Protein AF-0000000068150850 (afdb_homodimer)

Sequence (494 aa):
MKTTGNTILITGGGSGIGRKLAQRFNALGNTVIVAGRRMETLEETIAGRQDMYAVAVDVDDRDHIREFAGRVLTEHPALNVLVNNAGIMRREDLSGKRDLRDAEQTITTNLLAPIRLTNELIDHLIRQSEATIVNVSSGLAFVPMSSTPTYNATKAAIHSYTVSLREQLKGKVEVIELAPPAVQTELTPGQSTREGYMPLAAFIDETMTLFLQQPTPREILVERVGFLRWAERNGNFDKAVEMLGSSMKTTGNTILITGGGSGIGRKLAQRFNALGNTVIVAGRRMETLEETIAGRQDMYAVAVDVDDRDHIREFAGRVLTEHPALNVLVNNAGIMRREDLSGKRDLRDAEQTITTNLLAPIRLTNELIDHLIRQSEATIVNVSSGLAFVPMSSTPTYNATKAAIHSYTVSLREQLKGKVEVIELAPPAVQTELTPGQSTREGYMPLAAFIDETMTLFLQQPTPREILVERVGFLRWAERNGNFDKAVEMLGSS

Structure (mmCIF, N/CA/C/O backbone):
data_AF-0000000068150850-model_v1
#
loop_
_entity.id
_entity.type
_entity.pdbx_description
1 polymer 3-oxoacyl-
#
loop_
_atom_site.group_PDB
_atom_site.id
_atom_site.type_symbol
_atom_site.label_atom_id
_atom_site.label_alt_id
_atom_site.label_comp_id
_atom_site.label_asym_id
_atom_site.label_entity_id
_atom_site.label_seq_id
_atom_site.pdbx_PDB_ins_code
_atom_site.Cartn_x
_atom_site.Cartn_y
_atom_site.Cartn_z
_atom_site.occupancy
_atom_site.B_iso_or_equiv
_atom_site.auth_seq_id
_atom_site.auth_comp_id
_atom_site.auth_asym_id
_atom_site.auth_atom_id
_atom_site.pdbx_PDB_model_num
ATOM 1 N N . MET A 1 1 ? 4.715 -17.031 -18.922 1 91.62 1 MET A N 1
ATOM 2 C CA . MET A 1 1 ? 4.871 -18.156 -18.016 1 91.62 1 MET A CA 1
ATOM 3 C C . MET A 1 1 ? 4.605 -19.484 -18.734 1 91.62 1 MET A C 1
ATOM 5 O O . MET A 1 1 ? 3.752 -19.547 -19.625 1 91.62 1 MET A O 1
ATOM 9 N N . LYS A 1 2 ? 5.395 -20.422 -18.469 1 90.69 2 LYS A N 1
ATOM 10 C CA . LYS A 1 2 ? 5.074 -21.781 -18.906 1 90.69 2 LYS A CA 1
ATOM 11 C C . LYS A 1 2 ? 3.779 -22.266 -18.266 1 90.69 2 LYS A C 1
ATOM 13 O O . LYS A 1 2 ? 3.518 -22 -17.094 1 90.69 2 LYS A O 1
ATOM 18 N N . THR A 1 3 ? 2.982 -23 -19.047 1 89.31 3 THR A N 1
ATOM 19 C CA . THR A 1 3 ? 1.661 -23.312 -18.516 1 89.31 3 THR A CA 1
ATOM 20 C C . THR A 1 3 ? 1.569 -24.781 -18.109 1 89.31 3 THR A C 1
ATOM 22 O O . THR A 1 3 ? 0.616 -25.172 -17.438 1 89.31 3 THR A O 1
ATOM 25 N N . THR A 1 4 ? 2.484 -25.578 -18.438 1 94.75 4 THR A N 1
ATOM 26 C CA . THR A 1 4 ? 2.477 -26.984 -18.047 1 94.75 4 THR A CA 1
ATOM 27 C C . THR A 1 4 ? 3.838 -27.406 -17.5 1 94.75 4 THR A C 1
ATOM 29 O O . THR A 1 4 ? 4.84 -26.719 -17.734 1 94.75 4 THR A O 1
ATOM 32 N N . GLY A 1 5 ? 3.814 -28.453 -16.75 1 96.12 5 GLY A N 1
ATOM 33 C CA . GLY A 1 5 ? 5.062 -29.031 -16.281 1 96.12 5 GLY A CA 1
ATOM 34 C C . GLY A 1 5 ? 5.711 -28.25 -15.164 1 96.12 5 GLY A C 1
ATOM 35 O O . GLY A 1 5 ? 6.902 -28.406 -14.891 1 96.12 5 GLY A O 1
ATOM 36 N N . ASN A 1 6 ? 5 -27.344 -14.562 1 98.19 6 ASN A N 1
ATOM 37 C CA . ASN A 1 6 ? 5.508 -26.562 -13.445 1 98.19 6 ASN A CA 1
ATOM 38 C C . ASN A 1 6 ? 5.23 -27.25 -12.109 1 98.19 6 ASN A C 1
ATOM 40 O O . ASN A 1 6 ? 4.398 -28.156 -12.031 1 98.19 6 ASN A O 1
ATOM 44 N N . THR A 1 7 ? 5.977 -26.875 -11.148 1 98.69 7 THR A N 1
ATOM 45 C CA . THR A 1 7 ? 5.613 -27.047 -9.742 1 98.69 7 THR A CA 1
ATOM 46 C C . THR A 1 7 ? 5.215 -25.703 -9.133 1 98.69 7 THR A C 1
ATOM 48 O O . THR A 1 7 ? 6.043 -24.797 -9.008 1 98.69 7 THR A O 1
ATOM 51 N N . ILE A 1 8 ? 3.904 -25.578 -8.75 1 98.88 8 ILE A N 1
ATOM 52 C CA . ILE A 1 8 ? 3.289 -24.297 -8.406 1 98.88 8 ILE A CA 1
ATOM 53 C C . ILE A 1 8 ? 2.873 -24.297 -6.938 1 98.88 8 ILE A C 1
ATOM 55 O O . ILE A 1 8 ? 2.195 -25.234 -6.48 1 98.88 8 ILE A O 1
ATOM 59 N N . LEU A 1 9 ? 3.352 -23.359 -6.191 1 98.94 9 LEU A N 1
ATOM 60 C CA . LEU A 1 9 ? 2.855 -23.109 -4.844 1 98.94 9 LEU A CA 1
ATOM 61 C C . LEU A 1 9 ? 1.827 -21.984 -4.848 1 98.94 9 LEU A C 1
ATOM 63 O O . LEU A 1 9 ? 2.104 -20.891 -5.34 1 98.94 9 LEU A O 1
ATOM 67 N N . ILE A 1 10 ? 0.63 -22.234 -4.344 1 98.94 10 ILE A N 1
ATOM 68 C CA . ILE A 1 10 ? -0.438 -21.25 -4.277 1 98.94 10 ILE A CA 1
ATOM 69 C C . ILE A 1 10 ? -0.897 -21.078 -2.832 1 98.94 10 ILE A C 1
ATOM 71 O O . ILE A 1 10 ? -1.42 -22.016 -2.227 1 98.94 10 ILE A O 1
ATOM 75 N N . THR A 1 11 ? -0.701 -19.906 -2.242 1 98.88 11 THR A N 1
ATOM 76 C CA . THR A 1 11 ? -1.254 -19.625 -0.923 1 98.88 11 THR A CA 1
ATOM 77 C C . THR A 1 11 ? -2.727 -19.234 -1.028 1 98.88 11 THR A C 1
ATOM 79 O O . THR A 1 11 ? -3.17 -18.734 -2.064 1 98.88 11 THR A O 1
ATOM 82 N N . GLY A 1 12 ? -3.457 -19.453 0.053 1 98.31 12 GLY A N 1
ATOM 83 C CA . GLY A 1 12 ? -4.895 -19.25 -0.032 1 98.31 12 GLY A CA 1
ATOM 84 C C . GLY A 1 12 ? -5.578 -20.25 -0.953 1 98.31 12 GLY A C 1
ATOM 85 O O . GLY A 1 12 ? -6.559 -19.906 -1.62 1 98.31 12 GLY A O 1
ATOM 86 N N . GLY A 1 13 ? -5.031 -21.406 -1.073 1 98.5 13 GLY A N 1
ATOM 87 C CA . GLY A 1 13 ? -5.5 -22.391 -2.039 1 98.5 13 GLY A CA 1
ATOM 88 C C . GLY A 1 13 ? -6.684 -23.188 -1.548 1 98.5 13 GLY A C 1
ATOM 89 O O . GLY A 1 13 ? -7.156 -24.094 -2.24 1 98.5 13 GLY A O 1
ATOM 90 N N . GLY A 1 14 ? -7.223 -22.875 -0.354 1 97.94 14 GLY A N 1
ATOM 91 C CA . GLY A 1 14 ? -8.297 -23.656 0.241 1 97.94 14 GLY A CA 1
ATOM 92 C C . GLY A 1 14 ? -9.672 -23.141 -0.114 1 97.94 14 GLY A C 1
ATOM 93 O O . GLY A 1 14 ? -10.68 -23.766 0.216 1 97.94 14 GLY A O 1
ATOM 94 N N . SER A 1 15 ? -9.773 -22 -0.835 1 97.06 15 SER A N 1
ATOM 95 C CA . SER A 1 15 ? -11.078 -21.438 -1.156 1 97.06 15 SER A CA 1
ATOM 96 C C . SER A 1 15 ? -10.992 -20.469 -2.334 1 97.06 15 SER A C 1
ATOM 98 O O . SER A 1 15 ? -9.891 -20.125 -2.781 1 97.06 15 SER A O 1
ATOM 100 N N . GLY A 1 16 ? -12.086 -20.219 -2.934 1 97.94 16 GLY A N 1
ATOM 101 C CA . GLY A 1 16 ? -12.25 -19.109 -3.869 1 97.94 16 GLY A CA 1
ATOM 102 C C . GLY A 1 16 ? -11.312 -19.203 -5.059 1 97.94 16 GLY A C 1
ATOM 103 O O . GLY A 1 16 ? -11.227 -20.234 -5.715 1 97.94 16 GLY A O 1
ATOM 104 N N . ILE A 1 17 ? -10.719 -18.109 -5.336 1 98.75 17 ILE A N 1
ATOM 105 C CA . ILE A 1 17 ? -9.867 -17.938 -6.504 1 98.75 17 ILE A CA 1
ATOM 106 C C . ILE A 1 17 ? -8.664 -18.891 -6.406 1 98.75 17 ILE A C 1
ATOM 108 O O . ILE A 1 17 ? -8.336 -19.578 -7.371 1 98.75 17 ILE A O 1
ATOM 112 N N . GLY A 1 18 ? -8.047 -18.969 -5.195 1 98.81 18 GLY A N 1
ATOM 113 C CA . GLY A 1 18 ? -6.895 -19.844 -5.004 1 98.81 18 GLY A CA 1
ATOM 114 C C . GLY A 1 18 ? -7.195 -21.297 -5.285 1 98.81 18 GLY A C 1
ATOM 115 O O . GLY A 1 18 ? -6.414 -21.984 -5.949 1 98.81 18 GLY A O 1
ATOM 116 N N . ARG A 1 19 ? -8.344 -21.75 -4.82 1 98.75 19 ARG A N 1
ATOM 117 C CA . ARG A 1 19 ? -8.758 -23.125 -5.043 1 98.75 19 ARG A CA 1
ATOM 118 C C . ARG A 1 19 ? -8.961 -23.406 -6.527 1 98.75 19 ARG A C 1
ATOM 120 O O . ARG A 1 19 ? -8.438 -24.391 -7.055 1 98.75 19 ARG A O 1
ATOM 127 N N . LYS A 1 20 ? -9.68 -22.531 -7.211 1 98.81 20 LYS A N 1
ATOM 128 C CA . LYS A 1 20 ? -10.023 -22.766 -8.609 1 98.81 20 LYS A CA 1
ATOM 129 C C . LYS A 1 20 ? -8.805 -22.656 -9.508 1 98.81 20 LYS A C 1
ATOM 131 O O . LYS A 1 20 ? -8.641 -23.438 -10.453 1 98.81 20 LYS A O 1
ATOM 136 N N . LEU A 1 21 ? -7.898 -21.688 -9.203 1 98.75 21 LEU A N 1
ATOM 137 C CA . LEU A 1 21 ? -6.652 -21.594 -9.953 1 98.75 21 LEU A CA 1
ATOM 138 C C . LEU A 1 21 ? -5.82 -22.859 -9.789 1 98.75 21 LEU A C 1
ATOM 140 O O . LEU A 1 21 ? -5.297 -23.391 -10.773 1 98.75 21 LEU A O 1
ATOM 144 N N . ALA A 1 22 ? -5.711 -23.297 -8.555 1 98.88 22 ALA A N 1
ATOM 145 C CA . ALA A 1 22 ? -4.941 -24.5 -8.266 1 98.88 22 ALA A CA 1
ATOM 146 C C . ALA A 1 22 ? -5.461 -25.688 -9.078 1 98.88 22 ALA A C 1
ATOM 148 O O . ALA A 1 22 ? -4.68 -26.406 -9.711 1 98.88 22 ALA A O 1
ATOM 149 N N . GLN A 1 23 ? -6.742 -25.875 -9.086 1 98.81 23 GLN A N 1
ATOM 150 C CA . GLN A 1 23 ? -7.363 -27 -9.773 1 98.81 23 GLN A CA 1
ATOM 151 C C . GLN A 1 23 ? -7.188 -26.891 -11.281 1 98.81 23 GLN A C 1
ATOM 153 O O . GLN A 1 23 ? -6.918 -27.891 -11.953 1 98.81 23 GLN A O 1
ATOM 158 N N . ARG A 1 24 ? -7.324 -25.688 -11.836 1 98.69 24 ARG A N 1
ATOM 159 C CA . ARG A 1 24 ? -7.18 -25.484 -13.281 1 98.69 24 ARG A CA 1
ATOM 160 C C . ARG A 1 24 ? -5.738 -25.719 -13.719 1 98.69 24 ARG A C 1
ATOM 162 O O . ARG A 1 24 ? -5.496 -26.359 -14.75 1 98.69 24 ARG A O 1
ATOM 169 N N . PHE A 1 25 ? -4.723 -25.25 -12.969 1 98.62 25 PHE A N 1
ATOM 170 C CA . PHE A 1 25 ? -3.322 -25.469 -13.312 1 98.62 25 PHE A CA 1
ATOM 171 C C . PHE A 1 25 ? -2.947 -26.938 -13.172 1 98.62 25 PHE A C 1
ATOM 173 O O . PHE A 1 25 ? -2.135 -27.453 -13.938 1 98.62 25 PHE A O 1
ATOM 180 N N . ASN A 1 26 ? -3.523 -27.594 -12.172 1 98.81 26 ASN A N 1
ATOM 181 C CA . ASN A 1 26 ? -3.301 -29.016 -12.023 1 98.81 26 ASN A CA 1
ATOM 182 C C . ASN A 1 26 ? -3.846 -29.797 -13.227 1 98.81 26 ASN A C 1
ATOM 184 O O . ASN A 1 26 ? -3.188 -30.703 -13.734 1 98.81 26 ASN A O 1
ATOM 188 N N . ALA A 1 27 ? -5.023 -29.391 -13.688 1 98.25 27 ALA A N 1
ATOM 189 C CA . ALA A 1 27 ? -5.672 -30.047 -14.82 1 98.25 27 ALA A CA 1
ATOM 190 C C . ALA A 1 27 ? -4.832 -29.906 -16.094 1 98.25 27 ALA A C 1
ATOM 192 O O . ALA A 1 27 ? -4.949 -30.719 -17.016 1 98.25 27 ALA A O 1
ATOM 193 N N . LEU A 1 28 ? -3.951 -28.938 -16.156 1 97.62 28 LEU A N 1
ATOM 194 C CA . LEU A 1 28 ? -3.086 -28.703 -17.297 1 97.62 28 LEU A CA 1
ATOM 195 C C . LEU A 1 28 ? -1.828 -29.562 -17.219 1 97.62 28 LEU A C 1
ATOM 197 O O . LEU A 1 28 ? -0.984 -29.531 -18.109 1 97.62 28 LEU A O 1
ATOM 201 N N . GLY A 1 29 ? -1.65 -30.281 -16.109 1 97.69 29 GLY A N 1
ATOM 202 C CA . GLY A 1 29 ? -0.522 -31.188 -15.992 1 97.69 29 GLY A CA 1
ATOM 203 C C . GLY A 1 29 ? 0.562 -30.672 -15.07 1 97.69 29 GLY A C 1
ATOM 204 O O . GLY A 1 29 ? 1.69 -31.172 -15.086 1 97.69 29 GLY A O 1
ATOM 205 N N . ASN A 1 30 ? 0.265 -29.656 -14.234 1 98.62 30 ASN A N 1
ATOM 206 C CA . ASN A 1 30 ? 1.228 -29.109 -13.289 1 98.62 30 ASN A CA 1
ATOM 207 C C . ASN A 1 30 ? 1.133 -29.797 -11.93 1 98.62 30 ASN A C 1
ATOM 209 O O . ASN A 1 30 ? 0.065 -30.281 -11.547 1 98.62 30 ASN A O 1
ATOM 213 N N . THR A 1 31 ? 2.232 -29.922 -11.242 1 98.81 31 THR A N 1
ATOM 214 C CA . THR A 1 31 ? 2.223 -30.203 -9.812 1 98.81 31 THR A CA 1
ATOM 215 C C . THR A 1 31 ? 1.859 -28.969 -9.016 1 98.81 31 THR A C 1
ATOM 217 O O . THR A 1 31 ? 2.451 -27.891 -9.211 1 98.81 31 THR A O 1
ATOM 220 N N . VAL A 1 32 ? 0.825 -29.062 -8.148 1 98.94 32 VAL A N 1
ATOM 221 C CA . VAL A 1 32 ? 0.35 -27.859 -7.457 1 98.94 32 VAL A CA 1
ATOM 222 C C . VAL A 1 32 ? 0.32 -28.109 -5.949 1 98.94 32 VAL A C 1
ATOM 224 O O . VAL A 1 32 ? -0.213 -29.125 -5.492 1 98.94 32 VAL A O 1
ATOM 227 N N . ILE A 1 33 ? 0.967 -27.25 -5.184 1 98.94 33 ILE A N 1
ATOM 228 C CA . ILE A 1 33 ? 0.92 -27.234 -3.727 1 98.94 33 ILE A CA 1
ATOM 229 C C . ILE A 1 33 ? -0.011 -26.125 -3.254 1 98.94 33 ILE A C 1
ATOM 231 O O . ILE A 1 33 ? 0.224 -24.938 -3.539 1 98.94 33 ILE A O 1
ATOM 235 N N . VAL A 1 34 ? -1.084 -26.5 -2.553 1 98.94 34 VAL A N 1
ATOM 236 C CA . VAL A 1 34 ? -1.977 -25.5 -1.979 1 98.94 34 VAL A CA 1
ATOM 237 C C . VAL A 1 34 ? -1.658 -25.312 -0.498 1 98.94 34 VAL A C 1
ATOM 239 O O . VAL A 1 34 ? -1.435 -26.281 0.225 1 98.94 34 VAL A O 1
ATOM 242 N N . ALA A 1 35 ? -1.582 -24.062 -0.093 1 98.81 35 ALA A N 1
ATOM 243 C CA . ALA A 1 35 ? -1.247 -23.734 1.288 1 98.81 35 ALA A CA 1
ATOM 244 C C . ALA A 1 35 ? -2.293 -22.797 1.896 1 98.81 35 ALA A C 1
ATOM 246 O O . ALA A 1 35 ? -2.895 -21.984 1.188 1 98.81 35 ALA A O 1
ATOM 247 N N . GLY A 1 36 ? -2.559 -22.859 3.125 1 98 36 GLY A N 1
ATOM 248 C CA . GLY A 1 36 ? -3.498 -22.062 3.891 1 98 36 GLY A CA 1
ATOM 249 C C . GLY A 1 36 ? -3.6 -22.484 5.344 1 98 36 GLY A C 1
ATOM 250 O O . GLY A 1 36 ? -2.867 -23.375 5.789 1 98 36 GLY A O 1
ATOM 251 N N . ARG A 1 37 ? -4.461 -21.938 6.094 1 95.06 37 ARG A N 1
ATOM 252 C CA . ARG A 1 37 ? -4.527 -22.125 7.539 1 95.06 37 ARG A CA 1
ATOM 253 C C . ARG A 1 37 ? -5.297 -23.391 7.891 1 95.06 37 ARG A C 1
ATOM 255 O O . ARG A 1 37 ? -4.953 -24.094 8.852 1 95.06 37 ARG A O 1
ATOM 262 N N . ARG A 1 38 ? -6.297 -23.703 7.074 1 95.81 38 ARG A N 1
ATOM 263 C CA . ARG A 1 38 ? -7.203 -24.797 7.418 1 95.81 38 ARG A CA 1
ATOM 264 C C . ARG A 1 38 ? -6.945 -26.016 6.539 1 95.81 38 ARG A C 1
ATOM 266 O O . ARG A 1 38 ? -7.312 -26.016 5.363 1 95.81 38 ARG A O 1
ATOM 273 N N . MET A 1 39 ? -6.434 -27.031 7.195 1 98.06 39 MET A N 1
ATOM 274 C CA . MET A 1 39 ? -6.094 -28.234 6.457 1 98.06 39 MET A CA 1
ATOM 275 C C . MET A 1 39 ? -7.336 -28.844 5.809 1 98.06 39 MET A C 1
ATOM 277 O O . MET A 1 39 ? -7.266 -29.375 4.699 1 98.06 39 MET A O 1
ATOM 281 N N . GLU A 1 40 ? -8.438 -28.734 6.441 1 98.44 40 GLU A N 1
ATOM 282 C CA . GLU A 1 40 ? -9.672 -29.328 5.941 1 98.44 40 GLU A CA 1
ATOM 283 C C . GLU A 1 40 ? -10.047 -28.766 4.574 1 98.44 40 GLU A C 1
ATOM 285 O O . GLU A 1 40 ? -10.344 -29.516 3.645 1 98.44 40 GLU A O 1
ATOM 290 N N . THR A 1 41 ? -10.016 -27.453 4.418 1 98.38 41 THR A N 1
ATOM 291 C CA . THR A 1 41 ? -10.367 -26.828 3.148 1 98.38 41 THR A CA 1
ATOM 292 C C . THR A 1 41 ? -9.32 -27.125 2.082 1 98.38 41 THR A C 1
ATOM 294 O O . THR A 1 41 ? -9.648 -27.266 0.901 1 98.38 41 THR A O 1
ATOM 297 N N . LEU A 1 42 ? -8.055 -27.297 2.484 1 98.81 42 LEU A N 1
ATOM 298 C CA . LEU A 1 42 ? -6.988 -27.656 1.551 1 98.81 42 LEU A CA 1
ATOM 299 C C . LEU A 1 42 ? -7.18 -29.062 1.02 1 98.81 42 LEU A C 1
ATOM 301 O O . LEU A 1 42 ? -7.016 -29.312 -0.177 1 98.81 42 LEU A O 1
ATOM 305 N N . GLU A 1 43 ? -7.535 -29.906 1.931 1 98.75 43 GLU A N 1
ATOM 306 C CA . GLU A 1 43 ? -7.789 -31.297 1.542 1 98.75 43 GLU A CA 1
ATOM 307 C C . GLU A 1 43 ? -8.961 -31.391 0.574 1 98.75 43 GLU A C 1
ATOM 309 O O . GLU A 1 43 ? -8.945 -32.219 -0.349 1 98.75 43 GLU A O 1
ATOM 314 N N . GLU A 1 44 ? -9.945 -30.562 0.799 1 98.69 44 GLU A N 1
ATOM 315 C CA . GLU A 1 44 ? -11.062 -30.5 -0.139 1 98.69 44 GLU A CA 1
ATOM 316 C C . GLU A 1 44 ? -10.602 -30.062 -1.526 1 98.69 44 GLU A C 1
ATOM 318 O O . GLU A 1 44 ? -11.07 -30.594 -2.537 1 98.69 44 GLU A O 1
ATOM 323 N N . THR A 1 45 ? -9.68 -29.141 -1.603 1 98.75 45 THR A N 1
ATOM 324 C CA . THR A 1 45 ? -9.164 -28.609 -2.861 1 98.75 45 THR A CA 1
ATOM 325 C C . THR A 1 45 ? -8.453 -29.703 -3.654 1 98.75 45 THR A C 1
ATOM 327 O O . THR A 1 45 ? -8.586 -29.781 -4.879 1 98.75 45 THR A O 1
ATOM 330 N N . ILE A 1 46 ? -7.754 -30.641 -3.008 1 98.81 46 ILE A N 1
ATOM 331 C CA . ILE A 1 46 ? -6.895 -31.578 -3.723 1 98.81 46 ILE A CA 1
ATOM 332 C C . ILE A 1 46 ? -7.594 -32.938 -3.855 1 98.81 46 ILE A C 1
ATOM 334 O O . ILE A 1 46 ? -7.062 -33.844 -4.477 1 98.81 46 ILE A O 1
ATOM 338 N N . ALA A 1 47 ? -8.75 -33.062 -3.25 1 98.62 47 ALA A N 1
ATOM 339 C CA . ALA A 1 47 ? -9.438 -34.344 -3.191 1 98.62 47 ALA A CA 1
ATOM 340 C C . ALA A 1 47 ? -9.625 -34.938 -4.59 1 98.62 47 ALA A C 1
ATOM 342 O O . ALA A 1 47 ? -10.117 -34.25 -5.492 1 98.62 47 ALA A O 1
ATOM 343 N N . GLY A 1 48 ? -9.164 -36.188 -4.762 1 98 48 GLY A N 1
ATOM 344 C CA . GLY A 1 48 ? -9.383 -36.906 -5.996 1 98 48 GLY A CA 1
ATOM 345 C C . GLY A 1 48 ? -8.43 -36.5 -7.105 1 98 48 GLY A C 1
ATOM 346 O O . GLY A 1 48 ? -8.586 -36.938 -8.25 1 98 48 GLY A O 1
ATOM 347 N N . ARG A 1 49 ? -7.426 -35.719 -6.809 1 98.25 49 ARG A N 1
ATOM 348 C CA . ARG A 1 49 ? -6.52 -35.219 -7.836 1 98.25 49 ARG A CA 1
ATOM 349 C C . ARG A 1 49 ? -5.102 -35.75 -7.613 1 98.25 49 ARG A C 1
ATOM 351 O O . ARG A 1 49 ? -4.66 -35.906 -6.469 1 98.25 49 ARG A O 1
ATOM 358 N N . GLN A 1 50 ? -4.484 -36.031 -8.672 1 98.06 50 GLN A N 1
ATOM 359 C CA . GLN A 1 50 ? -3.086 -36.469 -8.625 1 98.06 50 GLN A CA 1
ATOM 360 C C . GLN A 1 50 ? -2.146 -35.25 -8.719 1 98.06 50 GLN A C 1
ATOM 362 O O . GLN A 1 50 ? -2.5 -34.219 -9.305 1 98.06 50 GLN A O 1
ATOM 367 N N . ASP A 1 51 ? -0.995 -35.375 -8.141 1 98.38 51 ASP A N 1
ATOM 368 C CA . ASP A 1 51 ? 0.071 -34.375 -8.188 1 98.38 51 ASP A CA 1
ATOM 369 C C . ASP A 1 51 ? -0.385 -33.062 -7.578 1 98.38 51 ASP A C 1
ATOM 371 O O . ASP A 1 51 ? -0.024 -31.969 -8.062 1 98.38 51 ASP A O 1
ATOM 375 N N . MET A 1 52 ? -1.234 -33.062 -6.637 1 98.81 52 MET A N 1
ATOM 376 C CA . MET A 1 52 ? -1.614 -31.938 -5.801 1 98.81 52 MET A CA 1
ATOM 377 C C . MET A 1 52 ? -1.336 -32.219 -4.328 1 98.81 52 MET A C 1
ATOM 379 O O . MET A 1 52 ? -1.571 -33.344 -3.855 1 98.81 52 MET A O 1
ATOM 383 N N . TYR A 1 53 ? -0.866 -31.25 -3.607 1 98.88 53 TYR A N 1
ATOM 384 C CA . TYR A 1 53 ? -0.456 -31.406 -2.217 1 98.88 53 TYR A CA 1
ATOM 385 C C . TYR A 1 53 ? -0.993 -30.281 -1.354 1 98.88 53 TYR A C 1
ATOM 387 O O . TYR A 1 53 ? -1.171 -29.156 -1.834 1 98.88 53 TYR A O 1
ATOM 395 N N . ALA A 1 54 ? -1.302 -30.625 -0.144 1 98.75 54 ALA A N 1
ATOM 396 C CA . ALA A 1 54 ? -1.805 -29.656 0.829 1 98.75 54 ALA A CA 1
ATOM 397 C C . ALA A 1 54 ? -0.809 -29.469 1.968 1 98.75 54 ALA A C 1
ATOM 399 O O . ALA A 1 54 ? -0.305 -30.438 2.539 1 98.75 54 ALA A O 1
ATOM 400 N N . VAL A 1 55 ? -0.467 -28.188 2.227 1 98.44 55 VAL A N 1
ATOM 401 C CA . VAL A 1 55 ? 0.427 -27.875 3.336 1 98.44 55 VAL A CA 1
ATOM 402 C C . VAL A 1 55 ? -0.162 -26.75 4.168 1 98.44 55 VAL A C 1
ATOM 404 O O . VAL A 1 55 ? -0.47 -25.672 3.637 1 98.44 55 VAL A O 1
ATOM 407 N N . ALA A 1 56 ? -0.302 -26.938 5.457 1 97.69 56 ALA A N 1
ATOM 408 C CA . ALA A 1 56 ? -0.833 -25.906 6.34 1 97.69 56 ALA A CA 1
ATOM 409 C C . ALA A 1 56 ? 0.237 -24.875 6.684 1 97.69 56 ALA A C 1
ATOM 411 O O . ALA A 1 56 ? 1.397 -25.219 6.91 1 97.69 56 ALA A O 1
ATOM 412 N N . VAL A 1 57 ? -0.155 -23.609 6.668 1 97.69 57 VAL A N 1
ATOM 413 C CA . VAL A 1 57 ? 0.744 -22.547 7.074 1 97.69 57 VAL A CA 1
ATOM 414 C C . VAL A 1 57 ? -0.069 -21.328 7.539 1 97.69 57 VAL A C 1
ATOM 416 O O . VAL A 1 57 ? -1.112 -21.016 6.961 1 97.69 57 VAL A O 1
ATOM 419 N N . ASP A 1 58 ? 0.333 -20.766 8.602 1 96.38 58 ASP A N 1
ATOM 420 C CA . ASP A 1 58 ? -0.129 -19.422 8.961 1 96.38 58 ASP A CA 1
ATOM 421 C C . ASP A 1 58 ? 0.801 -18.344 8.398 1 96.38 58 ASP A C 1
ATOM 423 O O . ASP A 1 58 ? 1.868 -18.094 8.953 1 96.38 58 ASP A O 1
ATOM 427 N N . VAL A 1 59 ? 0.339 -17.672 7.391 1 95.69 59 VAL A N 1
ATOM 428 C CA . VAL A 1 59 ? 1.215 -16.75 6.672 1 95.69 59 VAL A CA 1
ATOM 429 C C . VAL A 1 59 ? 1.416 -15.477 7.496 1 95.69 59 VAL A C 1
ATOM 431 O O . VAL A 1 59 ? 2.279 -14.656 7.176 1 95.69 59 VAL A O 1
ATOM 434 N N . ASP A 1 60 ? 0.721 -15.32 8.578 1 94.19 60 ASP A N 1
ATOM 435 C CA . ASP A 1 60 ? 0.854 -14.141 9.43 1 94.19 60 ASP A CA 1
ATOM 436 C C . ASP A 1 60 ? 2.02 -14.289 10.406 1 94.19 60 ASP A C 1
ATOM 438 O O . ASP A 1 60 ? 2.432 -13.32 11.039 1 94.19 60 ASP A O 1
ATOM 442 N N . ASP A 1 61 ? 2.555 -15.469 10.492 1 93.69 61 ASP A N 1
ATOM 443 C CA . ASP A 1 61 ? 3.646 -15.75 11.414 1 93.69 61 ASP A CA 1
ATOM 444 C C . ASP A 1 61 ? 4.973 -15.898 10.672 1 93.69 61 ASP A C 1
ATOM 446 O O . ASP A 1 61 ? 5.172 -16.859 9.922 1 93.69 61 ASP A O 1
ATOM 450 N N . ARG A 1 62 ? 5.848 -15.031 10.969 1 92.56 62 ARG A N 1
ATOM 451 C CA . ARG A 1 62 ? 7.133 -14.977 10.273 1 92.56 62 ARG A CA 1
ATOM 452 C C . ARG A 1 62 ? 7.879 -16.297 10.406 1 92.56 62 ARG A C 1
ATOM 454 O O . ARG A 1 62 ? 8.438 -16.812 9.43 1 92.56 62 ARG A O 1
ATOM 461 N N . ASP A 1 63 ? 7.941 -16.859 11.57 1 94 63 ASP A N 1
ATOM 462 C CA . ASP A 1 63 ? 8.648 -18.109 11.797 1 94 63 ASP A CA 1
ATOM 463 C C . ASP A 1 63 ? 7.977 -19.266 11.062 1 94 63 ASP A C 1
ATOM 465 O O . ASP A 1 63 ? 8.656 -20.156 10.547 1 94 63 ASP A O 1
ATOM 469 N N . HIS A 1 64 ? 6.676 -19.219 10.992 1 94.69 64 HIS A N 1
ATOM 470 C CA . HIS A 1 64 ? 5.957 -20.25 10.258 1 94.69 64 HIS A CA 1
ATOM 471 C C . HIS A 1 64 ? 6.266 -20.172 8.766 1 94.69 64 HIS A C 1
ATOM 473 O O . HIS A 1 64 ? 6.41 -21.203 8.109 1 94.69 64 HIS A O 1
ATOM 479 N N . ILE A 1 65 ? 6.453 -18.969 8.258 1 97.81 65 ILE A N 1
ATOM 480 C CA . ILE A 1 65 ? 6.754 -18.797 6.84 1 97.81 65 ILE A CA 1
ATOM 481 C C . ILE A 1 65 ? 8.125 -19.406 6.523 1 97.81 65 ILE A C 1
ATOM 483 O O . ILE A 1 65 ? 8.289 -20.078 5.512 1 97.81 65 ILE A O 1
ATOM 487 N N . ARG A 1 66 ? 9.07 -19.141 7.363 1 96.88 66 ARG A N 1
ATOM 488 C CA . ARG A 1 66 ? 10.422 -19.656 7.16 1 96.88 66 ARG A CA 1
ATOM 489 C C . ARG A 1 66 ? 10.43 -21.188 7.156 1 96.88 66 ARG A C 1
ATOM 491 O O . ARG A 1 66 ? 11 -21.797 6.258 1 96.88 66 ARG A O 1
ATOM 498 N N . GLU A 1 67 ? 9.812 -21.766 8.109 1 97.62 67 GLU A N 1
ATOM 499 C CA . GLU A 1 67 ? 9.734 -23.219 8.211 1 97.62 67 GLU A CA 1
ATOM 500 C C . GLU A 1 67 ? 8.953 -23.812 7.035 1 97.62 67 GLU A C 1
ATOM 502 O O . GLU A 1 67 ? 9.359 -24.828 6.473 1 97.62 67 GLU A O 1
ATOM 507 N N . PHE A 1 68 ? 7.863 -23.188 6.758 1 98.56 68 PHE A N 1
ATOM 508 C CA . PHE A 1 68 ? 7.004 -23.609 5.652 1 98.56 68 PHE A CA 1
ATOM 509 C C . PHE A 1 68 ? 7.781 -23.609 4.34 1 98.56 68 PHE A C 1
ATOM 511 O O . PHE A 1 68 ? 7.746 -24.594 3.596 1 98.56 68 PHE A O 1
ATOM 518 N N . ALA A 1 69 ? 8.523 -22.531 4.016 1 98.62 69 ALA A N 1
ATOM 519 C CA . ALA A 1 69 ? 9.312 -22.422 2.791 1 98.62 69 ALA A CA 1
ATOM 520 C C . ALA A 1 69 ? 10.367 -23.531 2.717 1 98.62 69 ALA A C 1
ATOM 522 O O . ALA A 1 69 ? 10.531 -24.172 1.675 1 98.62 69 ALA A O 1
ATOM 523 N N . GLY A 1 70 ? 11.047 -23.703 3.865 1 98.19 70 GLY A N 1
ATOM 524 C CA . GLY A 1 70 ? 12.031 -24.766 3.916 1 98.19 70 GLY A CA 1
ATOM 525 C C . GLY A 1 70 ? 11.438 -26.141 3.617 1 98.19 70 GLY A C 1
ATOM 526 O O . GLY A 1 70 ? 12.016 -26.906 2.846 1 98.19 70 GLY A O 1
ATOM 527 N N . ARG A 1 71 ? 10.312 -26.422 4.18 1 98.38 71 ARG A N 1
ATOM 528 C CA . ARG A 1 71 ? 9.633 -27.703 3.969 1 98.38 71 ARG A CA 1
ATOM 529 C C . ARG A 1 71 ? 9.227 -27.859 2.508 1 98.38 71 ARG A C 1
ATOM 531 O O . ARG A 1 71 ? 9.453 -28.922 1.911 1 98.38 71 ARG A O 1
ATOM 538 N N . VAL A 1 72 ? 8.625 -26.844 1.936 1 98.69 72 VAL A N 1
ATOM 539 C CA . VAL A 1 72 ? 8.172 -26.875 0.549 1 98.69 72 VAL A CA 1
ATOM 540 C C . VAL A 1 72 ? 9.359 -27.156 -0.374 1 98.69 72 VAL A C 1
ATOM 542 O O . VAL A 1 72 ? 9.273 -27.984 -1.279 1 98.69 72 VAL A O 1
ATOM 545 N N . LEU A 1 73 ? 10.508 -26.516 -0.142 1 98.5 73 LEU A N 1
ATOM 546 C CA . LEU A 1 73 ? 11.672 -26.656 -1.011 1 98.5 73 LEU A CA 1
ATOM 547 C C . LEU A 1 73 ? 12.281 -28.047 -0.872 1 98.5 73 LEU A C 1
ATOM 549 O O . LEU A 1 73 ? 12.797 -28.609 -1.844 1 98.5 73 LEU A O 1
ATOM 553 N N . THR A 1 74 ? 12.219 -28.562 0.323 1 98.56 74 THR A N 1
ATOM 554 C CA . THR A 1 74 ? 12.727 -29.906 0.555 1 98.56 74 THR A CA 1
ATOM 555 C C . THR A 1 74 ? 11.852 -30.938 -0.144 1 98.56 74 THR A C 1
ATOM 557 O O . THR A 1 74 ? 12.359 -31.844 -0.821 1 98.56 74 THR A O 1
ATOM 560 N N . GLU A 1 75 ? 10.578 -30.797 -0.036 1 98.5 75 GLU A N 1
ATOM 561 C CA . GLU A 1 75 ? 9.625 -31.766 -0.561 1 98.5 75 GLU A CA 1
ATOM 562 C C . GLU A 1 75 ? 9.406 -31.578 -2.059 1 98.5 75 GLU A C 1
ATOM 564 O O . GLU A 1 75 ? 9.07 -32.531 -2.77 1 98.5 75 GLU A O 1
ATOM 569 N N . HIS A 1 76 ? 9.57 -30.422 -2.518 1 98.56 76 HIS A N 1
ATOM 570 C CA . HIS A 1 76 ? 9.328 -30.078 -3.912 1 98.56 76 HIS A CA 1
ATOM 571 C C . HIS A 1 76 ? 10.469 -29.234 -4.48 1 98.56 76 HIS A C 1
ATOM 573 O O . HIS A 1 76 ? 10.273 -28.062 -4.816 1 98.56 76 HIS A O 1
ATOM 579 N N . PRO A 1 77 ? 11.609 -29.812 -4.723 1 98.25 77 PRO A N 1
ATOM 580 C CA . PRO A 1 77 ? 12.797 -29.078 -5.164 1 98.25 77 PRO A CA 1
ATOM 581 C C . PRO A 1 77 ? 12.633 -28.484 -6.562 1 98.25 77 PRO A C 1
ATOM 583 O O . PRO A 1 77 ? 13.438 -27.641 -6.977 1 98.25 77 PRO A O 1
ATOM 586 N N . ALA A 1 78 ? 11.578 -28.922 -7.324 1 98.06 78 ALA A N 1
ATOM 587 C CA . ALA A 1 78 ? 11.359 -28.422 -8.68 1 98.06 78 ALA A CA 1
ATOM 588 C C . ALA A 1 78 ? 10.477 -27.172 -8.672 1 98.06 78 ALA A C 1
ATOM 590 O O . ALA A 1 78 ? 10.117 -26.656 -9.727 1 98.06 78 ALA A O 1
ATOM 591 N N . LEU A 1 79 ? 10.141 -26.672 -7.477 1 98.75 79 LEU A N 1
ATOM 592 C CA . LEU A 1 79 ? 9.297 -25.484 -7.387 1 98.75 79 LEU A CA 1
ATOM 593 C C . LEU A 1 79 ? 9.836 -24.359 -8.266 1 98.75 79 LEU A C 1
ATOM 595 O O . LEU A 1 79 ? 10.992 -23.969 -8.125 1 98.75 79 LEU A O 1
ATOM 599 N N . ASN A 1 80 ? 8.945 -23.891 -9.172 1 98.75 80 ASN A N 1
ATOM 600 C CA . ASN A 1 80 ? 9.406 -22.797 -10.023 1 98.75 80 ASN A CA 1
ATOM 601 C C . ASN A 1 80 ? 8.359 -21.703 -10.133 1 98.75 80 ASN A C 1
ATOM 603 O O . ASN A 1 80 ? 8.617 -20.656 -10.719 1 98.75 80 ASN A O 1
ATOM 607 N N . VAL A 1 81 ? 7.094 -21.844 -9.547 1 98.81 81 VAL A N 1
ATOM 608 C CA . VAL A 1 81 ? 6.059 -20.812 -9.602 1 98.81 81 VAL A CA 1
ATOM 609 C C . VAL A 1 81 ? 5.504 -20.562 -8.203 1 98.81 81 VAL A C 1
ATOM 611 O O . VAL A 1 81 ? 5.137 -21.516 -7.492 1 98.81 81 VAL A O 1
ATOM 614 N N . LEU A 1 82 ? 5.508 -19.375 -7.777 1 98.94 82 LEU A N 1
ATOM 615 C CA . LEU A 1 82 ? 4.859 -18.938 -6.551 1 98.94 82 LEU A CA 1
ATOM 616 C C . LEU A 1 82 ? 3.674 -18.031 -6.863 1 98.94 82 LEU A C 1
ATOM 618 O O . LEU A 1 82 ? 3.814 -17.031 -7.574 1 98.94 82 LEU A O 1
ATOM 622 N N . VAL A 1 83 ? 2.482 -18.375 -6.391 1 98.94 83 VAL A N 1
ATOM 623 C CA . VAL A 1 83 ? 1.294 -17.531 -6.484 1 98.94 83 VAL A CA 1
ATOM 624 C C . VAL A 1 83 ? 0.903 -17.031 -5.094 1 98.94 83 VAL A C 1
ATOM 626 O O . VAL A 1 83 ? 0.353 -17.797 -4.289 1 98.94 83 VAL A O 1
ATOM 629 N N . ASN A 1 84 ? 1.206 -15.812 -4.836 1 98.94 84 ASN A N 1
ATOM 630 C CA . ASN A 1 84 ? 0.746 -15.148 -3.617 1 98.94 84 ASN A CA 1
ATOM 631 C C . ASN A 1 84 ? -0.709 -14.703 -3.736 1 98.94 84 ASN A C 1
ATOM 633 O O . ASN A 1 84 ? -0.991 -13.609 -4.223 1 98.94 84 ASN A O 1
ATOM 637 N N . ASN A 1 85 ? -1.591 -15.523 -3.207 1 98.81 85 ASN A N 1
ATOM 638 C CA . ASN A 1 85 ? -3.023 -15.305 -3.385 1 98.81 85 ASN A CA 1
ATOM 639 C C . ASN A 1 85 ? -3.729 -15.102 -2.047 1 98.81 85 ASN A C 1
ATOM 641 O O . ASN A 1 85 ? -4.809 -14.516 -1.992 1 98.81 85 ASN A O 1
ATOM 645 N N . ALA A 1 86 ? -3.113 -15.625 -0.95 1 98.5 86 ALA A N 1
ATOM 646 C CA . ALA A 1 86 ? -3.742 -15.5 0.363 1 98.5 86 ALA A CA 1
ATOM 647 C C . ALA A 1 86 ? -4.035 -14.039 0.688 1 98.5 86 ALA A C 1
ATOM 649 O O . ALA A 1 86 ? -3.213 -13.156 0.419 1 98.5 86 ALA A O 1
ATOM 650 N N . GLY A 1 87 ? -5.176 -13.734 1.17 1 98 87 GLY A N 1
ATOM 651 C CA . GLY A 1 87 ? -5.566 -12.391 1.551 1 98 87 GLY A CA 1
ATOM 652 C C . GLY A 1 87 ? -6.871 -12.344 2.322 1 98 87 GLY A C 1
ATOM 653 O O . GLY A 1 87 ? -7.641 -13.305 2.312 1 98 87 GLY A O 1
ATOM 654 N N . ILE A 1 88 ? -7.074 -11.297 3.061 1 98.38 88 ILE A N 1
ATOM 655 C CA . ILE A 1 88 ? -8.32 -11.062 3.777 1 98.38 88 ILE A CA 1
ATOM 656 C C . ILE A 1 88 ? -8.836 -9.656 3.475 1 98.38 88 ILE A C 1
ATOM 658 O O . ILE A 1 88 ? -8.062 -8.789 3.059 1 98.38 88 ILE A O 1
ATOM 662 N N . MET A 1 89 ? -10.055 -9.469 3.584 1 98.44 89 MET A N 1
ATOM 663 C CA . MET A 1 89 ? -10.734 -8.195 3.414 1 98.44 89 MET A CA 1
ATOM 664 C C . MET A 1 89 ? -11.727 -7.953 4.547 1 98.44 89 MET A C 1
ATOM 666 O O . MET A 1 89 ? -12.617 -8.773 4.785 1 98.44 89 MET A O 1
ATOM 670 N N . ARG A 1 90 ? -11.516 -6.891 5.27 1 97.56 90 ARG A N 1
ATOM 671 C CA . ARG A 1 90 ? -12.375 -6.52 6.395 1 97.56 90 ARG A CA 1
ATOM 672 C C . ARG A 1 90 ? -12.93 -5.109 6.215 1 97.56 90 ARG A C 1
ATOM 674 O O . ARG A 1 90 ? -12.227 -4.219 5.734 1 97.56 90 ARG A O 1
ATOM 681 N N . ARG A 1 91 ? -14.172 -4.945 6.598 1 97 91 ARG A N 1
ATOM 682 C CA . ARG A 1 91 ? -14.75 -3.605 6.656 1 97 91 ARG A CA 1
ATOM 683 C C . ARG A 1 91 ? -14.234 -2.84 7.871 1 97 91 ARG A C 1
ATOM 685 O O . ARG A 1 91 ? -13.945 -3.436 8.914 1 97 91 ARG A O 1
ATOM 692 N N . GLU A 1 92 ? -14.094 -1.531 7.691 1 97.94 92 GLU A N 1
ATOM 693 C CA . GLU A 1 92 ? -13.633 -0.651 8.758 1 97.94 92 GLU A CA 1
ATOM 694 C C . GLU A 1 92 ? -14.398 0.669 8.758 1 97.94 92 GLU A C 1
ATOM 696 O O . GLU A 1 92 ? -14.625 1.256 7.699 1 97.94 92 GLU A O 1
ATOM 701 N N . ASP A 1 93 ? -14.805 1.122 9.906 1 98 93 ASP A N 1
ATOM 702 C CA . ASP A 1 93 ? -15.359 2.459 10.094 1 98 93 ASP A CA 1
ATOM 703 C C . ASP A 1 93 ? -14.289 3.436 10.57 1 98 93 ASP A C 1
ATOM 705 O O . ASP A 1 93 ? -13.836 3.352 11.711 1 98 93 ASP A O 1
ATOM 709 N N . LEU A 1 94 ? -13.859 4.391 9.734 1 98 94 LEU A N 1
ATOM 710 C CA . LEU A 1 94 ? -12.758 5.297 10.031 1 98 94 LEU A CA 1
ATOM 711 C C . LEU A 1 94 ? -13.258 6.559 10.734 1 98 94 LEU A C 1
ATOM 713 O O . LEU A 1 94 ? -12.461 7.422 11.102 1 98 94 LEU A O 1
ATOM 717 N N . SER A 1 95 ? -14.555 6.691 10.898 1 97.31 95 SER A N 1
ATOM 718 C CA . SER A 1 95 ? -15.133 7.922 11.438 1 97.31 95 SER A CA 1
ATOM 719 C C . SER A 1 95 ? -15.078 7.938 12.961 1 97.31 95 SER A C 1
ATOM 721 O O . SER A 1 95 ? -15.562 8.883 13.594 1 97.31 95 SER A O 1
ATOM 723 N N . GLY A 1 96 ? -14.555 6.914 13.562 1 98.19 96 GLY A N 1
ATOM 724 C CA . GLY A 1 96 ? -14.328 6.84 15 1 98.19 96 GLY A CA 1
ATOM 725 C C . GLY A 1 96 ? -13.195 5.906 15.383 1 98.19 96 GLY A C 1
ATOM 726 O O . GLY A 1 96 ? -12.758 5.094 14.562 1 98.19 96 GLY A O 1
ATOM 727 N N . LYS A 1 97 ? -12.719 6.145 16.578 1 98.06 97 LYS A N 1
ATOM 728 C CA . LYS A 1 97 ? -11.688 5.246 17.094 1 98.06 97 LYS A CA 1
ATOM 729 C C . LYS A 1 97 ? -12.18 3.801 17.109 1 98.06 97 LYS A C 1
ATOM 731 O O . LYS A 1 97 ? -13.312 3.529 17.5 1 98.06 97 LYS A O 1
ATOM 736 N N . ARG A 1 98 ? -11.305 2.906 16.734 1 97.62 98 ARG A N 1
ATOM 737 C CA . ARG A 1 98 ? -11.68 1.504 16.578 1 97.62 98 ARG A CA 1
ATOM 738 C C . ARG A 1 98 ? -10.523 0.586 16.984 1 97.62 98 ARG A C 1
ATOM 740 O O . ARG A 1 98 ? -9.406 1.048 17.203 1 97.62 98 ARG A O 1
ATOM 747 N N . ASP A 1 99 ? -10.891 -0.649 17.141 1 96.81 99 ASP A N 1
ATOM 748 C CA . ASP A 1 99 ? -9.859 -1.67 17.297 1 96.81 99 ASP A CA 1
ATOM 749 C C . ASP A 1 99 ? -9.094 -1.875 15.992 1 96.81 99 ASP A C 1
ATOM 751 O O . ASP A 1 99 ? -9.695 -2.102 14.938 1 96.81 99 ASP A O 1
ATOM 755 N N . LEU A 1 100 ? -7.797 -1.833 16.047 1 97.94 100 LEU A N 1
ATOM 756 C CA . LEU A 1 100 ? -6.992 -1.84 14.828 1 97.94 100 LEU A CA 1
ATOM 757 C C . LEU A 1 100 ? -6.547 -3.256 14.477 1 97.94 100 LEU A C 1
ATOM 759 O O . LEU A 1 100 ? -5.805 -3.457 13.516 1 97.94 100 LEU A O 1
ATOM 763 N N . ARG A 1 101 ? -6.992 -4.285 15.219 1 97.81 101 ARG A N 1
ATOM 764 C CA . ARG A 1 101 ? -6.578 -5.66 14.961 1 97.81 101 ARG A CA 1
ATOM 765 C C . ARG A 1 101 ? -6.883 -6.062 13.516 1 97.81 101 ARG A C 1
ATOM 767 O O . ARG A 1 101 ? -6.059 -6.703 12.859 1 97.81 101 ARG A O 1
ATOM 774 N N . ASP A 1 102 ? -8.031 -5.641 12.992 1 97.69 102 ASP A N 1
ATOM 775 C CA . ASP A 1 102 ? -8.406 -5.957 11.617 1 97.69 102 ASP A CA 1
ATOM 776 C C . ASP A 1 102 ? -7.449 -5.305 10.625 1 97.69 102 ASP A C 1
ATOM 778 O O . ASP A 1 102 ? -6.984 -5.953 9.688 1 97.69 102 ASP A O 1
ATOM 782 N N . ALA A 1 103 ? -7.176 -4.039 10.82 1 98.56 103 ALA A N 1
ATOM 783 C CA . ALA A 1 103 ? -6.254 -3.326 9.938 1 98.56 103 ALA A CA 1
ATOM 784 C C . ALA A 1 103 ? -4.863 -3.951 9.977 1 98.56 103 ALA A C 1
ATOM 786 O O . ALA A 1 103 ? -4.258 -4.199 8.938 1 98.56 103 ALA A O 1
ATOM 787 N N . GLU A 1 104 ? -4.367 -4.203 11.156 1 98.31 104 GLU A N 1
ATOM 788 C CA . GLU A 1 104 ? -3.029 -4.762 11.328 1 98.31 104 GLU A CA 1
ATOM 789 C C . GLU A 1 104 ? -2.928 -6.156 10.719 1 98.31 104 GLU A C 1
ATOM 791 O O . GLU A 1 104 ? -1.944 -6.477 10.055 1 98.31 104 GLU A O 1
ATOM 796 N N . GLN A 1 105 ? -3.918 -6.969 10.961 1 98.25 105 GLN A N 1
ATOM 797 C CA . GLN A 1 105 ? -3.928 -8.305 10.367 1 98.25 105 GLN A CA 1
ATOM 798 C C . GLN A 1 105 ? -4 -8.234 8.852 1 98.25 105 GLN A C 1
ATOM 800 O O . GLN A 1 105 ? -3.375 -9.039 8.156 1 98.25 105 GLN A O 1
ATOM 805 N N . THR A 1 106 ? -4.816 -7.324 8.312 1 98.81 106 THR A N 1
ATOM 806 C CA . THR A 1 106 ? -4.922 -7.145 6.871 1 98.81 106 THR A CA 1
ATOM 807 C C . THR A 1 106 ? -3.564 -6.785 6.27 1 98.81 106 THR A C 1
ATOM 809 O O . THR A 1 106 ? -3.162 -7.352 5.25 1 98.81 106 THR A O 1
ATOM 812 N N . ILE A 1 107 ? -2.822 -5.898 6.906 1 98.88 107 ILE A N 1
ATOM 813 C CA . ILE A 1 107 ? -1.505 -5.496 6.426 1 98.88 107 ILE A CA 1
ATOM 814 C C . ILE A 1 107 ? -0.545 -6.68 6.5 1 98.88 107 ILE A C 1
ATOM 816 O O . ILE A 1 107 ? 0.23 -6.918 5.57 1 98.88 107 ILE A O 1
ATOM 820 N N . THR A 1 108 ? -0.619 -7.434 7.551 1 98.62 108 THR A N 1
ATOM 821 C CA . THR A 1 108 ? 0.251 -8.586 7.73 1 98.62 108 THR A CA 1
ATOM 822 C C . THR A 1 108 ? -0.026 -9.641 6.664 1 98.62 108 THR A C 1
ATOM 824 O O . THR A 1 108 ? 0.893 -10.102 5.98 1 98.62 108 THR A O 1
ATOM 827 N N . THR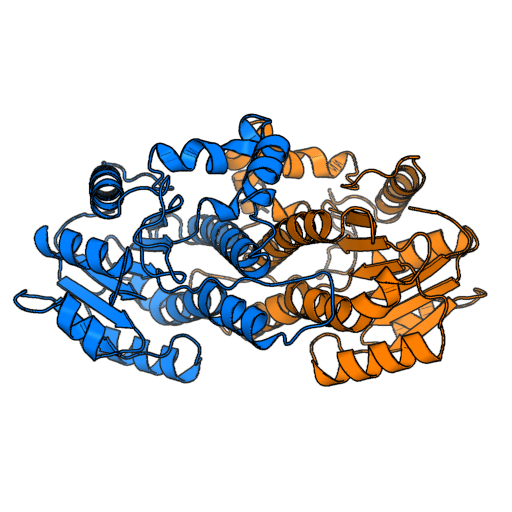 A 1 109 ? -1.255 -9.969 6.449 1 98.69 109 THR A N 1
ATOM 828 C CA . THR A 1 109 ? -1.646 -11.07 5.578 1 98.69 109 THR A CA 1
ATOM 829 C C . THR A 1 109 ? -1.508 -10.672 4.113 1 98.69 109 THR A C 1
ATOM 831 O O . THR A 1 109 ? -0.992 -11.445 3.303 1 98.69 109 THR A O 1
ATOM 834 N N . ASN A 1 110 ? -1.931 -9.469 3.756 1 98.88 110 ASN A N 1
ATOM 835 C CA . ASN A 1 110 ? -2.057 -9.094 2.352 1 98.88 110 ASN A CA 1
ATOM 836 C C . ASN A 1 110 ? -0.756 -8.5 1.811 1 98.88 110 ASN A C 1
ATOM 838 O O . ASN A 1 110 ? -0.563 -8.422 0.596 1 98.88 110 ASN A O 1
ATOM 842 N N . LEU A 1 111 ? 0.115 -8.016 2.717 1 98.88 111 LEU A N 1
ATOM 843 C CA . LEU A 1 111 ? 1.3 -7.309 2.238 1 98.88 111 LEU A CA 1
ATOM 844 C C . LEU A 1 111 ? 2.572 -7.953 2.783 1 98.88 111 LEU A C 1
ATOM 846 O O . LEU A 1 111 ? 3.402 -8.438 2.014 1 98.88 111 LEU A O 1
ATOM 850 N N . LEU A 1 112 ? 2.682 -8.094 4.074 1 98.75 112 LEU A N 1
ATOM 851 C CA . LEU A 1 112 ? 3.906 -8.617 4.672 1 98.75 112 LEU A CA 1
ATOM 852 C C . LEU A 1 112 ? 4.113 -10.078 4.309 1 98.75 112 LEU A C 1
ATOM 854 O O . LEU A 1 112 ? 5.238 -10.5 4.012 1 98.75 112 LEU A O 1
ATOM 858 N N . ALA A 1 113 ? 3.059 -10.828 4.336 1 98.75 113 ALA A N 1
ATOM 859 C CA . ALA A 1 113 ? 3.17 -12.266 4.105 1 98.75 113 ALA A CA 1
ATOM 860 C C . ALA A 1 113 ? 3.715 -12.547 2.707 1 98.75 113 ALA A C 1
ATOM 862 O O . ALA A 1 113 ? 4.672 -13.312 2.555 1 98.75 113 ALA A O 1
ATOM 863 N N . PRO A 1 114 ? 3.17 -11.938 1.645 1 98.81 114 PRO A N 1
ATOM 864 C CA . PRO A 1 114 ? 3.752 -12.195 0.325 1 98.81 114 PRO A CA 1
ATOM 865 C C . PRO A 1 114 ? 5.203 -11.727 0.22 1 98.81 114 PRO A C 1
ATOM 867 O O . PRO A 1 114 ? 6.008 -12.352 -0.468 1 98.81 114 PRO A O 1
ATOM 870 N N . ILE A 1 115 ? 5.574 -10.617 0.863 1 98.88 115 ILE A N 1
ATOM 871 C CA . ILE A 1 115 ? 6.953 -10.148 0.866 1 98.88 115 ILE A CA 1
ATOM 872 C C . ILE A 1 115 ? 7.848 -11.18 1.544 1 98.88 115 ILE A C 1
ATOM 874 O O . ILE A 1 115 ? 8.906 -11.539 1.014 1 98.88 115 ILE A O 1
ATOM 878 N N . ARG A 1 116 ? 7.434 -11.695 2.678 1 98.81 116 ARG A N 1
ATOM 879 C CA . ARG A 1 116 ? 8.211 -12.656 3.455 1 98.81 116 ARG A CA 1
ATOM 880 C C . ARG A 1 116 ? 8.383 -13.961 2.693 1 98.81 116 ARG A C 1
ATOM 882 O O . ARG A 1 116 ? 9.484 -14.5 2.609 1 98.81 116 ARG A O 1
ATOM 889 N N . LEU A 1 117 ? 7.273 -14.461 2.166 1 98.81 117 LEU A N 1
ATOM 890 C CA . LEU A 1 117 ? 7.336 -15.75 1.476 1 98.81 117 LEU A CA 1
ATOM 891 C C . LEU A 1 117 ? 8.188 -15.648 0.214 1 98.81 117 LEU A C 1
ATOM 893 O O . LEU A 1 117 ? 9 -16.531 -0.063 1 98.81 117 LEU A O 1
ATOM 897 N N . THR A 1 118 ? 8.008 -14.586 -0.577 1 98.94 118 THR A N 1
ATOM 898 C CA . THR A 1 118 ? 8.844 -14.352 -1.751 1 98.94 118 THR A CA 1
ATOM 899 C C . THR A 1 118 ? 10.32 -14.305 -1.363 1 98.94 118 THR A C 1
ATOM 901 O O . THR A 1 118 ? 11.164 -14.891 -2.045 1 98.94 118 THR A O 1
ATOM 904 N N . ASN A 1 119 ? 10.609 -13.578 -0.264 1 98.81 119 ASN A N 1
ATOM 905 C CA . ASN A 1 119 ? 11.984 -13.445 0.212 1 98.81 119 ASN A CA 1
ATOM 906 C C . ASN A 1 119 ? 12.586 -14.805 0.568 1 98.81 119 ASN A C 1
ATOM 908 O O . ASN A 1 119 ? 13.75 -15.07 0.271 1 98.81 119 ASN A O 1
ATOM 912 N N . GLU A 1 120 ? 11.852 -15.68 1.178 1 98.69 120 GLU A N 1
ATOM 913 C CA . GLU A 1 120 ? 12.336 -17 1.579 1 98.69 120 GLU A CA 1
ATOM 914 C C . GLU A 1 120 ? 12.609 -17.875 0.363 1 98.69 120 GLU A C 1
ATOM 916 O O . GLU A 1 120 ? 13.461 -18.766 0.412 1 98.69 120 GLU A O 1
ATOM 921 N N . LEU A 1 121 ? 11.93 -17.609 -0.753 1 98.88 121 LEU A N 1
ATOM 922 C CA . LEU A 1 121 ? 11.969 -18.531 -1.875 1 98.88 121 LEU A CA 1
ATOM 923 C C . LEU A 1 121 ? 12.805 -17.969 -3.021 1 98.88 121 LEU A C 1
ATOM 925 O O . LEU A 1 121 ? 13.125 -18.688 -3.969 1 98.88 121 LEU A O 1
ATOM 929 N N . ILE A 1 122 ? 13.203 -16.719 -2.984 1 98.88 122 ILE A N 1
ATOM 930 C CA . ILE A 1 122 ? 13.703 -15.992 -4.148 1 98.88 122 ILE A CA 1
ATOM 931 C C . ILE A 1 122 ? 15.023 -16.609 -4.605 1 98.88 122 ILE A C 1
ATOM 933 O O . ILE A 1 122 ? 15.266 -16.766 -5.809 1 98.88 122 ILE A O 1
ATOM 937 N N . ASP A 1 123 ? 15.906 -17.016 -3.68 1 98.81 123 ASP A N 1
ATOM 938 C CA . ASP A 1 123 ? 17.172 -17.625 -4.062 1 98.81 123 ASP A CA 1
ATOM 939 C C . ASP A 1 123 ? 16.953 -18.906 -4.855 1 98.81 123 ASP A C 1
ATOM 941 O O . ASP A 1 123 ? 17.703 -19.203 -5.801 1 98.81 123 ASP A O 1
ATOM 945 N N . HIS A 1 124 ? 16 -19.672 -4.5 1 98.88 124 HIS A N 1
ATOM 946 C CA . HIS A 1 124 ? 15.664 -20.906 -5.207 1 98.88 124 HIS A CA 1
ATOM 947 C C . HIS A 1 124 ? 15.062 -20.594 -6.578 1 98.88 124 HIS A C 1
ATOM 949 O O . HIS A 1 124 ? 15.461 -21.188 -7.582 1 98.88 124 HIS A O 1
ATOM 955 N N . LEU A 1 125 ? 14.109 -19.641 -6.598 1 98.81 125 LEU A N 1
ATOM 956 C CA . LEU A 1 125 ? 13.383 -19.328 -7.824 1 98.81 125 LEU A CA 1
ATOM 957 C C . LEU A 1 125 ? 14.32 -18.797 -8.898 1 98.81 125 LEU A C 1
ATOM 959 O O . LEU A 1 125 ? 14.203 -19.172 -10.07 1 98.81 125 LEU A O 1
ATOM 963 N N . ILE A 1 126 ? 15.266 -18.016 -8.516 1 98.31 126 ILE A N 1
ATOM 964 C CA . ILE A 1 126 ? 16.156 -17.391 -9.5 1 98.31 126 ILE A CA 1
ATOM 965 C C . ILE A 1 126 ? 17.031 -18.469 -10.148 1 98.31 126 ILE A C 1
ATOM 967 O O . ILE A 1 126 ? 17.531 -18.266 -11.258 1 98.31 126 ILE A O 1
ATOM 971 N N . ARG A 1 127 ? 17.156 -19.609 -9.516 1 97.69 127 ARG A N 1
ATOM 972 C CA . ARG A 1 127 ? 18 -20.688 -10.031 1 97.69 127 ARG A CA 1
ATOM 973 C C . ARG A 1 127 ? 17.203 -21.625 -10.93 1 97.69 127 ARG A C 1
ATOM 975 O O . ARG A 1 127 ? 17.766 -22.516 -11.578 1 97.69 127 ARG A O 1
ATOM 982 N N . GLN A 1 128 ? 15.922 -21.5 -10.898 1 97.12 128 GLN A N 1
ATOM 983 C CA . GLN A 1 128 ? 15.07 -22.359 -11.727 1 97.12 128 GLN A CA 1
ATOM 984 C C . GLN A 1 128 ? 14.961 -21.828 -13.148 1 97.12 128 GLN A C 1
ATOM 986 O O . GLN A 1 128 ? 15.023 -20.609 -13.359 1 97.12 128 GLN A O 1
ATOM 991 N N . SER A 1 129 ? 14.781 -22.844 -14.047 1 90.62 129 SER A N 1
ATOM 992 C CA . SER A 1 129 ? 14.453 -22.438 -15.406 1 90.62 129 SER A CA 1
ATOM 993 C C . SER A 1 129 ? 12.992 -22 -15.516 1 90.62 129 SER A C 1
ATOM 995 O O . SER A 1 129 ? 12.102 -22.656 -14.984 1 90.62 129 SER A O 1
ATOM 997 N N . GLU A 1 130 ? 12.672 -20.906 -16 1 93.19 130 GLU A N 1
ATOM 998 C CA . GLU A 1 130 ? 11.328 -20.406 -16.266 1 93.19 130 GLU A CA 1
ATOM 999 C C . GLU A 1 130 ? 10.57 -20.141 -14.977 1 93.19 130 GLU A C 1
ATOM 1001 O O . GLU A 1 130 ? 9.438 -20.578 -14.805 1 93.19 130 GLU A O 1
ATOM 1006 N N . ALA A 1 131 ? 11.133 -19.562 -13.945 1 98.12 131 ALA A N 1
ATOM 1007 C CA . ALA A 1 131 ? 10.523 -19.219 -12.664 1 98.12 131 ALA A CA 1
ATOM 1008 C C . ALA A 1 131 ? 9.531 -18.078 -12.82 1 98.12 131 ALA A C 1
ATOM 1010 O O . ALA A 1 131 ? 9.742 -17.172 -13.641 1 98.12 131 ALA A O 1
ATOM 1011 N N . THR A 1 132 ? 8.391 -18.172 -12.125 1 98.75 132 THR A N 1
ATOM 1012 C CA . THR A 1 132 ? 7.355 -17.156 -12.172 1 98.75 132 THR A CA 1
ATOM 1013 C C . THR A 1 132 ? 6.84 -16.844 -10.766 1 98.75 132 THR A C 1
ATOM 1015 O O . THR A 1 132 ? 6.688 -17.734 -9.945 1 98.75 132 THR A O 1
ATOM 1018 N N . ILE A 1 133 ? 6.676 -15.594 -10.453 1 98.88 133 ILE A N 1
ATOM 1019 C CA . ILE A 1 133 ? 5.945 -15.133 -9.281 1 98.88 133 ILE A CA 1
ATOM 1020 C C . ILE A 1 133 ? 4.66 -14.43 -9.711 1 98.88 133 ILE A C 1
ATOM 1022 O O . ILE A 1 133 ? 4.684 -13.555 -10.586 1 98.88 133 ILE A O 1
ATOM 1026 N N . VAL A 1 134 ? 3.541 -14.859 -9.195 1 98.94 134 VAL A N 1
ATOM 1027 C CA . VAL A 1 134 ? 2.252 -14.211 -9.414 1 98.94 134 VAL A CA 1
ATOM 1028 C C . VAL A 1 134 ? 1.77 -13.57 -8.109 1 98.94 134 VAL A C 1
ATOM 1030 O O . VAL A 1 134 ? 1.6 -14.258 -7.102 1 98.94 134 VAL A O 1
ATOM 1033 N N . ASN A 1 135 ? 1.643 -12.273 -8.078 1 98.94 135 ASN A N 1
ATOM 1034 C CA . ASN A 1 135 ? 0.995 -11.57 -6.98 1 98.94 135 ASN A CA 1
ATOM 1035 C C . ASN A 1 135 ? -0.454 -11.227 -7.312 1 98.94 135 ASN A C 1
ATOM 1037 O O . ASN A 1 135 ? -0.739 -10.68 -8.383 1 98.94 135 ASN A O 1
ATOM 1041 N N . VAL A 1 136 ? -1.355 -11.586 -6.387 1 98.94 136 VAL A N 1
ATOM 1042 C CA . VAL A 1 136 ? -2.771 -11.289 -6.586 1 98.94 136 VAL A CA 1
ATOM 1043 C C . VAL A 1 136 ? -3.137 -9.992 -5.871 1 98.94 136 VAL A C 1
ATOM 1045 O O . VAL A 1 136 ? -3.096 -9.922 -4.641 1 98.94 136 VAL A O 1
ATOM 1048 N N . SER A 1 137 ? -3.457 -8.977 -6.625 1 98.81 137 SER A N 1
ATOM 1049 C CA . SER A 1 137 ? -3.939 -7.711 -6.082 1 98.81 137 SER A CA 1
ATOM 1050 C C . SER A 1 137 ? -5.461 -7.629 -6.133 1 98.81 137 SER A C 1
ATOM 1052 O O . SER A 1 137 ? -6.152 -8.43 -5.496 1 98.81 137 SER A O 1
ATOM 1054 N N . SER A 1 138 ? -5.988 -6.586 -6.805 1 98.81 138 SER A N 1
ATOM 1055 C CA . SER A 1 138 ? -7.422 -6.34 -6.895 1 98.81 138 SER A CA 1
ATOM 1056 C C . SER A 1 138 ? -7.727 -5.129 -7.773 1 98.81 138 SER A C 1
ATOM 1058 O O . SER A 1 138 ? -6.883 -4.242 -7.926 1 98.81 138 SER A O 1
ATOM 1060 N N . GLY A 1 139 ? -8.945 -5.148 -8.375 1 98.69 139 GLY A N 1
ATOM 1061 C CA . GLY A 1 139 ? -9.414 -3.883 -8.914 1 98.69 139 GLY A CA 1
ATOM 1062 C C . GLY A 1 139 ? -9.383 -2.752 -7.902 1 98.69 139 GLY A C 1
ATOM 1063 O O . GLY A 1 139 ? -9.164 -1.596 -8.266 1 98.69 139 GLY A O 1
ATOM 1064 N N . LEU A 1 140 ? -9.492 -3.064 -6.648 1 98.69 140 LEU A N 1
ATOM 1065 C CA . LEU A 1 140 ? -9.562 -2.076 -5.578 1 98.69 140 LEU A CA 1
ATOM 1066 C C . LEU A 1 140 ? -8.172 -1.526 -5.262 1 98.69 140 LEU A C 1
ATOM 1068 O O . LEU A 1 140 ? -8.039 -0.58 -4.48 1 98.69 140 LEU A O 1
ATOM 1072 N N . ALA A 1 141 ? -7.141 -2.07 -5.859 1 98.88 141 ALA A N 1
ATOM 1073 C CA . ALA A 1 141 ? -5.809 -1.472 -5.793 1 98.88 141 ALA A CA 1
ATOM 1074 C C . ALA A 1 141 ? -5.777 -0.123 -6.504 1 98.88 141 ALA A C 1
ATOM 1076 O O . ALA A 1 141 ? -4.941 0.729 -6.195 1 98.88 141 ALA A O 1
ATOM 1077 N N . PHE A 1 142 ? -6.727 0.014 -7.441 1 98.75 142 PHE A N 1
ATOM 1078 C CA . PHE A 1 142 ? -6.672 1.146 -8.359 1 98.75 142 PHE A CA 1
ATOM 1079 C C . PHE A 1 142 ? -7.77 2.156 -8.039 1 98.75 142 PHE A C 1
ATOM 1081 O O . PHE A 1 142 ? -7.625 3.348 -8.312 1 98.75 142 PHE A O 1
ATOM 1088 N N . VAL A 1 143 ? -8.875 1.713 -7.551 1 98.75 143 VAL A N 1
ATOM 1089 C CA . VAL A 1 143 ? -9.961 2.547 -7.043 1 98.75 143 VAL A CA 1
ATOM 1090 C C . VAL A 1 143 ? -10.422 2.021 -5.688 1 98.75 143 VAL A C 1
ATOM 1092 O O . VAL A 1 143 ? -11.047 0.962 -5.602 1 98.75 143 VAL A O 1
ATOM 1095 N N . PRO A 1 144 ? -10.188 2.758 -4.613 1 98.38 144 PRO A N 1
ATOM 1096 C CA . PRO A 1 144 ? -10.508 2.23 -3.285 1 98.38 144 PRO A CA 1
ATOM 1097 C C . PRO A 1 144 ? -12.008 2.258 -2.986 1 98.38 144 PRO A C 1
ATOM 1099 O O . PRO A 1 144 ? -12.703 3.195 -3.385 1 98.38 144 PRO A O 1
ATOM 1102 N N . MET A 1 145 ? -12.516 1.185 -2.391 1 98 145 MET A N 1
ATOM 1103 C CA . MET A 1 145 ? -13.812 1.146 -1.729 1 98 145 MET A CA 1
ATOM 1104 C C . MET A 1 145 ? -13.711 1.653 -0.295 1 98 145 MET A C 1
ATOM 1106 O O . MET A 1 145 ? -13 1.068 0.525 1 98 145 MET A O 1
ATOM 1110 N N . SER A 1 146 ? -14.438 2.689 0.013 1 97.44 146 SER A N 1
ATOM 1111 C CA . SER A 1 146 ? -14.211 3.42 1.256 1 97.44 146 SER A CA 1
ATOM 1112 C C . SER A 1 146 ? -14.461 2.531 2.471 1 97.44 146 SER A C 1
ATOM 1114 O O . SER A 1 146 ? -13.844 2.723 3.521 1 97.44 146 SER A O 1
ATOM 1116 N N . SER A 1 147 ? -15.266 1.491 2.363 1 97.5 147 SER A N 1
ATOM 1117 C CA . SER A 1 147 ? -15.641 0.669 3.508 1 97.5 147 SER A CA 1
ATOM 1118 C C . SER A 1 147 ? -14.562 -0.359 3.83 1 97.5 147 SER A C 1
ATOM 1120 O O . SER A 1 147 ? -14.609 -1 4.883 1 97.5 147 SER A O 1
ATOM 1122 N N . THR A 1 148 ? -13.586 -0.58 2.98 1 98.19 148 THR A N 1
ATOM 1123 C CA . THR A 1 148 ? -12.5 -1.523 3.232 1 98.19 148 THR A CA 1
ATOM 1124 C C . THR A 1 148 ? -11.141 -0.856 3.027 1 98.19 148 THR A C 1
ATOM 1126 O O . THR A 1 148 ? -10.32 -1.337 2.244 1 98.19 148 THR A O 1
ATOM 1129 N N . PRO A 1 149 ? -10.898 0.207 3.756 1 98.75 149 PRO A N 1
ATOM 1130 C CA . PRO A 1 149 ? -9.781 1.106 3.479 1 98.75 149 PRO A CA 1
ATOM 1131 C C . PRO A 1 149 ? -8.43 0.401 3.549 1 98.75 149 PRO A C 1
ATOM 1133 O O . PRO A 1 149 ? -7.574 0.604 2.68 1 98.75 149 PRO A O 1
ATOM 1136 N N . THR A 1 150 ? -8.195 -0.42 4.605 1 98.88 150 THR A N 1
ATOM 1137 C CA . THR A 1 150 ? -6.891 -1.063 4.766 1 98.88 150 THR A CA 1
ATOM 1138 C C . THR A 1 150 ? -6.68 -2.131 3.695 1 98.88 150 THR A C 1
ATOM 1140 O O . THR A 1 150 ? -5.566 -2.311 3.203 1 98.88 150 THR A O 1
ATOM 1143 N N . TYR A 1 151 ? -7.75 -2.836 3.32 1 98.81 151 TYR A N 1
ATOM 1144 C CA . TYR A 1 151 ? -7.672 -3.803 2.232 1 98.81 151 TYR A CA 1
ATOM 1145 C C . TYR A 1 151 ? -7.203 -3.139 0.944 1 98.81 151 TYR A C 1
ATOM 1147 O O . TYR A 1 151 ? -6.227 -3.574 0.333 1 98.81 151 TYR A O 1
ATOM 1155 N N . ASN A 1 152 ? -7.914 -2.023 0.578 1 98.81 152 ASN A N 1
ATOM 1156 C CA . ASN A 1 152 ? -7.547 -1.292 -0.63 1 98.81 152 ASN A CA 1
ATOM 1157 C C . ASN A 1 152 ? -6.09 -0.847 -0.595 1 98.81 152 ASN A C 1
ATOM 1159 O O . ASN A 1 152 ? -5.379 -0.958 -1.596 1 98.81 152 ASN A O 1
ATOM 1163 N N . ALA A 1 153 ? -5.723 -0.361 0.543 1 98.94 153 ALA A N 1
ATOM 1164 C CA . ALA A 1 153 ? -4.359 0.127 0.725 1 98.94 153 ALA A CA 1
ATOM 1165 C C . ALA A 1 153 ? -3.344 -0.987 0.491 1 98.94 153 ALA A C 1
ATOM 1167 O O . ALA A 1 153 ? -2.342 -0.787 -0.201 1 98.94 153 ALA A O 1
ATOM 1168 N N . THR A 1 154 ? -3.58 -2.188 1.032 1 98.94 154 THR A N 1
ATOM 1169 C CA . THR A 1 154 ? -2.643 -3.295 0.885 1 98.94 154 THR A CA 1
ATOM 1170 C C . THR A 1 154 ? -2.578 -3.76 -0.568 1 98.94 154 THR A C 1
ATOM 1172 O O . THR A 1 154 ? -1.516 -4.156 -1.052 1 98.94 154 THR A O 1
ATOM 1175 N N . LYS A 1 155 ? -3.691 -3.727 -1.253 1 98.94 155 LYS A N 1
ATOM 1176 C CA . LYS A 1 155 ? -3.701 -4.16 -2.648 1 98.94 155 LYS A CA 1
ATOM 1177 C C . LYS A 1 155 ? -3.023 -3.131 -3.547 1 98.94 155 LYS A C 1
ATOM 1179 O O . LYS A 1 155 ? -2.361 -3.49 -4.523 1 98.94 155 LYS A O 1
ATOM 1184 N N . ALA A 1 156 ? -3.143 -1.846 -3.217 1 98.94 156 ALA A N 1
ATOM 1185 C CA . ALA A 1 156 ? -2.35 -0.822 -3.893 1 98.94 156 ALA A CA 1
ATOM 1186 C C . ALA A 1 156 ? -0.859 -1.029 -3.646 1 98.94 156 ALA A C 1
ATOM 1188 O O . ALA A 1 156 ? -0.045 -0.881 -4.559 1 98.94 156 ALA A O 1
ATOM 1189 N N . ALA A 1 157 ? -0.556 -1.362 -2.426 1 99 157 ALA A N 1
ATOM 1190 C CA . ALA A 1 157 ? 0.837 -1.594 -2.053 1 99 157 ALA A CA 1
ATOM 1191 C C . ALA A 1 157 ? 1.419 -2.783 -2.812 1 99 157 ALA A C 1
ATOM 1193 O O . ALA A 1 157 ? 2.531 -2.707 -3.34 1 99 157 ALA A O 1
ATOM 1194 N N . ILE A 1 158 ? 0.689 -3.863 -2.867 1 98.94 158 ILE A N 1
ATOM 1195 C CA . ILE A 1 158 ? 1.209 -5.062 -3.514 1 98.94 158 ILE A CA 1
ATOM 1196 C C . ILE A 1 158 ? 1.345 -4.824 -5.016 1 98.94 158 ILE A C 1
ATOM 1198 O O . ILE A 1 158 ? 2.27 -5.336 -5.652 1 98.94 158 ILE A O 1
ATOM 1202 N N . HIS A 1 159 ? 0.416 -4.047 -5.641 1 98.94 159 HIS A N 1
ATOM 1203 C CA . HIS A 1 159 ? 0.584 -3.643 -7.031 1 98.94 159 HIS A CA 1
ATOM 1204 C C . HIS A 1 159 ? 1.91 -2.918 -7.238 1 98.94 159 HIS A C 1
ATOM 1206 O O . HIS A 1 159 ? 2.689 -3.281 -8.125 1 98.94 159 HIS A O 1
ATOM 1212 N N . SER A 1 160 ? 2.152 -1.896 -6.41 1 98.94 160 SER A N 1
ATOM 1213 C CA . SER A 1 160 ? 3.385 -1.118 -6.5 1 98.94 160 SER A CA 1
ATOM 1214 C C . SER A 1 160 ? 4.609 -2.006 -6.312 1 98.94 160 SER A C 1
ATOM 1216 O O . SER A 1 160 ? 5.566 -1.922 -7.086 1 98.94 160 SER A O 1
ATOM 1218 N N . TYR A 1 161 ? 4.582 -2.859 -5.312 1 98.94 161 TYR A N 1
ATOM 1219 C CA . TYR A 1 161 ? 5.688 -3.766 -5.016 1 98.94 161 TYR A CA 1
ATOM 1220 C C . TYR A 1 161 ? 5.949 -4.707 -6.184 1 98.94 161 TYR A C 1
ATOM 1222 O O . TYR A 1 161 ? 7.105 -5.004 -6.504 1 98.94 161 TYR A O 1
ATOM 1230 N N . THR A 1 162 ? 4.887 -5.164 -6.82 1 98.88 162 THR A N 1
ATOM 1231 C CA . THR A 1 162 ? 4.973 -6.078 -7.953 1 98.88 162 THR A CA 1
ATOM 1232 C C . THR A 1 162 ? 5.73 -5.438 -9.109 1 98.88 162 THR A C 1
ATOM 1234 O O . THR A 1 162 ? 6.562 -6.082 -9.75 1 98.88 162 THR A O 1
ATOM 1237 N N . VAL A 1 163 ? 5.449 -4.184 -9.375 1 98.81 163 VAL A N 1
ATOM 1238 C CA . VAL A 1 163 ? 6.141 -3.467 -10.445 1 98.81 163 VAL A CA 1
ATOM 1239 C C . VAL A 1 163 ? 7.633 -3.398 -10.141 1 98.81 163 VAL A C 1
ATOM 1241 O O . VAL A 1 163 ? 8.469 -3.67 -11.008 1 98.81 163 VAL A O 1
ATOM 1244 N N . SER A 1 164 ? 8.016 -3.066 -8.883 1 98.56 164 SER A N 1
ATOM 1245 C CA . SER A 1 164 ? 9.414 -3.004 -8.484 1 98.56 164 SER A CA 1
ATOM 1246 C C . SER A 1 164 ? 10.078 -4.371 -8.586 1 98.56 164 SER A C 1
ATOM 1248 O O . SER A 1 164 ? 11.219 -4.48 -9.047 1 98.56 164 SER A O 1
ATOM 1250 N N . LEU A 1 165 ? 9.352 -5.344 -8.141 1 98.69 165 LEU A N 1
ATOM 1251 C CA . LEU A 1 165 ? 9.836 -6.715 -8.195 1 98.69 165 LEU A CA 1
ATOM 1252 C C . LEU A 1 165 ? 10.133 -7.133 -9.633 1 98.69 165 LEU A C 1
ATOM 1254 O O . LEU A 1 165 ? 11.188 -7.699 -9.922 1 98.69 165 LEU A O 1
ATOM 1258 N N . ARG A 1 166 ? 9.219 -6.852 -10.516 1 98.25 166 ARG A N 1
ATOM 1259 C CA . ARG A 1 166 ? 9.359 -7.172 -11.93 1 98.25 166 ARG A CA 1
ATOM 1260 C C . ARG A 1 166 ? 10.617 -6.539 -12.516 1 98.25 166 ARG A C 1
ATOM 1262 O O . ARG A 1 166 ? 11.375 -7.195 -13.234 1 98.25 166 ARG A O 1
ATOM 1269 N N . GLU A 1 167 ? 10.859 -5.301 -12.18 1 97.88 167 GLU A N 1
ATOM 1270 C CA . GLU A 1 167 ? 12.023 -4.586 -12.695 1 97.88 167 GLU A CA 1
ATOM 1271 C C . GLU A 1 167 ? 13.32 -5.207 -12.18 1 97.88 167 GLU A C 1
ATOM 1273 O O . GLU A 1 167 ? 14.266 -5.402 -12.945 1 97.88 167 GLU A O 1
ATOM 1278 N N . GLN A 1 168 ? 13.391 -5.57 -10.922 1 97.88 168 GLN A N 1
ATOM 1279 C CA . GLN A 1 168 ? 14.625 -6.066 -10.336 1 97.88 168 GLN A CA 1
ATOM 1280 C C . GLN A 1 168 ? 14.906 -7.504 -10.766 1 97.88 168 GLN A C 1
ATOM 1282 O O . GLN A 1 168 ? 16.047 -7.949 -10.766 1 97.88 168 GLN A O 1
ATOM 1287 N N . LEU A 1 169 ? 13.859 -8.18 -11.172 1 97.94 169 LEU A N 1
ATOM 1288 C CA . LEU A 1 169 ? 14.023 -9.602 -11.484 1 97.94 169 LEU A CA 1
ATOM 1289 C C . LEU A 1 169 ? 13.984 -9.828 -12.992 1 97.94 169 LEU A C 1
ATOM 1291 O O . LEU A 1 169 ? 13.859 -10.969 -13.445 1 97.94 169 LEU A O 1
ATOM 1295 N N . LYS A 1 170 ? 14 -8.734 -13.734 1 95.94 170 LYS A N 1
ATOM 1296 C CA . 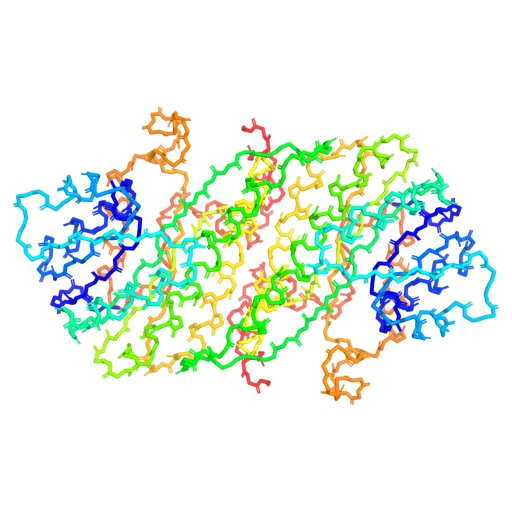LYS A 1 170 ? 13.984 -8.828 -15.195 1 95.94 170 LYS A CA 1
ATOM 1297 C C . LYS A 1 170 ? 15.039 -9.812 -15.688 1 95.94 170 LYS A C 1
ATOM 1299 O O . LYS A 1 170 ? 16.203 -9.727 -15.312 1 95.94 170 LYS A O 1
ATOM 1304 N N . GLY A 1 171 ? 14.586 -10.758 -16.453 1 95.5 171 GLY A N 1
ATOM 1305 C CA . GLY A 1 171 ? 15.492 -11.719 -17.047 1 95.5 171 GLY A CA 1
ATOM 1306 C C . GLY A 1 171 ? 15.805 -12.891 -16.125 1 95.5 171 GLY A C 1
ATOM 1307 O O . GLY A 1 171 ? 16.484 -13.844 -16.531 1 95.5 171 GLY A O 1
ATOM 1308 N N . LYS A 1 172 ? 15.297 -12.859 -14.945 1 97.31 172 LYS A N 1
ATOM 1309 C CA . LYS A 1 172 ? 15.562 -13.922 -13.977 1 97.31 172 LYS A CA 1
ATOM 1310 C C . LYS A 1 172 ? 14.289 -14.664 -13.594 1 97.31 172 LYS A C 1
ATOM 1312 O O . LYS A 1 172 ? 14.234 -15.891 -13.664 1 97.31 172 LYS A O 1
ATOM 1317 N N . VAL A 1 173 ? 13.359 -14.008 -13.148 1 98.38 173 VAL A N 1
ATOM 1318 C CA . VAL A 1 173 ? 12.055 -14.531 -12.742 1 98.38 173 VAL A CA 1
ATOM 1319 C C . VAL A 1 173 ? 10.945 -13.703 -13.391 1 98.38 173 VAL A C 1
ATOM 1321 O O . VAL A 1 173 ? 10.984 -12.469 -13.359 1 98.38 173 VAL A O 1
ATOM 1324 N N . GLU A 1 174 ? 10.047 -14.344 -14.109 1 98.38 174 GLU A N 1
ATOM 1325 C CA . GLU A 1 174 ? 8.883 -13.625 -14.625 1 98.38 174 GLU A CA 1
ATOM 1326 C C . GLU A 1 174 ? 7.945 -13.219 -13.484 1 98.38 174 GLU A C 1
ATOM 1328 O O . GLU A 1 174 ? 7.629 -14.031 -12.617 1 98.38 174 GLU A O 1
ATOM 1333 N N . VAL A 1 175 ? 7.527 -11.945 -13.414 1 98.81 175 VAL A N 1
ATOM 1334 C CA . VAL A 1 175 ? 6.633 -11.438 -12.383 1 98.81 175 VAL A CA 1
ATOM 1335 C C . VAL A 1 175 ? 5.316 -10.992 -13.008 1 98.81 175 VAL A C 1
ATOM 1337 O O . VAL A 1 175 ? 5.301 -10.094 -13.859 1 98.81 175 VAL A O 1
ATOM 1340 N N . ILE A 1 176 ? 4.234 -11.625 -12.594 1 98.81 176 ILE A N 1
ATOM 1341 C CA . ILE A 1 176 ? 2.898 -11.383 -13.133 1 98.81 176 ILE A CA 1
ATOM 1342 C C . ILE A 1 176 ? 1.971 -10.906 -12.023 1 98.81 176 ILE A C 1
ATOM 1344 O O . ILE A 1 176 ? 2.084 -11.352 -10.875 1 98.81 176 ILE A O 1
ATOM 1348 N N . GLU A 1 177 ? 1.119 -9.977 -12.32 1 98.88 177 GLU A N 1
ATOM 1349 C CA . GLU A 1 177 ? 0.083 -9.516 -11.398 1 98.88 177 GLU A CA 1
ATOM 1350 C C . GLU A 1 177 ? -1.302 -9.961 -11.859 1 98.88 177 GLU A C 1
ATOM 1352 O O . GLU A 1 177 ? -1.648 -9.82 -13.031 1 98.88 177 GLU A O 1
ATOM 1357 N N . LEU A 1 178 ? -2.037 -10.625 -11.031 1 98.94 178 LEU A N 1
ATOM 1358 C CA . LEU A 1 178 ? -3.455 -10.898 -11.234 1 98.94 178 LEU A CA 1
ATOM 1359 C C . LEU A 1 178 ? -4.316 -9.914 -10.438 1 98.94 178 LEU A C 1
ATOM 1361 O O . LEU A 1 178 ? -4.188 -9.82 -9.219 1 98.94 178 LEU A O 1
ATOM 1365 N N . ALA A 1 179 ? -5.184 -9.117 -11.086 1 98.94 179 ALA A N 1
ATOM 1366 C CA . ALA A 1 179 ? -6.055 -8.148 -10.422 1 98.94 179 ALA A CA 1
ATOM 1367 C C . ALA A 1 179 ? -7.523 -8.492 -10.656 1 98.94 179 ALA A C 1
ATOM 1369 O O . ALA A 1 179 ? -8.109 -8.102 -11.664 1 98.94 179 ALA A O 1
ATOM 1370 N N . PRO A 1 180 ? -8.141 -9.156 -9.703 1 98.88 180 PRO A N 1
ATOM 1371 C CA . PRO A 1 180 ? -9.547 -9.531 -9.859 1 98.88 180 PRO A CA 1
ATOM 1372 C C . PRO A 1 180 ? -10.5 -8.352 -9.664 1 98.88 180 PRO A C 1
ATOM 1374 O O . PRO A 1 180 ? -10.188 -7.422 -8.914 1 98.88 180 PRO A O 1
ATOM 1377 N N . PRO A 1 181 ? -11.656 -8.398 -10.383 1 98.44 181 PRO A N 1
ATOM 1378 C CA . PRO A 1 181 ? -12.789 -7.566 -9.969 1 98.44 181 PRO A CA 1
ATOM 1379 C C . PRO A 1 181 ? -13.539 -8.148 -8.773 1 98.44 181 PRO A C 1
ATOM 1381 O O . PRO A 1 181 ? -12.992 -8.969 -8.031 1 98.44 181 PRO A O 1
ATOM 1384 N N . ALA A 1 182 ? -14.727 -7.645 -8.5 1 97.25 182 ALA A N 1
ATOM 1385 C CA . ALA A 1 182 ? -15.586 -8.289 -7.508 1 97.25 182 ALA A CA 1
ATOM 1386 C C . ALA A 1 182 ? -16.031 -9.672 -7.977 1 97.25 182 ALA A C 1
ATOM 1388 O O . ALA A 1 182 ? -16.734 -9.797 -8.977 1 97.25 182 ALA A O 1
ATOM 1389 N N . VAL A 1 183 ? -15.516 -10.664 -7.293 1 98.44 183 VAL A N 1
ATOM 1390 C CA . VAL A 1 183 ? -15.781 -12.047 -7.68 1 98.44 183 VAL A CA 1
ATOM 1391 C C . VAL A 1 183 ? -16.609 -12.742 -6.598 1 98.44 183 VAL A C 1
ATOM 1393 O O . VAL A 1 183 ? -16.406 -12.492 -5.406 1 98.44 183 VAL A O 1
ATOM 1396 N N . GLN A 1 184 ? -17.5 -13.602 -7.016 1 97.25 184 GLN A N 1
ATOM 1397 C CA . GLN A 1 184 ? -18.328 -14.352 -6.082 1 97.25 184 GLN A CA 1
ATOM 1398 C C . GLN A 1 184 ? -17.516 -15.43 -5.367 1 97.25 184 GLN A C 1
ATOM 1400 O O . GLN A 1 184 ? -17.453 -16.578 -5.828 1 97.25 184 GLN A O 1
ATOM 1405 N N . THR A 1 185 ? -16.922 -15.016 -4.234 1 96.94 185 THR A N 1
ATOM 1406 C CA . THR A 1 185 ? -16.156 -15.898 -3.355 1 96.94 185 THR A CA 1
ATOM 1407 C C . THR A 1 185 ? -16.578 -15.711 -1.902 1 96.94 185 THR A C 1
ATOM 1409 O O . THR A 1 185 ? -17.484 -14.914 -1.61 1 96.94 185 THR A O 1
ATOM 1412 N N . GLU A 1 186 ? -15.93 -16.438 -1.046 1 93.75 186 GLU A N 1
ATOM 1413 C CA . GLU A 1 186 ? -16.266 -16.344 0.373 1 93.75 186 GLU A CA 1
ATOM 1414 C C . GLU A 1 186 ? -15.328 -15.375 1.097 1 93.75 186 GLU A C 1
ATOM 1416 O O . GLU A 1 186 ? -15.109 -15.5 2.305 1 93.75 186 GLU A O 1
ATOM 1421 N N . LEU A 1 187 ? -14.688 -14.477 0.36 1 93.75 187 LEU A N 1
ATOM 1422 C CA . LEU A 1 187 ? -13.727 -13.539 0.941 1 93.75 187 LEU A CA 1
ATOM 1423 C C . LEU A 1 187 ? -14.383 -12.711 2.045 1 93.75 187 LEU A C 1
ATOM 1425 O O . LEU A 1 187 ? -13.758 -12.445 3.078 1 93.75 187 LEU A O 1
ATOM 1429 N N . THR A 1 188 ? -15.617 -12.242 1.847 1 93.75 188 THR A N 1
ATOM 1430 C CA . THR A 1 188 ? -16.438 -11.594 2.865 1 93.75 188 THR A CA 1
ATOM 1431 C C . THR A 1 188 ? -17.797 -12.266 2.977 1 93.75 188 THR A C 1
ATOM 1433 O O . THR A 1 188 ? -18.25 -12.93 2.037 1 93.75 188 THR A O 1
ATOM 1436 N N . PRO A 1 189 ? -18.422 -12.172 4.133 1 91.38 189 PRO A N 1
ATOM 1437 C CA . PRO A 1 189 ? -19.719 -12.805 4.297 1 91.38 189 PRO A CA 1
ATOM 1438 C C . PRO A 1 189 ? -20.734 -12.352 3.24 1 91.38 189 PRO A C 1
ATOM 1440 O O . PRO A 1 189 ? -20.891 -11.156 3.002 1 91.38 189 PRO A O 1
ATOM 1443 N N . GLY A 1 190 ? -21.312 -13.289 2.514 1 91.5 190 GLY A N 1
ATOM 1444 C CA . GLY A 1 190 ? -22.375 -12.984 1.569 1 91.5 190 GLY A CA 1
ATOM 1445 C C . GLY A 1 190 ? -21.859 -12.695 0.171 1 91.5 190 GLY A C 1
ATOM 1446 O O . GLY A 1 190 ? -22.641 -12.617 -0.777 1 91.5 190 GLY A O 1
ATOM 1447 N N . GLN A 1 191 ? -20.609 -12.625 0.006 1 92.38 191 GLN A N 1
ATOM 1448 C CA . GLN A 1 191 ? -20.016 -12.219 -1.267 1 92.38 191 GLN A CA 1
ATOM 1449 C C . GLN A 1 191 ? -20.219 -13.289 -2.334 1 92.38 191 GLN A C 1
ATOM 1451 O O . GLN A 1 191 ? -20.359 -12.977 -3.518 1 92.38 191 GLN A O 1
ATOM 1456 N N . SER A 1 192 ? -20.391 -14.555 -1.954 1 94.75 192 SER A N 1
ATOM 1457 C CA . SER A 1 192 ? -20.438 -15.672 -2.883 1 94.75 192 SER A CA 1
ATOM 1458 C C . SER A 1 192 ? -21.734 -15.688 -3.676 1 94.75 192 SER A C 1
ATOM 1460 O O . SER A 1 192 ? -21.844 -16.359 -4.707 1 94.75 192 SER A O 1
ATOM 1462 N N . THR A 1 193 ? -22.672 -14.906 -3.193 1 94.12 193 THR A N 1
ATOM 1463 C CA . THR A 1 193 ? -23.953 -14.883 -3.867 1 94.12 193 THR A CA 1
ATOM 1464 C C . THR A 1 193 ? -24.359 -13.453 -4.23 1 94.12 193 THR A C 1
ATOM 1466 O O . THR A 1 193 ? -25.5 -13.203 -4.609 1 94.12 193 THR A O 1
ATOM 1469 N N . ARG A 1 194 ? -23.453 -12.562 -4.043 1 91.81 194 ARG A N 1
ATOM 1470 C CA . ARG A 1 194 ? -23.781 -11.156 -4.254 1 91.81 194 ARG A CA 1
ATOM 1471 C C . ARG A 1 194 ? -24.047 -10.875 -5.73 1 91.81 194 ARG A C 1
ATOM 1473 O O . ARG A 1 194 ? -23.203 -11.164 -6.586 1 91.81 194 ARG A O 1
ATOM 1480 N N . GLU A 1 195 ? -25.188 -10.25 -5.98 1 91.81 195 GLU A N 1
ATOM 1481 C CA . GLU A 1 195 ? -25.547 -9.883 -7.348 1 91.81 195 GLU A CA 1
ATOM 1482 C C . GLU A 1 195 ? -24.609 -8.797 -7.887 1 91.81 195 GLU A C 1
ATOM 1484 O O . GLU A 1 195 ? -24.219 -7.887 -7.16 1 91.81 195 GLU A O 1
ATOM 1489 N N . GLY A 1 196 ? -24.234 -8.93 -9.156 1 92.38 196 GLY A N 1
ATOM 1490 C CA . GLY A 1 196 ? -23.344 -7.945 -9.75 1 92.38 196 GLY A CA 1
ATOM 1491 C C . GLY A 1 196 ? -21.891 -8.367 -9.734 1 92.38 196 GLY A C 1
ATOM 1492 O O . GLY A 1 196 ? -21.078 -7.875 -10.523 1 92.38 196 GLY A O 1
ATOM 1493 N N . TYR A 1 197 ? -21.578 -9.203 -8.719 1 96.25 197 TYR A N 1
ATOM 1494 C CA . TYR A 1 197 ? -20.219 -9.75 -8.703 1 96.25 197 TYR A CA 1
ATOM 1495 C C . TYR A 1 197 ? -20.047 -10.789 -9.812 1 96.25 197 TYR A C 1
ATOM 1497 O O . TYR A 1 197 ? -21 -11.461 -10.203 1 96.25 197 TYR A O 1
ATOM 1505 N N . MET A 1 198 ? -18.812 -10.844 -10.281 1 98.31 198 MET A N 1
ATOM 1506 C CA . MET A 1 198 ? -18.516 -11.805 -11.336 1 98.31 198 MET A CA 1
ATOM 1507 C C . 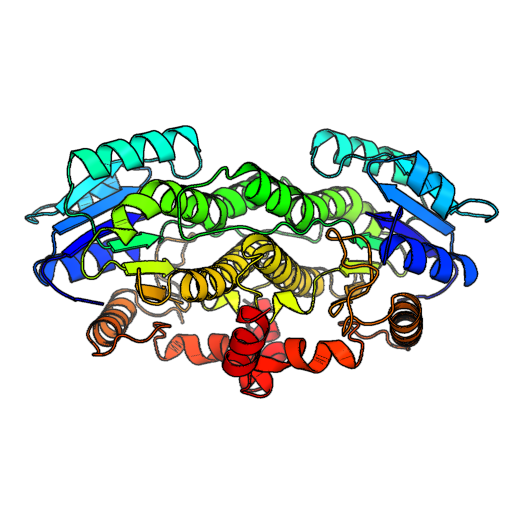MET A 1 198 ? -18.562 -13.234 -10.812 1 98.31 198 MET A C 1
ATOM 1509 O O . MET A 1 198 ? -17.938 -13.547 -9.789 1 98.31 198 MET A O 1
ATOM 1513 N N . PRO A 1 199 ? -19.344 -14.117 -11.5 1 98.5 199 PRO A N 1
ATOM 1514 C CA . PRO A 1 199 ? -19.312 -15.516 -11.07 1 98.5 199 PRO A CA 1
ATOM 1515 C C . PRO A 1 199 ? -17.906 -16.109 -11.07 1 98.5 199 PRO A C 1
ATOM 1517 O O . PRO A 1 199 ? -17.141 -15.875 -12.008 1 98.5 199 PRO A O 1
ATOM 1520 N N . LEU A 1 200 ? -17.578 -16.859 -10.023 1 98.62 200 LEU A N 1
ATOM 1521 C CA . LEU A 1 200 ? -16.25 -17.391 -9.828 1 98.62 200 LEU A CA 1
ATOM 1522 C C . LEU A 1 200 ? -15.805 -18.219 -11.039 1 98.62 200 LEU A C 1
ATOM 1524 O O . LEU A 1 200 ? -14.68 -18.062 -11.523 1 98.62 200 LEU A O 1
ATOM 1528 N N . ALA A 1 201 ? -16.641 -19.078 -11.586 1 98.38 201 ALA A N 1
ATOM 1529 C CA . ALA A 1 201 ? -16.297 -19.938 -12.719 1 98.38 201 ALA A CA 1
ATOM 1530 C C . ALA A 1 201 ? -15.938 -19.094 -13.945 1 98.38 201 ALA A C 1
ATOM 1532 O O . ALA A 1 201 ? -14.969 -19.406 -14.648 1 98.38 201 ALA A O 1
ATOM 1533 N N . ALA A 1 202 ? -16.734 -18.062 -14.18 1 98.75 202 ALA A N 1
ATOM 1534 C CA . ALA A 1 202 ? -16.469 -17.188 -15.32 1 98.75 202 ALA A CA 1
ATOM 1535 C C . ALA A 1 202 ? -15.148 -16.453 -15.156 1 98.75 202 ALA A C 1
ATOM 1537 O O . ALA A 1 202 ? -14.391 -16.312 -16.109 1 98.75 202 ALA A O 1
ATOM 1538 N N . PHE A 1 203 ? -14.922 -15.984 -13.984 1 98.88 203 PHE A N 1
ATOM 1539 C CA . PHE A 1 203 ? -13.672 -15.297 -13.695 1 98.88 203 PHE A CA 1
ATOM 1540 C C . PHE A 1 203 ? -12.477 -16.203 -13.953 1 98.88 203 PHE A C 1
ATOM 1542 O O . PHE A 1 203 ? -11.508 -15.797 -14.602 1 98.88 203 PHE A O 1
ATOM 1549 N N . ILE A 1 204 ? -12.531 -17.422 -13.469 1 98.81 204 ILE A N 1
ATOM 1550 C CA . ILE A 1 204 ? -11.422 -18.359 -13.602 1 98.81 204 ILE A CA 1
ATOM 1551 C C . ILE A 1 204 ? -11.219 -18.719 -15.07 1 98.81 204 ILE A C 1
ATOM 1553 O O . ILE A 1 204 ? -10.086 -18.781 -15.547 1 98.81 204 ILE A O 1
ATOM 1557 N N . ASP A 1 205 ? -12.32 -18.922 -15.812 1 98.81 205 ASP A N 1
ATOM 1558 C CA . ASP A 1 205 ? -12.227 -19.25 -17.234 1 98.81 205 ASP A CA 1
ATOM 1559 C C . ASP A 1 205 ? -11.484 -18.156 -18 1 98.81 205 ASP A C 1
ATOM 1561 O O . ASP A 1 205 ? -10.547 -18.438 -18.75 1 98.81 205 ASP A O 1
ATOM 1565 N N . GLU A 1 206 ? -11.875 -16.953 -17.781 1 98.88 206 GLU A N 1
ATOM 1566 C CA . GLU A 1 206 ? -11.227 -15.844 -18.469 1 98.88 206 GLU A CA 1
ATOM 1567 C C . GLU A 1 206 ? -9.781 -15.672 -18.016 1 98.88 206 GLU A C 1
ATOM 1569 O O . GLU A 1 206 ? -8.898 -15.406 -18.844 1 98.88 206 GLU A O 1
ATOM 1574 N N . THR A 1 207 ? -9.523 -15.805 -16.766 1 98.81 207 THR A N 1
ATOM 1575 C CA . THR A 1 207 ? -8.188 -15.68 -16.203 1 98.81 207 THR A CA 1
ATOM 1576 C C . THR A 1 207 ? -7.246 -16.719 -16.797 1 98.81 207 THR A C 1
ATOM 1578 O O . THR A 1 207 ? -6.133 -16.391 -17.219 1 98.81 207 THR A O 1
ATOM 1581 N N . MET A 1 208 ? -7.711 -17.969 -16.906 1 98.56 208 MET A N 1
ATOM 1582 C CA . MET A 1 208 ? -6.883 -19.031 -17.469 1 98.56 208 MET A CA 1
ATOM 1583 C C . MET A 1 208 ? -6.598 -18.781 -18.953 1 98.56 208 MET A C 1
ATOM 1585 O O . MET A 1 208 ? -5.504 -19.078 -19.438 1 98.56 208 MET A O 1
ATOM 1589 N N . THR A 1 209 ? -7.578 -18.234 -19.641 1 98.56 209 THR A N 1
ATOM 1590 C CA . THR A 1 209 ? -7.359 -17.875 -21.031 1 98.56 209 THR A CA 1
ATOM 1591 C C . THR A 1 209 ? -6.215 -16.875 -21.156 1 98.56 209 THR A C 1
ATOM 1593 O O . THR A 1 209 ? -5.391 -16.969 -22.078 1 98.56 209 THR A O 1
ATOM 1596 N N . LEU A 1 210 ? -6.113 -15.977 -20.281 1 98.69 210 LEU A N 1
ATOM 1597 C CA . LEU A 1 210 ? -5.062 -14.961 -20.281 1 98.69 210 LEU A CA 1
ATOM 1598 C C . LEU A 1 210 ? -3.717 -15.57 -19.906 1 98.69 210 LEU A C 1
ATOM 1600 O O . LEU A 1 210 ? -2.693 -15.273 -20.516 1 98.69 210 LEU A O 1
ATOM 1604 N N . PHE A 1 211 ? -3.711 -16.453 -18.906 1 98.38 211 PHE A N 1
ATOM 1605 C CA . PHE A 1 211 ? -2.48 -17.109 -18.484 1 98.38 211 PHE A CA 1
ATOM 1606 C C . PHE A 1 211 ? -1.903 -17.953 -19.625 1 98.38 211 PHE A C 1
ATOM 1608 O O . PHE A 1 211 ? -0.686 -18.125 -19.719 1 98.38 211 PHE A O 1
ATOM 1615 N N . LEU A 1 212 ? -2.742 -18.422 -20.516 1 97.06 212 LEU A N 1
ATOM 1616 C CA . LEU A 1 212 ? -2.32 -19.328 -21.578 1 97.06 212 LEU A CA 1
ATOM 1617 C C . LEU A 1 212 ? -1.821 -18.562 -22.797 1 97.06 212 LEU A C 1
ATOM 1619 O O . LEU A 1 212 ? -1.274 -19.141 -23.734 1 97.06 212 LEU A O 1
ATOM 1623 N N . GLN A 1 213 ? -1.96 -17.266 -22.781 1 97.25 213 GLN A N 1
ATOM 1624 C CA . GLN A 1 213 ? -1.398 -16.453 -23.859 1 97.25 213 GLN A CA 1
ATOM 1625 C C . GLN A 1 213 ? 0.127 -16.469 -23.812 1 97.25 213 GLN A C 1
ATOM 1627 O O . GLN A 1 213 ? 0.722 -16.547 -22.734 1 97.25 213 GLN A O 1
ATOM 1632 N N . GLN A 1 214 ? 0.733 -16.406 -25.094 1 94.88 214 GLN A N 1
ATOM 1633 C CA . GLN A 1 214 ? 2.184 -16.297 -25.219 1 94.88 214 GLN A CA 1
ATOM 1634 C C . GLN A 1 214 ? 2.578 -15.102 -26.078 1 94.88 214 GLN A C 1
ATOM 1636 O O . GLN A 1 214 ? 2.229 -15.039 -27.266 1 94.88 214 GLN A O 1
ATOM 1641 N N . PRO A 1 215 ? 3.348 -14.156 -25.516 1 95.19 215 PRO A N 1
ATOM 1642 C CA . PRO A 1 215 ? 3.789 -14.172 -24.125 1 95.19 215 PRO A CA 1
ATOM 1643 C C . PRO A 1 215 ? 2.654 -13.883 -23.141 1 95.19 215 PRO A C 1
ATOM 1645 O O . PRO A 1 215 ? 1.682 -13.211 -23.5 1 95.19 215 PRO A O 1
ATOM 1648 N N . THR A 1 216 ? 2.699 -14.398 -21.906 1 97.62 216 THR A N 1
ATOM 1649 C CA . THR A 1 216 ? 1.732 -14.109 -20.859 1 97.62 216 THR A CA 1
ATOM 1650 C C . THR A 1 216 ? 1.749 -12.625 -20.5 1 97.62 216 THR A C 1
ATOM 1652 O O . THR A 1 216 ? 2.818 -12.031 -20.328 1 97.62 216 THR A O 1
ATOM 1655 N N . PRO A 1 217 ? 0.561 -12.031 -20.406 1 98.12 217 PRO A N 1
ATOM 1656 C CA . PRO A 1 217 ? 0.538 -10.625 -20 1 98.12 217 PRO A CA 1
ATOM 1657 C C . PRO A 1 217 ? 1.134 -10.398 -18.609 1 98.12 217 PRO A C 1
ATOM 1659 O O . PRO A 1 217 ? 0.942 -11.219 -17.719 1 98.12 217 PRO A O 1
ATOM 1662 N N . ARG A 1 218 ? 1.853 -9.258 -18.406 1 97.75 218 ARG A N 1
ATOM 1663 C CA . ARG A 1 218 ? 2.426 -8.93 -17.109 1 97.75 218 ARG A CA 1
ATOM 1664 C C . ARG A 1 218 ? 1.334 -8.672 -16.078 1 97.75 218 ARG A C 1
ATOM 1666 O O . ARG A 1 218 ? 1.54 -8.891 -14.875 1 97.75 218 ARG A O 1
ATOM 1673 N N . GLU A 1 219 ? 0.196 -8.141 -16.578 1 98.62 219 GLU A N 1
ATOM 1674 C CA . GLU A 1 219 ? -1.021 -7.98 -15.797 1 98.62 219 GLU A CA 1
ATOM 1675 C C . GLU A 1 219 ? -2.156 -8.836 -16.344 1 98.62 219 GLU A C 1
ATOM 1677 O O . GLU A 1 219 ? -2.574 -8.656 -17.5 1 98.62 219 GLU A O 1
ATOM 1682 N N . ILE A 1 220 ? -2.596 -9.742 -15.547 1 98.88 220 ILE A N 1
ATOM 1683 C CA . ILE A 1 220 ? -3.768 -10.539 -15.891 1 98.88 220 ILE A CA 1
ATOM 1684 C C . ILE A 1 220 ? -5.039 -9.805 -15.477 1 98.88 220 ILE A C 1
ATOM 1686 O O . ILE A 1 220 ? -5.355 -9.727 -14.289 1 98.88 220 ILE A O 1
ATOM 1690 N N . LEU A 1 221 ? -5.75 -9.266 -16.453 1 98.88 221 LEU A N 1
ATOM 1691 C CA . LEU A 1 221 ? -6.938 -8.445 -16.266 1 98.88 221 LEU A CA 1
ATOM 1692 C C . LEU A 1 221 ? -8.117 -8.992 -17.078 1 98.88 221 LEU A C 1
ATOM 1694 O O . LEU A 1 221 ? -8.125 -8.922 -18.297 1 98.88 221 LEU A O 1
ATOM 1698 N N . VAL A 1 222 ? -9.086 -9.57 -16.359 1 98.88 222 VAL A N 1
ATOM 1699 C CA . VAL A 1 222 ? -10.328 -9.898 -17.047 1 98.88 222 VAL A CA 1
ATOM 1700 C C . VAL A 1 222 ? -11.047 -8.617 -17.453 1 98.88 222 VAL A C 1
ATOM 1702 O O . VAL A 1 222 ? -10.781 -7.547 -16.906 1 98.88 222 VAL A O 1
ATOM 1705 N N . GLU A 1 223 ? -11.969 -8.703 -18.375 1 98.56 223 GLU A N 1
ATOM 1706 C CA . GLU A 1 223 ? -12.625 -7.531 -18.938 1 98.56 223 GLU A CA 1
ATOM 1707 C C . GLU A 1 223 ? -13.289 -6.695 -17.859 1 98.56 223 GLU A C 1
ATOM 1709 O O . GLU A 1 223 ? -13.188 -5.465 -17.859 1 98.56 223 GLU A O 1
ATOM 1714 N N . ARG A 1 224 ? -13.922 -7.289 -16.906 1 98.25 224 ARG A N 1
ATOM 1715 C CA . ARG A 1 224 ? -14.773 -6.629 -15.914 1 98.25 224 ARG A CA 1
ATOM 1716 C C . ARG A 1 224 ? -13.945 -5.762 -14.977 1 98.25 224 ARG A C 1
ATOM 1718 O O . ARG A 1 224 ? -14.477 -4.859 -14.328 1 98.25 224 ARG A O 1
ATOM 1725 N N . VAL A 1 225 ? -12.648 -5.996 -14.812 1 98.69 225 VAL A N 1
ATOM 1726 C CA . VAL A 1 225 ? -11.852 -5.211 -13.875 1 98.69 225 VAL A CA 1
ATOM 1727 C C . VAL A 1 225 ? -11.398 -3.912 -14.539 1 98.69 225 VAL A C 1
ATOM 1729 O O . VAL A 1 225 ? -10.953 -2.98 -13.859 1 98.69 225 VAL A O 1
ATOM 1732 N N . GLY A 1 226 ? -11.602 -3.795 -15.859 1 98.38 226 GLY A N 1
ATOM 1733 C CA . GLY A 1 226 ? -11.109 -2.67 -16.641 1 98.38 226 GLY A CA 1
ATOM 1734 C C . GLY A 1 226 ? -11.617 -1.331 -16.141 1 98.38 226 GLY A C 1
ATOM 1735 O O . GLY A 1 226 ? -10.883 -0.341 -16.156 1 98.38 226 GLY A O 1
ATOM 1736 N N . PHE A 1 227 ? -12.906 -1.28 -15.656 1 97.69 227 PHE A N 1
ATOM 1737 C CA . PHE A 1 227 ? -13.492 -0.042 -15.156 1 97.69 227 PHE A CA 1
ATOM 1738 C C . PHE A 1 227 ? -12.688 0.508 -13.984 1 97.69 227 PHE A C 1
ATOM 1740 O O . PHE A 1 227 ? -12.523 1.723 -13.859 1 97.69 227 PHE A O 1
ATOM 1747 N N . LEU A 1 228 ? -12.148 -0.389 -13.195 1 98.31 228 LEU A N 1
ATOM 1748 C CA . LEU A 1 228 ? -11.375 0.029 -12.031 1 98.31 228 LEU A CA 1
ATOM 1749 C C . LEU A 1 228 ? -9.898 0.207 -12.398 1 98.31 228 LEU A C 1
ATOM 1751 O O . LEU A 1 228 ? -9.312 1.252 -12.109 1 98.31 228 LEU A O 1
ATOM 1755 N N . ARG A 1 229 ? -9.336 -0.734 -13.117 1 98.62 229 ARG A N 1
ATOM 1756 C CA . ARG A 1 229 ? -7.914 -0.743 -13.438 1 98.62 229 ARG A CA 1
ATOM 1757 C C . ARG A 1 229 ? -7.52 0.501 -14.227 1 98.62 229 ARG A C 1
ATOM 1759 O O . ARG A 1 229 ? -6.43 1.046 -14.039 1 98.62 229 ARG A O 1
ATOM 1766 N N . TRP A 1 230 ? -8.406 0.928 -15.086 1 98.06 230 TRP A N 1
ATOM 1767 C CA . TRP A 1 230 ? -8.062 2.008 -16 1 98.06 230 TRP A CA 1
ATOM 1768 C C . TRP A 1 230 ? -8.773 3.301 -15.617 1 98.06 230 TRP A C 1
ATOM 1770 O O . TRP A 1 230 ? -8.844 4.242 -16.406 1 98.06 230 TRP A O 1
ATOM 1780 N N . ALA A 1 231 ? -9.305 3.393 -14.422 1 98.12 231 ALA A N 1
ATOM 1781 C CA . ALA A 1 231 ? -10.078 4.551 -13.984 1 98.12 231 ALA A CA 1
ATOM 1782 C C . ALA A 1 231 ? -9.258 5.832 -14.078 1 98.12 231 ALA A C 1
ATOM 1784 O O . ALA A 1 231 ? -9.742 6.852 -14.578 1 98.12 231 ALA A O 1
ATOM 1785 N N . GLU A 1 232 ? -8.031 5.809 -13.594 1 97.31 232 GLU A N 1
ATOM 1786 C CA . GLU A 1 232 ? -7.172 6.988 -13.68 1 97.31 232 GLU A CA 1
ATOM 1787 C C . GLU A 1 232 ? -6.844 7.332 -15.125 1 97.31 232 GLU A C 1
ATOM 1789 O O . GLU A 1 232 ? -6.922 8.492 -15.531 1 97.31 232 GLU A O 1
ATOM 1794 N N . ARG A 1 233 ? -6.453 6.355 -15.859 1 97.06 233 ARG A N 1
ATOM 1795 C CA . ARG A 1 233 ? -6.086 6.543 -17.266 1 97.06 233 ARG A CA 1
ATOM 1796 C C . ARG A 1 233 ? -7.23 7.16 -18.047 1 97.06 233 ARG A C 1
ATOM 1798 O O . ARG A 1 233 ? -7.012 8.023 -18.906 1 97.06 233 ARG A O 1
ATOM 1805 N N . ASN A 1 234 ? -8.43 6.707 -17.719 1 97.06 234 ASN A N 1
ATOM 1806 C CA . ASN A 1 234 ? -9.602 7.102 -18.5 1 97.06 234 ASN A CA 1
ATOM 1807 C C . ASN A 1 234 ? -10.273 8.336 -17.906 1 97.06 234 ASN A C 1
ATOM 1809 O O . ASN A 1 234 ? -11.305 8.781 -18.406 1 97.06 234 ASN A O 1
ATOM 1813 N N . GLY A 1 235 ? -9.812 8.852 -16.812 1 95.12 235 GLY A N 1
ATOM 1814 C CA . GLY A 1 235 ? -10.32 10.07 -16.219 1 95.12 235 GLY A CA 1
ATOM 1815 C C . GLY A 1 235 ? -11.609 9.859 -15.43 1 95.12 235 GLY A C 1
ATOM 1816 O O . GLY A 1 235 ? -12.375 10.805 -15.219 1 95.12 235 GLY A O 1
ATOM 1817 N N . ASN A 1 236 ? -11.938 8.625 -15.039 1 96.06 236 ASN A N 1
ATOM 1818 C CA . ASN A 1 236 ? -13.18 8.344 -14.32 1 96.06 236 ASN A CA 1
ATOM 1819 C C . ASN A 1 236 ? -12.914 7.91 -12.883 1 96.06 236 ASN A C 1
ATOM 1821 O O . ASN A 1 236 ? -13.742 7.242 -12.266 1 96.06 236 ASN A O 1
ATOM 1825 N N . PHE A 1 237 ? -11.781 8.242 -12.391 1 97.75 237 PHE A N 1
ATOM 1826 C CA . PHE A 1 237 ? -11.383 7.82 -11.047 1 97.75 237 PHE A CA 1
ATOM 1827 C C . PHE A 1 237 ? -12.398 8.289 -10.016 1 97.75 237 PHE A C 1
ATOM 1829 O O . PHE A 1 237 ? -12.93 7.477 -9.25 1 97.75 237 PHE A O 1
ATOM 1836 N N . ASP A 1 238 ? -12.758 9.57 -10.016 1 96.88 238 ASP A N 1
ATOM 1837 C CA . ASP A 1 238 ? -13.664 10.117 -9.016 1 96.88 238 ASP A CA 1
ATOM 1838 C C . ASP A 1 238 ? -15.055 9.484 -9.125 1 96.88 238 ASP A C 1
ATOM 1840 O O . ASP A 1 238 ? -15.688 9.188 -8.109 1 96.88 238 ASP A O 1
ATOM 1844 N N . LYS A 1 239 ? -15.477 9.328 -10.383 1 96.75 239 LYS A N 1
ATOM 1845 C CA . LYS A 1 239 ? -16.766 8.672 -10.609 1 96.75 239 LYS A CA 1
ATOM 1846 C C . LYS A 1 239 ? -16.75 7.246 -10.062 1 96.75 239 LYS A C 1
ATOM 1848 O O . LYS A 1 239 ? -17.734 6.809 -9.445 1 96.75 239 LYS A O 1
ATOM 1853 N N . ALA A 1 240 ? -15.664 6.504 -10.297 1 97.81 240 ALA A N 1
ATOM 1854 C CA . ALA A 1 240 ? -15.539 5.133 -9.805 1 97.81 240 ALA A CA 1
ATOM 1855 C C . ALA A 1 240 ? -15.539 5.086 -8.281 1 97.81 240 ALA A C 1
ATOM 1857 O O . ALA A 1 240 ? -16.172 4.219 -7.684 1 97.81 240 ALA A O 1
ATOM 1858 N N . VAL A 1 241 ? -14.867 6.02 -7.59 1 98 241 VAL A N 1
ATOM 1859 C CA . VAL A 1 241 ? -14.836 6.098 -6.133 1 98 241 VAL A CA 1
ATOM 1860 C C . VAL A 1 241 ? -16.25 6.316 -5.598 1 98 241 VAL A C 1
ATOM 1862 O O . VAL A 1 241 ? -16.656 5.664 -4.637 1 98 241 VAL A O 1
ATOM 1865 N N . GLU A 1 242 ? -16.969 7.207 -6.207 1 95.75 242 GLU A N 1
ATOM 1866 C CA . GLU A 1 242 ? -18.328 7.5 -5.785 1 95.75 242 GLU A CA 1
ATOM 1867 C C . GLU A 1 242 ? -19.219 6.273 -5.918 1 95.75 242 GLU A C 1
ATOM 1869 O O . GLU A 1 242 ? -20.047 6.004 -5.039 1 95.75 242 GLU A O 1
ATOM 1874 N N . MET A 1 243 ? -19.062 5.582 -6.98 1 93.88 243 MET A N 1
ATOM 1875 C CA . MET A 1 243 ? -19.875 4.395 -7.234 1 93.88 243 MET A CA 1
ATOM 1876 C C . MET A 1 243 ? -19.609 3.32 -6.188 1 93.88 243 MET A C 1
ATOM 1878 O O . MET A 1 243 ? -20.531 2.627 -5.758 1 93.88 243 MET A O 1
ATOM 1882 N N . LEU A 1 244 ? -18.328 3.184 -5.777 1 93 244 LEU A N 1
ATOM 1883 C CA . LEU A 1 244 ? -17.953 2.182 -4.785 1 93 244 LEU A CA 1
ATOM 1884 C C . LEU A 1 244 ? -18.375 2.615 -3.387 1 93 244 LEU A C 1
ATOM 1886 O O . LEU A 1 244 ? -18.484 1.785 -2.482 1 93 244 LEU A O 1
ATOM 1890 N N . GLY A 1 245 ? -18.391 3.947 -3.096 1 81.88 245 GLY A N 1
ATOM 1891 C CA . GLY A 1 245 ? -18.781 4.492 -1.805 1 81.88 245 GLY A CA 1
ATOM 1892 C C . GLY A 1 245 ? -20.234 4.23 -1.468 1 81.88 245 GLY A C 1
ATOM 1893 O O . GLY A 1 245 ? -20.609 4.172 -0.294 1 81.88 245 GLY A O 1
ATOM 1894 N N . SER A 1 246 ? -21.047 4.203 -2.49 1 65.06 246 SER A N 1
ATOM 1895 C CA . SER A 1 246 ? -22.484 3.953 -2.34 1 65.06 246 SER A CA 1
ATOM 1896 C C . SER A 1 246 ? -22.766 2.465 -2.176 1 65.06 246 SER A C 1
ATOM 1898 O O . SER A 1 246 ? -23.922 2.07 -1.94 1 65.06 246 SER A O 1
ATOM 1900 N N . SER A 1 247 ? -21.766 1.645 -2.08 1 56.47 247 SER A N 1
ATOM 1901 C CA . SER A 1 247 ? -21.938 0.197 -2.014 1 56.47 247 SER A CA 1
ATOM 1902 C C . SER A 1 247 ? -21.75 -0.318 -0.592 1 56.47 247 SER A C 1
ATOM 1904 O O . SER A 1 247 ? -21 0.272 0.19 1 56.47 247 SER A O 1
ATOM 1906 N N . MET B 1 1 ? -8.711 23.922 3.826 1 91.81 1 MET B N 1
ATOM 1907 C CA . MET B 1 1 ? -8.203 24.016 5.191 1 91.81 1 MET B CA 1
ATOM 1908 C C . MET B 1 1 ? -8.016 25.469 5.609 1 91.81 1 MET B C 1
ATOM 1910 O O . MET B 1 1 ? -7.656 26.312 4.789 1 91.81 1 MET B O 1
ATOM 1914 N N . LYS B 1 2 ? -8.398 25.766 6.777 1 90.94 2 LYS B N 1
ATOM 1915 C CA . LYS B 1 2 ? -8.031 27.047 7.355 1 90.94 2 LYS B CA 1
ATOM 1916 C C . LYS B 1 2 ? -6.52 27.203 7.465 1 90.94 2 LYS B C 1
ATOM 1918 O O . LYS B 1 2 ? -5.82 26.234 7.793 1 90.94 2 LYS B O 1
ATOM 1923 N N . THR B 1 3 ? -6.02 28.422 7.207 1 89.38 3 THR B N 1
ATOM 1924 C CA . THR B 1 3 ? -4.566 28.516 7.121 1 89.38 3 THR B CA 1
ATOM 1925 C C . THR B 1 3 ? -3.996 29.219 8.344 1 89.38 3 THR B C 1
ATOM 1927 O O . THR B 1 3 ? -2.783 29.219 8.562 1 89.38 3 THR B O 1
ATOM 1930 N N . THR B 1 4 ? -4.773 29.797 9.141 1 94.75 4 THR B N 1
ATOM 1931 C CA . THR B 1 4 ? -4.301 30.484 10.336 1 94.75 4 THR B CA 1
ATOM 1932 C C . THR B 1 4 ? -5.152 30.109 11.547 1 94.75 4 THR B C 1
ATOM 1934 O O . THR B 1 4 ? -6.262 29.594 11.391 1 94.75 4 THR B O 1
ATOM 1937 N N . GLY B 1 5 ? -4.566 30.281 12.688 1 96.12 5 GLY B N 1
ATOM 1938 C CA . GLY B 1 5 ? -5.32 30.094 13.922 1 96.12 5 GLY B CA 1
ATOM 1939 C C . GLY B 1 5 ? -5.543 28.625 14.258 1 96.12 5 GLY B C 1
ATOM 1940 O O . GLY B 1 5 ? -6.414 28.297 15.062 1 96.12 5 GLY B O 1
ATOM 1941 N N . ASN B 1 6 ? -4.852 27.75 13.625 1 98.19 6 ASN B N 1
ATOM 1942 C CA . ASN B 1 6 ? -4.949 26.312 13.898 1 98.19 6 ASN B CA 1
ATOM 1943 C C . ASN B 1 6 ? -3.963 25.891 14.984 1 98.19 6 ASN B C 1
ATOM 1945 O O . ASN B 1 6 ? -3.021 26.609 15.297 1 98.19 6 ASN B O 1
ATOM 1949 N N . THR B 1 7 ? -4.254 24.797 15.586 1 98.69 7 THR B N 1
ATOM 1950 C CA . THR B 1 7 ? -3.273 24 16.297 1 98.69 7 THR B CA 1
ATOM 1951 C C . THR B 1 7 ? -2.926 22.734 15.508 1 98.69 7 THR B C 1
ATOM 1953 O O . THR B 1 7 ? -3.773 21.859 15.312 1 98.69 7 THR B O 1
ATOM 1956 N N . ILE B 1 8 ? -1.646 22.656 15.023 1 98.88 8 ILE B N 1
ATOM 1957 C CA . ILE B 1 8 ? -1.221 21.672 14.031 1 98.88 8 ILE B CA 1
ATOM 1958 C C . ILE B 1 8 ? -0.196 20.719 14.641 1 98.88 8 ILE B C 1
ATOM 1960 O O . ILE B 1 8 ? 0.789 21.156 15.242 1 98.88 8 ILE B O 1
ATOM 1964 N N . LEU B 1 9 ? -0.463 19.469 14.602 1 98.94 9 LEU B N 1
ATOM 1965 C CA . LEU B 1 9 ? 0.523 18.438 14.93 1 98.94 9 LEU B CA 1
ATOM 1966 C C . LEU B 1 9 ? 1.181 17.891 13.664 1 98.94 9 LEU B C 1
ATOM 1968 O O . LEU B 1 9 ? 0.492 17.453 12.742 1 98.94 9 LEU B O 1
ATOM 1972 N N . ILE B 1 10 ? 2.494 17.953 13.57 1 98.94 10 ILE B N 1
ATOM 1973 C CA . ILE B 1 10 ? 3.248 17.469 12.422 1 98.94 10 ILE B CA 1
ATOM 1974 C C . ILE B 1 10 ? 4.262 16.422 12.883 1 98.94 10 ILE B C 1
ATOM 1976 O O . ILE B 1 10 ? 5.184 16.734 13.648 1 98.94 10 ILE B O 1
ATOM 1980 N N . THR B 1 11 ? 4.121 15.18 12.469 1 98.88 11 THR B N 1
ATOM 1981 C CA . THR B 1 11 ? 5.133 14.164 12.734 1 98.88 11 THR B CA 1
ATOM 1982 C C . THR B 1 11 ? 6.285 14.281 11.734 1 98.88 11 THR B C 1
ATOM 1984 O O . THR B 1 11 ? 6.102 14.766 10.617 1 98.88 11 THR B O 1
ATOM 1987 N N . GLY B 1 12 ? 7.453 13.812 12.156 1 98.31 12 GLY B N 1
ATOM 1988 C CA . GLY B 1 12 ? 8.625 14.039 11.328 1 98.31 12 GLY B CA 1
ATOM 1989 C C . GLY B 1 12 ? 9.008 15.5 11.219 1 98.31 12 GLY B C 1
ATOM 1990 O O . GLY B 1 12 ? 9.484 15.945 10.172 1 98.31 12 GLY B O 1
ATOM 1991 N N . GLY B 1 13 ? 8.711 16.266 12.219 1 98.5 13 GLY B N 1
ATOM 1992 C CA . GLY B 1 13 ? 8.883 17.703 12.172 1 98.5 13 GLY B CA 1
ATOM 1993 C C . GLY B 1 13 ? 10.305 18.141 12.477 1 98.5 13 GLY B C 1
ATOM 1994 O O . GLY B 1 13 ? 10.586 19.344 12.523 1 98.5 13 GLY B O 1
ATOM 1995 N N . GLY B 1 14 ? 11.242 17.188 12.656 1 97.94 14 GLY B N 1
ATOM 1996 C CA . GLY B 1 14 ? 12.602 17.516 13.055 1 97.94 14 GLY B CA 1
ATOM 1997 C C . GLY B 1 14 ? 13.531 17.703 11.867 1 97.94 14 GLY B C 1
ATOM 1998 O O . GLY B 1 14 ? 14.688 18.109 12.039 1 97.94 14 GLY B O 1
ATOM 1999 N N . SER B 1 15 ? 13.055 17.469 10.625 1 97.06 15 SER B N 1
ATOM 2000 C CA . SER B 1 15 ? 13.93 17.578 9.461 1 97.06 15 SER B CA 1
ATOM 2001 C C . SER B 1 15 ? 13.117 17.75 8.18 1 97.06 15 SER B C 1
ATOM 2003 O O . SER B 1 15 ? 11.891 17.609 8.195 1 97.06 15 SER B O 1
ATOM 2005 N N . GLY B 1 16 ? 13.75 18.219 7.172 1 97.94 16 GLY B N 1
ATOM 2006 C CA . GLY B 1 16 ? 13.242 18.172 5.812 1 97.94 16 GLY B CA 1
ATOM 2007 C C . GLY B 1 16 ? 11.906 18.891 5.648 1 97.94 16 GLY B C 1
ATOM 2008 O O . GLY B 1 16 ? 11.758 20.031 6.062 1 97.94 16 GLY B O 1
ATOM 2009 N N . ILE B 1 17 ? 11.039 18.234 5 1 98.75 17 ILE B N 1
ATOM 2010 C CA . ILE B 1 17 ? 9.742 18.766 4.633 1 98.75 17 ILE B CA 1
ATOM 2011 C C . ILE B 1 17 ? 8.938 19.094 5.895 1 98.75 17 ILE B C 1
ATOM 2013 O O . ILE B 1 17 ? 8.359 20.172 6.012 1 98.75 17 ILE B O 1
ATOM 2017 N N . GLY B 1 18 ? 8.969 18.172 6.887 1 98.81 18 GLY B N 1
ATOM 2018 C CA . GLY B 1 18 ? 8.234 18.375 8.125 1 98.81 18 GLY B CA 1
ATOM 2019 C C . GLY B 1 18 ? 8.672 19.625 8.867 1 98.81 18 GLY B C 1
ATOM 2020 O O . GLY B 1 18 ? 7.832 20.391 9.344 1 98.81 18 GLY B O 1
ATOM 2021 N N . ARG B 1 19 ? 9.961 19.828 8.922 1 98.75 19 ARG B N 1
ATOM 2022 C CA . ARG B 1 19 ? 10.516 21.016 9.594 1 98.75 19 ARG B CA 1
ATOM 2023 C C . ARG B 1 19 ? 10.078 22.297 8.891 1 98.75 19 ARG B C 1
ATOM 2025 O O . ARG B 1 19 ? 9.578 23.219 9.539 1 98.75 19 ARG B O 1
ATOM 2032 N N . LYS B 1 20 ? 10.211 22.328 7.57 1 98.81 20 LYS B N 1
ATOM 2033 C CA . LYS B 1 20 ? 9.93 23.547 6.824 1 98.81 20 LYS B CA 1
ATOM 2034 C C . LYS B 1 20 ? 8.438 23.859 6.801 1 98.81 20 LYS B C 1
ATOM 2036 O O . LYS B 1 20 ? 8.031 25.016 6.918 1 98.81 20 LYS B O 1
ATOM 2041 N N . LEU B 1 21 ? 7.59 22.797 6.703 1 98.75 21 LEU B N 1
ATOM 2042 C CA . LEU B 1 21 ? 6.148 23 6.789 1 98.75 21 LEU B CA 1
ATOM 2043 C C . LEU B 1 21 ? 5.762 23.578 8.148 1 98.75 21 LEU B C 1
ATOM 2045 O O . LEU B 1 21 ? 4.977 24.531 8.227 1 98.75 21 LEU B O 1
ATOM 2049 N N . ALA B 1 22 ? 6.32 22.984 9.18 1 98.88 22 ALA B N 1
ATOM 2050 C CA . ALA B 1 22 ? 6.031 23.422 10.539 1 98.88 22 ALA B CA 1
ATOM 2051 C C . ALA B 1 22 ? 6.363 24.906 10.703 1 98.88 22 ALA B C 1
ATOM 2053 O O . ALA B 1 22 ? 5.547 25.688 11.219 1 98.88 22 ALA B O 1
ATOM 2054 N N . GLN B 1 23 ? 7.5 25.297 10.25 1 98.81 23 GLN B N 1
ATOM 2055 C CA . GLN B 1 23 ? 7.969 26.672 10.391 1 98.81 23 GLN B CA 1
ATOM 2056 C C . GLN B 1 23 ? 7.109 27.641 9.57 1 98.81 23 GLN B C 1
ATOM 2058 O O . GLN B 1 23 ? 6.777 28.734 10.039 1 98.81 23 GLN B O 1
ATOM 2063 N N . ARG B 1 24 ? 6.727 27.25 8.359 1 98.69 24 ARG B N 1
ATOM 2064 C CA . ARG B 1 24 ? 5.91 28.109 7.504 1 98.69 24 ARG B CA 1
ATOM 2065 C C . ARG B 1 24 ? 4.512 28.281 8.086 1 98.69 24 ARG B C 1
ATOM 2067 O O . ARG B 1 24 ? 3.965 29.391 8.078 1 98.69 24 ARG B O 1
ATOM 2074 N N . PHE B 1 25 ? 3.871 27.203 8.625 1 98.69 25 PHE B N 1
ATOM 2075 C CA . PHE B 1 25 ? 2.545 27.312 9.219 1 98.69 25 PHE B CA 1
ATOM 2076 C C . PHE B 1 25 ? 2.59 28.125 10.508 1 98.69 25 PHE B C 1
ATOM 2078 O O . PHE B 1 25 ? 1.644 28.844 10.82 1 98.69 25 PHE B O 1
ATOM 2085 N N . ASN B 1 26 ? 3.68 27.984 11.242 1 98.81 26 ASN B N 1
ATOM 2086 C CA . ASN B 1 26 ? 3.848 28.797 12.438 1 98.81 26 ASN B CA 1
ATOM 2087 C C . ASN B 1 26 ? 3.939 30.281 12.086 1 98.81 26 ASN B C 1
ATOM 2089 O O . ASN B 1 26 ? 3.332 31.125 12.75 1 98.81 26 ASN B O 1
ATOM 2093 N N . ALA B 1 27 ? 4.668 30.578 11.016 1 98.25 27 ALA B N 1
ATOM 2094 C CA . ALA B 1 27 ? 4.855 31.953 10.578 1 98.25 27 ALA B CA 1
ATOM 2095 C C . ALA B 1 27 ? 3.527 32.594 10.172 1 98.25 27 ALA B C 1
ATOM 2097 O O . ALA B 1 27 ? 3.383 33.812 10.195 1 98.25 27 ALA B O 1
ATOM 2098 N N . LEU B 1 28 ? 2.533 31.797 9.836 1 97.69 28 LEU B N 1
ATOM 2099 C CA . LEU B 1 28 ? 1.214 32.281 9.438 1 97.69 28 LEU B CA 1
ATOM 2100 C C . LEU B 1 28 ? 0.338 32.531 10.664 1 97.69 28 LEU B C 1
ATOM 2102 O O . LEU B 1 28 ? -0.807 32.969 10.523 1 97.69 28 LEU B O 1
ATOM 2106 N N . GLY B 1 29 ? 0.831 32.188 11.852 1 97.69 29 GLY B N 1
ATOM 2107 C CA . GLY B 1 29 ? 0.093 32.5 13.07 1 97.69 29 GLY B CA 1
ATOM 2108 C C . GLY B 1 29 ? -0.542 31.266 13.695 1 97.69 29 GLY B C 1
ATOM 2109 O O . GLY B 1 29 ? -1.441 31.375 14.531 1 97.69 29 GLY B O 1
ATOM 2110 N N . ASN B 1 30 ? -0.109 30.047 13.305 1 98.62 30 ASN B N 1
ATOM 2111 C CA . ASN B 1 30 ? -0.634 28.812 13.859 1 98.62 30 ASN B CA 1
ATOM 2112 C C . ASN B 1 30 ? 0.202 28.328 15.039 1 98.62 30 ASN B C 1
ATOM 2114 O O . ASN B 1 30 ? 1.401 28.594 15.109 1 98.62 30 ASN B O 1
ATOM 2118 N N . THR B 1 31 ? -0.418 27.703 16 1 98.81 31 THR B N 1
ATOM 2119 C CA . THR B 1 31 ? 0.294 26.891 16.984 1 98.81 31 THR B CA 1
ATOM 2120 C C . THR B 1 31 ? 0.712 25.562 16.359 1 98.81 31 THR B C 1
ATOM 2122 O O . THR B 1 31 ? -0.109 24.859 15.766 1 98.81 31 THR B O 1
ATOM 2125 N N . VAL B 1 32 ? 2.012 25.219 16.438 1 98.94 32 VAL B N 1
ATOM 2126 C CA . VAL B 1 32 ? 2.488 24.016 15.75 1 98.94 32 VAL B CA 1
ATOM 2127 C C . VAL B 1 32 ? 3.246 23.125 16.734 1 98.94 32 VAL B C 1
ATOM 2129 O O . VAL B 1 32 ? 4.125 23.594 17.453 1 98.94 32 VAL B O 1
ATOM 2132 N N . ILE B 1 33 ? 2.863 21.875 16.828 1 98.94 33 ILE B N 1
ATOM 2133 C CA . ILE B 1 33 ? 3.559 20.844 17.578 1 98.94 33 ILE B CA 1
ATOM 2134 C C . ILE B 1 33 ? 4.352 19.938 16.625 1 98.94 33 ILE B C 1
ATOM 2136 O O . ILE B 1 33 ? 3.775 19.312 15.742 1 98.94 33 ILE B O 1
ATOM 2140 N N . VAL B 1 34 ? 5.676 19.922 16.797 1 98.94 34 VAL B N 1
ATOM 2141 C CA . VAL B 1 34 ? 6.504 19.016 16 1 98.94 34 VAL B CA 1
ATOM 2142 C C . VAL B 1 34 ? 6.855 17.781 16.812 1 98.94 34 VAL B C 1
ATOM 2144 O O . VAL B 1 34 ? 7.191 17.875 18 1 98.94 34 VAL B O 1
ATOM 2147 N N . ALA B 1 35 ? 6.719 16.641 16.188 1 98.81 35 ALA B N 1
ATOM 2148 C CA . ALA B 1 35 ? 6.98 15.367 16.844 1 98.81 35 ALA B CA 1
ATOM 2149 C C . ALA B 1 35 ? 7.969 14.523 16.047 1 98.81 35 ALA B C 1
ATOM 2151 O O . ALA B 1 35 ? 8 14.594 14.812 1 98.81 35 ALA B O 1
ATOM 2152 N N . GLY B 1 36 ? 8.766 13.75 16.641 1 98 36 GLY B N 1
ATOM 2153 C CA . GLY B 1 36 ? 9.758 12.859 16.062 1 98 36 GLY B CA 1
ATOM 2154 C C . GLY B 1 36 ? 10.594 12.141 17.094 1 98 36 GLY B C 1
ATOM 2155 O O . GLY B 1 36 ? 10.344 12.273 18.297 1 98 36 GLY B O 1
ATOM 2156 N N . ARG B 1 37 ? 11.57 11.414 16.719 1 95.12 37 ARG B N 1
ATOM 2157 C CA . ARG B 1 37 ? 12.32 10.531 17.609 1 95.12 37 ARG B CA 1
ATOM 2158 C C . ARG B 1 37 ? 13.406 11.297 18.359 1 95.12 37 ARG B C 1
ATOM 2160 O O . ARG B 1 37 ? 13.68 11.016 19.531 1 95.12 37 ARG B O 1
ATOM 2167 N N . ARG B 1 38 ? 13.969 12.297 17.688 1 95.81 38 ARG B N 1
ATOM 2168 C CA . ARG B 1 38 ? 15.133 12.977 18.234 1 95.81 38 ARG B CA 1
ATOM 2169 C C . ARG B 1 38 ? 14.766 14.367 18.75 1 95.81 38 ARG B C 1
ATOM 2171 O O . ARG B 1 38 ? 14.539 15.281 17.953 1 95.81 38 ARG B O 1
ATOM 2178 N N . MET B 1 39 ? 14.828 14.484 20.047 1 98.06 39 MET B N 1
ATOM 2179 C CA . MET B 1 39 ? 14.453 15.758 20.656 1 98.06 39 MET B CA 1
ATOM 2180 C C . MET B 1 39 ? 15.359 16.875 20.172 1 98.06 39 MET B C 1
ATOM 2182 O O . MET B 1 39 ? 14.914 18.016 19.984 1 98.06 39 MET B O 1
ATOM 2186 N N . GLU B 1 40 ? 16.594 16.594 19.938 1 98.44 40 GLU B N 1
ATOM 2187 C CA . GLU B 1 40 ? 17.562 17.594 19.531 1 98.44 40 GLU B CA 1
ATOM 2188 C C . GLU B 1 40 ? 17.141 18.266 18.219 1 98.44 40 GLU B C 1
ATOM 2190 O O . GLU B 1 40 ? 17.141 19.484 18.109 1 98.44 40 GLU B O 1
ATOM 2195 N N . THR B 1 41 ? 16.766 17.484 17.219 1 98.38 41 THR B N 1
ATOM 2196 C CA . THR B 1 41 ? 16.375 18.031 15.922 1 98.38 41 THR B CA 1
ATOM 2197 C C . THR B 1 41 ? 15.047 18.766 16.031 1 98.38 41 THR B C 1
ATOM 2199 O O . THR B 1 41 ? 14.828 19.766 15.344 1 98.38 41 THR B O 1
ATOM 2202 N N . LEU B 1 42 ? 14.156 18.328 16.953 1 98.81 42 LEU B N 1
ATOM 2203 C CA . LEU B 1 42 ? 12.891 19.016 17.172 1 98.81 42 LEU B CA 1
ATOM 2204 C C . LEU B 1 42 ? 13.109 20.391 17.797 1 98.81 42 LEU B C 1
ATOM 2206 O O . LEU B 1 42 ? 12.477 21.359 17.406 1 98.81 42 LEU B O 1
ATOM 2210 N N . GLU B 1 43 ? 14.008 20.391 18.734 1 98.75 43 GLU B N 1
ATOM 2211 C CA . GLU B 1 43 ? 14.336 21.641 19.391 1 98.75 43 GLU B CA 1
ATOM 2212 C C . GLU B 1 43 ? 14.945 22.641 18.406 1 98.75 43 GLU B C 1
ATOM 2214 O O . GLU B 1 43 ? 14.68 23.844 18.5 1 98.75 43 GLU B O 1
ATOM 2219 N N . GLU B 1 44 ? 15.727 22.125 17.484 1 98.69 44 GLU B N 1
ATOM 2220 C CA . GLU B 1 44 ? 16.266 22.969 16.438 1 98.69 44 GLU B CA 1
ATOM 2221 C C . GLU B 1 44 ? 15.141 23.578 15.586 1 98.69 44 GLU B C 1
ATOM 2223 O O . GLU B 1 44 ? 15.203 24.734 15.203 1 98.69 44 GLU B O 1
ATOM 2228 N N . THR B 1 45 ? 14.117 22.812 15.312 1 98.75 45 THR B N 1
ATOM 2229 C CA . THR B 1 45 ? 12.984 23.234 14.492 1 98.75 45 THR B CA 1
ATOM 2230 C C . THR B 1 45 ? 12.242 24.391 15.156 1 98.75 45 THR B C 1
ATOM 2232 O O . THR B 1 45 ? 11.82 25.344 14.484 1 98.75 45 THR B O 1
ATOM 2235 N N . ILE B 1 46 ? 12.125 24.422 16.469 1 98.81 46 ILE B N 1
ATOM 2236 C CA . ILE B 1 46 ? 11.242 25.391 17.141 1 98.81 46 ILE B CA 1
ATOM 2237 C C . ILE B 1 46 ? 12.078 26.531 17.703 1 98.81 46 ILE B C 1
ATOM 2239 O O . ILE B 1 46 ? 11.523 27.484 18.25 1 98.81 46 ILE B O 1
ATOM 2243 N N . ALA B 1 47 ? 13.383 26.438 17.625 1 98.56 47 ALA B N 1
ATOM 2244 C CA . ALA B 1 47 ? 14.266 27.406 18.25 1 98.56 47 ALA B CA 1
ATOM 2245 C C . ALA B 1 47 ? 13.93 28.828 17.812 1 98.56 47 ALA B C 1
ATOM 2247 O O . ALA B 1 47 ? 13.812 29.109 16.609 1 98.56 47 ALA B O 1
ATOM 2248 N N . GLY B 1 48 ? 13.703 29.688 18.797 1 97.94 48 GLY B N 1
ATOM 2249 C CA . GLY B 1 48 ? 13.484 31.109 18.547 1 97.94 48 GLY B CA 1
ATOM 2250 C C . GLY B 1 48 ? 12.07 31.422 18.094 1 97.94 48 GLY B C 1
ATOM 2251 O O . GLY B 1 48 ? 11.781 32.562 17.688 1 97.94 48 GLY B O 1
ATOM 2252 N N . ARG B 1 49 ? 11.172 30.484 18.156 1 98.25 49 ARG B N 1
ATOM 2253 C CA . ARG B 1 49 ? 9.812 30.672 17.656 1 98.25 49 ARG B CA 1
ATOM 2254 C C . ARG B 1 49 ? 8.789 30.562 18.781 1 98.25 49 ARG B C 1
ATOM 2256 O O . ARG B 1 49 ? 8.953 29.766 19.703 1 98.25 49 ARG B O 1
ATOM 2263 N N . GLN B 1 50 ? 7.84 31.391 18.703 1 98.06 50 GLN B N 1
ATOM 2264 C CA . GLN B 1 50 ? 6.734 31.359 19.656 1 98.06 50 GLN B CA 1
ATOM 2265 C C . GLN B 1 50 ? 5.629 30.422 19.172 1 98.06 50 GLN B C 1
ATOM 2267 O O . GLN B 1 50 ? 5.457 30.219 17.969 1 98.06 50 GLN B O 1
ATOM 2272 N N . ASP B 1 51 ? 4.914 29.828 20.078 1 98.38 51 ASP B N 1
ATOM 2273 C CA . ASP B 1 51 ? 3.758 28.984 19.828 1 98.38 51 ASP B CA 1
ATOM 2274 C C . ASP B 1 51 ? 4.156 27.75 19.016 1 98.38 51 ASP B C 1
ATOM 2276 O O . ASP B 1 51 ? 3.396 27.297 18.156 1 98.38 51 ASP B O 1
ATOM 2280 N N . MET B 1 52 ? 5.32 27.266 19.156 1 98.81 52 MET B N 1
ATOM 2281 C CA . MET B 1 52 ? 5.793 25.984 18.641 1 98.81 52 MET B CA 1
ATOM 2282 C C . MET B 1 52 ? 6.273 25.094 19.766 1 98.81 52 MET B C 1
ATOM 2284 O O . MET B 1 52 ? 6.922 25.547 20.703 1 98.81 52 MET B O 1
ATOM 2288 N N . TYR B 1 53 ? 5.996 23.828 19.688 1 98.88 53 TYR B N 1
ATOM 2289 C CA . TYR B 1 53 ? 6.301 22.859 20.734 1 98.88 53 TYR B CA 1
ATOM 2290 C C . TYR B 1 53 ? 6.922 21.594 20.156 1 98.88 53 TYR B C 1
ATOM 2292 O O . TYR B 1 53 ? 6.621 21.219 19.031 1 98.88 53 TYR B O 1
ATOM 2300 N N . ALA B 1 54 ? 7.812 21.047 20.922 1 98.75 54 ALA B N 1
ATOM 2301 C CA . ALA B 1 54 ? 8.484 19.812 20.547 1 98.75 54 ALA B CA 1
ATOM 2302 C C . ALA B 1 54 ? 8.094 18.656 21.469 1 98.75 54 ALA B C 1
ATOM 2304 O O . ALA B 1 54 ? 8.117 18.812 22.688 1 98.75 54 ALA B O 1
ATOM 2305 N N . VAL B 1 55 ? 7.652 17.547 20.859 1 98.44 55 VAL B N 1
ATOM 230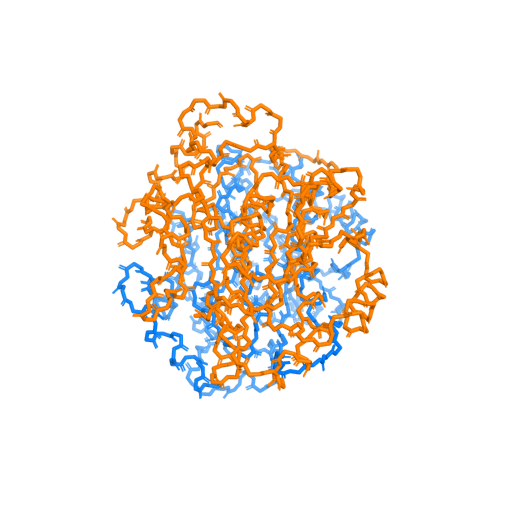6 C CA . VAL B 1 55 ? 7.312 16.359 21.641 1 98.44 55 VAL B CA 1
ATOM 2307 C C . VAL B 1 55 ? 7.961 15.125 21.031 1 98.44 55 VAL B C 1
ATOM 2309 O O . VAL B 1 55 ? 7.766 14.852 19.844 1 98.44 55 VAL B O 1
ATOM 2312 N N . ALA B 1 56 ? 8.695 14.383 21.812 1 97.69 56 ALA B N 1
ATOM 2313 C CA . ALA B 1 56 ? 9.344 13.164 21.312 1 97.69 56 ALA B CA 1
ATOM 2314 C C . ALA B 1 56 ? 8.352 12.008 21.25 1 97.69 56 ALA B C 1
ATOM 2316 O O . ALA B 1 56 ? 7.516 11.844 22.141 1 97.69 56 ALA B O 1
ATOM 2317 N N . VAL B 1 57 ? 8.438 11.25 20.172 1 97.69 57 VAL B N 1
ATOM 2318 C CA . VAL B 1 57 ? 7.617 10.055 20.031 1 97.69 57 VAL B CA 1
ATOM 2319 C C . VAL B 1 57 ? 8.281 9.078 19.062 1 97.69 57 VAL B C 1
ATOM 2321 O O . VAL B 1 57 ? 8.867 9.492 18.062 1 97.69 57 VAL B O 1
ATOM 2324 N N . ASP B 1 58 ? 8.289 7.848 19.422 1 96.5 58 ASP B N 1
ATOM 2325 C CA . ASP B 1 58 ? 8.578 6.785 18.453 1 96.5 58 ASP B CA 1
ATOM 2326 C C . ASP B 1 58 ? 7.293 6.27 17.812 1 96.5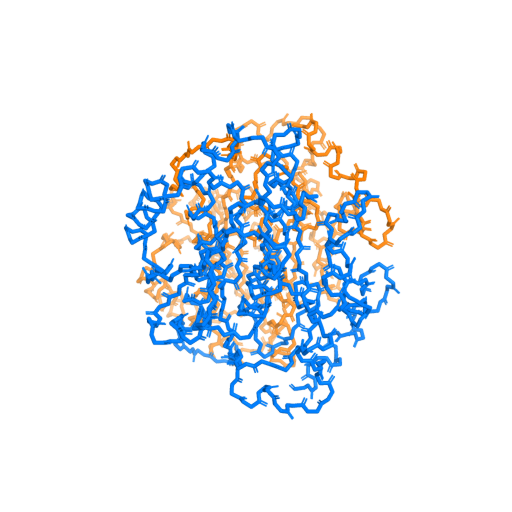 58 ASP B C 1
ATOM 2328 O O . ASP B 1 58 ? 6.57 5.469 18.406 1 96.5 58 ASP B O 1
ATOM 2332 N N . VAL B 1 59 ? 7.098 6.633 16.578 1 95.75 59 VAL B N 1
ATOM 2333 C CA . VAL B 1 59 ? 5.82 6.34 15.93 1 95.75 59 VAL B CA 1
ATOM 2334 C C . VAL B 1 59 ? 5.754 4.859 15.562 1 95.75 59 VAL B C 1
ATOM 2336 O O . VAL B 1 59 ? 4.691 4.355 15.195 1 95.75 59 VAL B O 1
ATOM 2339 N N . ASP B 1 60 ? 6.812 4.121 15.734 1 94.31 60 ASP B N 1
ATOM 2340 C CA . ASP B 1 60 ? 6.836 2.697 15.414 1 94.31 60 ASP B CA 1
ATOM 2341 C C . ASP B 1 60 ? 6.297 1.866 16.578 1 94.31 60 ASP B C 1
ATOM 2343 O O . ASP B 1 60 ? 6.027 0.673 16.422 1 94.31 60 ASP B O 1
ATOM 2347 N N . ASP B 1 61 ? 6.117 2.492 17.703 1 93.81 61 ASP B N 1
ATOM 2348 C CA . ASP B 1 61 ? 5.645 1.802 18.891 1 93.81 61 ASP B CA 1
ATOM 2349 C C . ASP B 1 61 ? 4.188 2.154 19.188 1 93.81 61 ASP B C 1
ATOM 2351 O O . ASP B 1 61 ? 3.879 3.291 19.547 1 93.81 61 ASP B O 1
ATOM 2355 N N . ARG B 1 62 ? 3.379 1.179 19.141 1 92.69 62 ARG B N 1
ATOM 2356 C CA . ARG B 1 62 ? 1.942 1.37 19.312 1 92.69 62 ARG B CA 1
ATOM 2357 C C . ARG B 1 62 ? 1.634 2.014 20.656 1 92.69 62 ARG B C 1
ATOM 2359 O O . ARG B 1 62 ? 0.817 2.934 20.734 1 92.69 62 ARG B O 1
ATOM 2366 N N . ASP B 1 63 ? 2.219 1.555 21.703 1 94.19 63 ASP B N 1
ATOM 2367 C CA . ASP B 1 63 ? 1.969 2.092 23.031 1 94.19 63 ASP B CA 1
ATOM 2368 C C . ASP B 1 63 ? 2.463 3.531 23.141 1 94.19 63 ASP B C 1
ATOM 2370 O O . ASP B 1 63 ? 1.835 4.359 23.812 1 94.19 63 ASP B O 1
ATOM 2374 N N . HIS B 1 64 ? 3.553 3.816 22.484 1 94.88 64 HIS B N 1
ATOM 2375 C CA . HIS B 1 64 ? 4.062 5.184 22.484 1 94.88 64 HIS B CA 1
ATOM 2376 C C . HIS B 1 64 ? 3.105 6.129 21.766 1 94.88 64 HIS B C 1
ATOM 2378 O O . HIS B 1 64 ? 2.898 7.262 22.203 1 94.88 64 HIS B O 1
ATOM 2384 N N . ILE B 1 65 ? 2.455 5.633 20.719 1 97.88 65 ILE B N 1
ATOM 2385 C CA . ILE B 1 65 ? 1.517 6.453 19.969 1 97.88 65 ILE B CA 1
ATOM 2386 C C . ILE B 1 65 ? 0.312 6.797 20.828 1 97.88 65 ILE B C 1
ATOM 2388 O O . ILE B 1 65 ? -0.147 7.941 20.844 1 97.88 65 ILE B O 1
ATOM 2392 N N . ARG B 1 66 ? -0.176 5.836 21.531 1 96.94 66 ARG B N 1
ATOM 2393 C CA . ARG B 1 66 ? -1.331 6.047 22.406 1 96.94 66 ARG B CA 1
ATOM 2394 C C . ARG B 1 66 ? -1.023 7.078 23.484 1 96.94 66 ARG B C 1
ATOM 2396 O O . ARG B 1 66 ? -1.797 8.016 23.703 1 96.94 66 ARG B O 1
ATOM 2403 N N . GLU B 1 67 ? 0.059 6.926 24.141 1 97.69 67 GLU B N 1
ATOM 2404 C CA . GLU B 1 67 ? 0.475 7.852 25.188 1 97.69 67 GLU B CA 1
ATOM 2405 C C . GLU B 1 67 ? 0.737 9.242 24.625 1 97.69 67 GLU B C 1
ATOM 2407 O O . GLU B 1 67 ? 0.342 10.242 25.219 1 97.69 67 GLU B O 1
ATOM 2412 N N . PHE B 1 68 ? 1.429 9.258 23.531 1 98.56 68 PHE B N 1
ATOM 2413 C CA . PHE B 1 68 ? 1.754 10.492 22.844 1 98.56 68 PHE B CA 1
ATOM 2414 C C . PHE B 1 68 ? 0.488 11.266 22.484 1 98.56 68 PHE B C 1
ATOM 2416 O O . PHE B 1 68 ? 0.383 12.461 22.766 1 98.56 68 PHE B O 1
ATOM 2423 N N . ALA B 1 69 ? -0.524 10.609 21.891 1 98.69 69 ALA B N 1
ATOM 2424 C CA . ALA B 1 69 ? -1.784 11.242 21.5 1 98.69 69 ALA B CA 1
ATOM 2425 C C . ALA B 1 69 ? -2.502 11.82 22.719 1 98.69 69 ALA B C 1
ATOM 2427 O O . ALA B 1 69 ? -2.992 12.953 22.688 1 98.69 69 ALA B O 1
ATOM 2428 N N . GLY B 1 70 ? -2.537 10.977 23.766 1 98.19 70 GLY B N 1
ATOM 2429 C CA . GLY B 1 70 ? -3.145 11.461 25 1 98.19 70 GLY B CA 1
ATOM 2430 C C . GLY B 1 70 ? -2.486 12.719 25.531 1 98.19 70 GLY B C 1
ATOM 2431 O O . GLY B 1 70 ? -3.17 13.664 25.922 1 98.19 70 GLY B O 1
ATOM 2432 N N . ARG B 1 71 ? -1.194 12.758 25.531 1 98.38 71 ARG B N 1
ATOM 2433 C CA . ARG B 1 71 ? -0.435 13.906 26.016 1 98.38 71 ARG B CA 1
ATOM 2434 C C . ARG B 1 71 ? -0.711 15.141 25.156 1 98.38 71 ARG B C 1
ATOM 2436 O O . ARG B 1 71 ? -0.958 16.219 25.688 1 98.38 71 ARG B O 1
ATOM 2443 N N . VAL B 1 72 ? -0.656 14.969 23.844 1 98.69 72 VAL B N 1
ATOM 2444 C CA . VAL B 1 72 ? -0.882 16.078 22.922 1 98.69 72 VAL B CA 1
ATOM 2445 C C . VAL B 1 72 ? -2.273 16.656 23.141 1 98.69 72 VAL B C 1
ATOM 2447 O O . VAL B 1 72 ? -2.436 17.875 23.203 1 98.69 72 VAL B O 1
ATOM 2450 N N . LEU B 1 73 ? -3.299 15.828 23.344 1 98.5 73 LEU B N 1
ATOM 2451 C CA . LEU B 1 73 ? -4.672 16.297 23.5 1 98.5 73 LEU B CA 1
ATOM 2452 C C . LEU B 1 73 ? -4.852 17.016 24.828 1 98.5 73 LEU B C 1
ATOM 2454 O O . LEU B 1 73 ? -5.625 17.969 24.922 1 98.5 73 LEU B O 1
ATOM 2458 N N . THR B 1 74 ? -4.152 16.516 25.812 1 98.5 74 THR B N 1
ATOM 2459 C CA . THR B 1 74 ? -4.211 17.156 27.125 1 98.5 74 THR B CA 1
ATOM 2460 C C . THR B 1 74 ? -3.551 18.531 27.078 1 98.5 74 THR B C 1
ATOM 2462 O O . THR B 1 74 ? -4.113 19.516 27.578 1 98.5 74 THR B O 1
ATOM 2465 N N . GLU B 1 75 ? -2.432 18.609 26.453 1 98.5 75 GLU B N 1
ATOM 2466 C CA . GLU B 1 75 ? -1.641 19.844 26.438 1 98.5 75 GLU B CA 1
ATOM 2467 C C . GLU B 1 75 ? -2.168 20.828 25.391 1 98.5 75 GLU B C 1
ATOM 2469 O O . GLU B 1 75 ? -1.995 22.031 25.531 1 98.5 75 GLU B O 1
ATOM 2474 N N . HIS B 1 76 ? -2.756 20.328 24.391 1 98.56 76 HIS B N 1
ATOM 2475 C CA . HIS B 1 76 ? -3.244 21.141 23.281 1 98.56 76 HIS B CA 1
ATOM 2476 C C . HIS B 1 76 ? -4.664 20.734 22.891 1 98.56 76 HIS B C 1
ATOM 2478 O O . HIS B 1 76 ? -4.887 20.219 21.781 1 98.56 76 HIS B O 1
ATOM 2484 N N . PRO B 1 77 ? -5.641 21.062 23.688 1 98.19 77 PRO B N 1
ATOM 2485 C CA . PRO B 1 77 ? -7.02 20.641 23.469 1 98.19 77 PRO B CA 1
ATOM 2486 C C . PRO B 1 77 ? -7.633 21.25 22.203 1 98.19 77 PRO B C 1
ATOM 2488 O O . PRO B 1 77 ? -8.688 20.812 21.75 1 98.19 77 PRO B O 1
ATOM 2491 N N . ALA B 1 78 ? -6.977 22.312 21.625 1 98.06 78 ALA B N 1
ATOM 2492 C CA . ALA B 1 78 ? -7.496 22.984 20.438 1 98.06 78 ALA B CA 1
ATOM 2493 C C . ALA B 1 78 ? -6.984 22.312 19.156 1 98.06 78 ALA B C 1
ATOM 2495 O O . ALA B 1 78 ? -7.266 22.781 18.062 1 98.06 78 ALA B O 1
ATOM 2496 N N . LEU B 1 79 ? -6.262 21.188 19.297 1 98.75 79 LEU B N 1
ATOM 2497 C CA . LEU B 1 79 ? -5.727 20.5 18.141 1 98.75 79 LEU B CA 1
ATOM 2498 C C . LEU B 1 79 ? -6.824 20.25 17.109 1 98.75 79 LEU B C 1
ATOM 2500 O O . LEU B 1 79 ? -7.852 19.656 17.422 1 98.75 79 LEU B O 1
ATOM 2504 N N . ASN B 1 80 ? -6.555 20.781 15.875 1 98.75 80 ASN B N 1
ATOM 2505 C CA . ASN B 1 80 ? -7.562 20.547 14.844 1 98.75 80 ASN B CA 1
ATOM 2506 C C . ASN B 1 80 ? -6.93 20.109 13.531 1 98.75 80 ASN B C 1
ATOM 2508 O O . ASN B 1 80 ? -7.637 19.75 12.586 1 98.75 80 ASN B O 1
ATOM 2512 N N . VAL B 1 81 ? -5.539 20.031 13.383 1 98.81 81 VAL B N 1
ATOM 2513 C CA . VAL B 1 81 ? -4.879 19.594 12.164 1 98.81 81 VAL B CA 1
ATOM 2514 C C . VAL B 1 81 ? -3.816 18.547 12.5 1 98.81 81 VAL B C 1
ATOM 2516 O O . VAL B 1 81 ? -2.986 18.766 13.383 1 98.81 81 VAL B O 1
ATOM 2519 N N . LEU B 1 82 ? -3.879 17.453 11.891 1 98.94 82 LEU B N 1
ATOM 2520 C CA . LEU B 1 82 ? -2.855 16.406 11.945 1 98.94 82 LEU B CA 1
ATOM 2521 C C . LEU B 1 82 ? -2.152 16.266 10.602 1 98.94 82 LEU B C 1
ATOM 2523 O O . LEU B 1 82 ? -2.803 16.062 9.57 1 98.94 82 LEU B O 1
ATOM 2527 N N . VAL B 1 83 ? -0.837 16.406 10.562 1 98.94 83 VAL B N 1
ATOM 2528 C CA . VAL B 1 83 ? -0.019 16.156 9.383 1 98.94 83 VAL B CA 1
ATOM 2529 C C . VAL B 1 83 ? 0.844 14.922 9.609 1 98.94 83 VAL B C 1
ATOM 2531 O O . VAL B 1 83 ? 1.843 14.977 10.328 1 98.94 83 VAL B O 1
ATOM 2534 N N . ASN B 1 84 ? 0.444 13.844 9.016 1 98.94 84 ASN B N 1
ATOM 2535 C CA . ASN B 1 84 ? 1.256 12.633 9 1 98.94 84 ASN B CA 1
ATOM 2536 C C . ASN B 1 84 ? 2.373 12.727 7.965 1 98.94 84 ASN B C 1
ATOM 2538 O O . ASN B 1 84 ? 2.17 12.391 6.797 1 98.94 84 ASN B O 1
ATOM 2542 N N . ASN B 1 85 ? 3.545 13.086 8.438 1 98.81 85 ASN B N 1
ATOM 2543 C CA . ASN B 1 85 ? 4.66 13.359 7.539 1 98.81 85 ASN B CA 1
ATOM 2544 C C . ASN B 1 85 ? 5.84 12.43 7.801 1 98.81 85 ASN B C 1
ATOM 2546 O O . ASN B 1 85 ? 6.676 12.219 6.922 1 98.81 85 ASN B O 1
ATOM 2550 N N . ALA B 1 86 ? 5.914 11.875 9.047 1 98.5 86 ALA B N 1
ATOM 2551 C CA . ALA B 1 86 ? 7.027 10.992 9.375 1 98.5 86 ALA B CA 1
ATOM 2552 C C . ALA B 1 86 ? 7.129 9.836 8.383 1 98.5 86 ALA B C 1
ATOM 2554 O O . ALA B 1 86 ? 6.109 9.266 7.988 1 98.5 86 ALA B O 1
ATOM 2555 N N . GLY B 1 87 ? 8.273 9.531 7.922 1 98 87 GLY B N 1
ATOM 2556 C CA . GLY B 1 87 ? 8.508 8.43 6.996 1 98 87 GLY B CA 1
ATOM 2557 C C . GLY B 1 87 ? 9.977 8.117 6.797 1 98 87 GLY B C 1
ATOM 2558 O O . GLY B 1 87 ? 10.844 8.93 7.129 1 98 87 GLY B O 1
ATOM 2559 N N . ILE B 1 88 ? 10.266 6.93 6.359 1 98.38 88 ILE B N 1
ATOM 2560 C CA . ILE B 1 88 ? 11.625 6.523 6.02 1 98.38 88 ILE B CA 1
ATOM 2561 C C . ILE B 1 88 ? 11.641 5.891 4.629 1 98.38 88 ILE B C 1
ATOM 2563 O O . ILE B 1 88 ? 10.609 5.434 4.137 1 98.38 88 ILE B O 1
ATOM 2567 N N . MET B 1 89 ? 12.703 5.93 4.008 1 98.38 89 MET B N 1
ATOM 2568 C CA . MET B 1 89 ? 12.961 5.328 2.703 1 98.38 89 MET B CA 1
ATOM 2569 C C . MET B 1 89 ? 14.281 4.574 2.699 1 98.38 89 MET B C 1
ATOM 2571 O O . MET B 1 89 ? 15.328 5.145 3.002 1 98.38 89 MET B O 1
ATOM 2575 N N . ARG B 1 90 ? 14.203 3.309 2.439 1 97.56 90 ARG B N 1
ATOM 2576 C CA . ARG B 1 90 ? 15.375 2.443 2.396 1 97.56 90 ARG B CA 1
ATOM 2577 C C . ARG B 1 90 ? 15.492 1.733 1.052 1 97.56 90 ARG B C 1
ATOM 2579 O O . ARG B 1 90 ? 14.477 1.323 0.476 1 97.56 90 ARG B O 1
ATOM 2586 N N . ARG B 1 91 ? 16.719 1.601 0.577 1 97 91 ARG B N 1
ATOM 2587 C CA . ARG B 1 91 ? 16.969 0.775 -0.602 1 97 91 ARG B CA 1
ATOM 2588 C C . ARG B 1 91 ? 16.906 -0.708 -0.253 1 97 91 ARG B C 1
ATOM 2590 O O . ARG B 1 91 ? 17.234 -1.103 0.865 1 97 91 ARG B O 1
ATOM 2597 N N . GLU B 1 92 ? 16.422 -1.49 -1.222 1 97.94 92 GLU B N 1
ATOM 2598 C CA . GLU B 1 92 ? 16.328 -2.938 -1.057 1 97.94 92 GLU B CA 1
ATOM 2599 C C . GLU B 1 92 ? 16.703 -3.668 -2.34 1 97.94 92 GLU B C 1
ATOM 2601 O O . GLU B 1 92 ? 16.312 -3.264 -3.434 1 97.94 92 GLU B O 1
ATOM 2606 N N . ASP B 1 93 ? 17.484 -4.699 -2.221 1 98 93 ASP B N 1
ATOM 2607 C CA . ASP B 1 93 ? 17.781 -5.621 -3.318 1 98 93 ASP B CA 1
ATOM 2608 C C . ASP B 1 93 ? 16.859 -6.84 -3.264 1 98 93 ASP B C 1
ATOM 2610 O O . ASP B 1 93 ? 17 -7.688 -2.377 1 98 93 ASP B O 1
ATOM 2614 N N . LEU B 1 94 ? 15.906 -6.988 -4.203 1 98 94 LEU B N 1
ATOM 2615 C CA . LEU B 1 94 ? 14.891 -8.039 -4.18 1 98 94 LEU B CA 1
ATOM 2616 C C . LEU B 1 94 ? 15.375 -9.281 -4.918 1 98 94 LEU B C 1
ATOM 2618 O O . LEU B 1 94 ? 14.68 -10.289 -4.961 1 98 94 LEU B O 1
ATOM 2622 N N . SER B 1 95 ? 16.547 -9.219 -5.508 1 97.44 95 SER B N 1
ATOM 2623 C CA . SER B 1 95 ? 17.031 -10.305 -6.348 1 97.44 95 SER B CA 1
ATOM 2624 C C . SER B 1 95 ? 17.688 -11.406 -5.516 1 97.44 95 SER B C 1
ATOM 2626 O O . SER B 1 95 ? 18.203 -12.383 -6.059 1 97.44 95 SER B O 1
ATOM 2628 N N . GLY B 1 96 ? 17.703 -11.258 -4.227 1 98.19 96 GLY B N 1
ATOM 2629 C CA . GLY B 1 96 ? 18.172 -12.273 -3.297 1 98.19 96 GLY B CA 1
ATOM 2630 C C . GLY B 1 96 ? 17.562 -12.141 -1.913 1 98.19 96 GLY B C 1
ATOM 2631 O O . GLY B 1 96 ? 16.984 -11.109 -1.578 1 98.19 96 GLY B O 1
ATOM 2632 N N . LYS B 1 97 ? 17.641 -13.258 -1.212 1 98.06 97 LYS B N 1
ATOM 2633 C CA . LYS B 1 97 ? 17.172 -13.227 0.169 1 98.06 97 LYS B CA 1
ATOM 2634 C C . LYS B 1 97 ? 17.891 -12.156 0.975 1 98.06 97 LYS B C 1
ATOM 2636 O O . LYS B 1 97 ? 19.109 -12.016 0.861 1 98.06 97 LYS B O 1
ATOM 2641 N N . ARG B 1 98 ? 17.156 -11.461 1.802 1 97.56 98 ARG B N 1
ATOM 2642 C CA . ARG B 1 98 ? 17.703 -10.328 2.545 1 97.56 98 ARG B CA 1
ATOM 2643 C C . ARG B 1 98 ? 17.078 -10.234 3.932 1 97.56 98 ARG B C 1
ATOM 2645 O O . ARG B 1 98 ? 16.109 -10.93 4.23 1 97.56 98 ARG B O 1
ATOM 2652 N N . ASP B 1 99 ? 17.719 -9.43 4.723 1 96.75 99 ASP B N 1
ATOM 2653 C CA . ASP B 1 99 ? 17.109 -9.062 5.992 1 96.75 99 ASP B CA 1
ATOM 2654 C C . ASP B 1 99 ? 15.891 -8.164 5.773 1 96.75 99 ASP B C 1
ATOM 2656 O O . ASP B 1 99 ? 15.984 -7.137 5.098 1 96.75 99 ASP B O 1
ATOM 2660 N N . LEU B 1 100 ? 14.773 -8.508 6.367 1 97.94 100 LEU B N 1
ATOM 2661 C CA . LEU B 1 100 ? 13.531 -7.809 6.078 1 97.94 100 LEU B CA 1
ATOM 2662 C C . LEU B 1 100 ? 13.273 -6.703 7.098 1 97.94 100 LEU B C 1
ATOM 2664 O O . LEU B 1 100 ? 12.234 -6.039 7.055 1 97.94 100 LEU B O 1
ATOM 2668 N N . ARG B 1 101 ? 14.219 -6.434 8.023 1 97.88 101 ARG B N 1
ATOM 2669 C CA . ARG B 1 101 ? 14.023 -5.41 9.047 1 97.88 101 ARG B CA 1
ATOM 2670 C C . ARG B 1 101 ? 13.719 -4.055 8.414 1 97.88 101 ARG B C 1
ATOM 2672 O O . ARG B 1 101 ? 12.852 -3.326 8.891 1 97.88 101 ARG B O 1
ATOM 2679 N N . ASP B 1 102 ? 14.391 -3.727 7.305 1 97.69 102 ASP B N 1
ATOM 2680 C CA . ASP B 1 102 ? 14.164 -2.461 6.613 1 97.69 102 ASP B CA 1
ATOM 2681 C C . ASP B 1 102 ? 12.75 -2.393 6.047 1 97.69 102 ASP B C 1
ATOM 2683 O O . ASP B 1 102 ? 12.055 -1.387 6.211 1 97.69 102 ASP B O 1
ATOM 2687 N N . ALA B 1 103 ? 12.344 -3.441 5.375 1 98.56 103 ALA B N 1
ATOM 2688 C CA . ALA B 1 103 ? 10.992 -3.49 4.812 1 98.56 103 ALA B CA 1
ATOM 2689 C C . ALA B 1 103 ? 9.938 -3.387 5.906 1 98.56 103 ALA B C 1
ATOM 2691 O O . ALA B 1 103 ? 8.992 -2.605 5.789 1 98.56 103 ALA B O 1
ATOM 2692 N N . GLU B 1 104 ? 10.094 -4.148 6.945 1 98.31 104 GLU B N 1
ATOM 2693 C CA . GLU B 1 104 ? 9.133 -4.176 8.047 1 98.31 104 GLU B CA 1
ATOM 2694 C C . GLU B 1 104 ? 9.055 -2.824 8.742 1 98.31 104 GLU B C 1
ATOM 2696 O O . GLU B 1 104 ? 7.965 -2.338 9.055 1 98.31 104 GLU B O 1
ATOM 2701 N N . GLN B 1 105 ? 10.188 -2.238 9 1 98.25 105 GLN B N 1
ATOM 2702 C CA . GLN B 1 105 ? 10.211 -0.917 9.625 1 98.25 105 GLN B CA 1
ATOM 2703 C C . GLN B 1 105 ? 9.57 0.129 8.719 1 98.25 105 GLN B C 1
ATOM 2705 O O . GLN B 1 105 ? 8.883 1.034 9.195 1 98.25 105 GLN B O 1
ATOM 2710 N N . THR B 1 106 ? 9.844 0.06 7.41 1 98.81 106 THR B N 1
ATOM 2711 C CA . THR B 1 106 ? 9.25 0.984 6.457 1 98.81 106 THR B CA 1
ATOM 2712 C C . THR B 1 106 ? 7.723 0.886 6.488 1 98.81 106 THR B C 1
ATOM 2714 O O . THR B 1 106 ? 7.031 1.905 6.512 1 98.81 106 THR B O 1
ATOM 2717 N N . ILE B 1 107 ? 7.184 -0.326 6.547 1 98.88 107 ILE B N 1
ATOM 2718 C CA . ILE B 1 107 ? 5.742 -0.53 6.598 1 98.88 107 ILE B CA 1
ATOM 2719 C C . ILE B 1 107 ? 5.191 0.021 7.91 1 98.88 107 ILE B C 1
ATOM 2721 O O . ILE B 1 107 ? 4.148 0.681 7.926 1 98.88 107 ILE B O 1
ATOM 2725 N N . THR B 1 108 ? 5.879 -0.191 8.977 1 98.62 108 THR B N 1
ATOM 2726 C CA . THR B 1 108 ? 5.449 0.281 10.289 1 98.62 108 THR B CA 1
ATOM 2727 C C . THR B 1 108 ? 5.43 1.807 10.336 1 98.62 108 THR B C 1
ATOM 2729 O O . THR B 1 108 ? 4.422 2.408 10.719 1 98.62 108 THR B O 1
ATOM 2732 N N . THR B 1 109 ? 6.461 2.424 9.891 1 98.69 109 THR B N 1
ATOM 2733 C CA . THR B 1 109 ? 6.637 3.867 10.023 1 98.69 109 THR B CA 1
ATOM 2734 C C . THR B 1 109 ? 5.773 4.613 9.008 1 98.69 109 THR B C 1
ATOM 2736 O O . THR B 1 109 ? 5.117 5.598 9.352 1 98.69 109 THR B O 1
ATOM 2739 N N . ASN B 1 110 ? 5.734 4.141 7.766 1 98.88 110 ASN B N 1
ATOM 2740 C CA . ASN B 1 110 ? 5.133 4.906 6.684 1 98.88 110 ASN B CA 1
ATOM 2741 C C . ASN B 1 110 ? 3.637 4.629 6.562 1 98.88 110 ASN B C 1
ATOM 2743 O O . ASN B 1 110 ? 2.904 5.402 5.941 1 98.88 110 ASN B O 1
ATOM 2747 N N . LEU B 1 111 ? 3.184 3.475 7.094 1 98.88 111 LEU B N 1
ATOM 2748 C CA . LEU B 1 111 ? 1.795 3.092 6.867 1 98.88 111 LEU B CA 1
ATOM 2749 C C . LEU B 1 111 ? 1.068 2.875 8.188 1 98.88 111 LEU B C 1
ATOM 2751 O O . LEU B 1 111 ? 0.099 3.574 8.492 1 98.88 111 LEU B O 1
ATOM 2755 N N . LEU B 1 112 ? 1.584 2.037 9.047 1 98.75 112 LEU B N 1
ATOM 2756 C CA . LEU B 1 112 ? 0.897 1.705 10.289 1 98.75 112 LEU B CA 1
ATOM 2757 C C . LEU B 1 112 ? 0.854 2.908 11.227 1 98.75 112 LEU B C 1
ATOM 2759 O O . LEU B 1 112 ? -0.167 3.166 11.867 1 98.75 112 LEU B O 1
ATOM 2763 N N . ALA B 1 113 ? 1.942 3.611 11.297 1 98.75 113 ALA B N 1
ATOM 2764 C CA . ALA B 1 113 ? 2.037 4.723 12.242 1 98.75 113 ALA B CA 1
ATOM 2765 C C . ALA B 1 113 ? 0.994 5.793 11.93 1 98.75 113 ALA B C 1
ATOM 2767 O O . ALA B 1 113 ? 0.25 6.215 12.82 1 98.75 113 ALA B O 1
ATOM 2768 N N . PRO B 1 114 ? 0.859 6.238 10.672 1 98.81 114 PRO B N 1
ATOM 2769 C CA . PRO B 1 114 ? -0.189 7.223 10.398 1 98.81 114 PRO B CA 1
ATOM 2770 C C . PRO B 1 114 ? -1.592 6.684 10.664 1 98.81 114 PRO B C 1
ATOM 2772 O O . PRO B 1 114 ? -2.471 7.43 11.102 1 98.81 114 PRO B O 1
ATOM 2775 N N . ILE B 1 115 ? -1.854 5.406 10.406 1 98.88 115 ILE B N 1
ATOM 2776 C CA . ILE B 1 115 ? -3.148 4.801 10.695 1 98.88 115 ILE B CA 1
ATOM 2777 C C . ILE B 1 115 ? -3.408 4.836 12.203 1 98.88 115 ILE B C 1
ATOM 2779 O O . ILE B 1 115 ? -4.488 5.234 12.641 1 98.88 115 ILE B O 1
ATOM 2783 N N . ARG B 1 116 ? -2.432 4.465 12.992 1 98.81 116 ARG B N 1
ATOM 2784 C CA . ARG B 1 116 ? -2.557 4.402 14.445 1 98.81 116 ARG B CA 1
ATOM 2785 C C . ARG B 1 116 ? -2.777 5.789 15.031 1 98.81 116 ARG B C 1
ATOM 2787 O O . ARG B 1 116 ? -3.666 5.98 15.867 1 98.81 116 ARG B O 1
ATOM 2794 N N . LEU B 1 117 ? -1.954 6.734 14.594 1 98.81 117 LEU B N 1
ATOM 2795 C CA . LEU B 1 117 ? -2.057 8.078 15.156 1 98.81 117 LEU B CA 1
ATOM 2796 C C . LEU B 1 117 ? -3.387 8.727 14.789 1 98.81 117 LEU B C 1
ATOM 2798 O O . LEU B 1 117 ? -4.035 9.352 15.625 1 98.81 117 LEU B O 1
ATOM 2802 N N . THR B 1 118 ? -3.803 8.602 13.523 1 98.94 118 THR B N 1
ATOM 2803 C CA . THR B 1 118 ? -5.105 9.102 13.102 1 98.94 118 THR B CA 1
ATOM 2804 C C . THR B 1 118 ? -6.223 8.484 13.945 1 98.94 118 THR B C 1
ATOM 2806 O O . THR B 1 118 ? -7.145 9.188 14.367 1 98.94 118 THR B O 1
ATOM 2809 N N . ASN B 1 119 ? -6.125 7.16 14.156 1 98.81 119 ASN B N 1
ATOM 2810 C CA . ASN B 1 119 ? -7.125 6.449 14.945 1 98.81 119 ASN B CA 1
ATOM 2811 C C . ASN B 1 119 ? -7.207 6.988 16.375 1 98.81 119 ASN B C 1
ATOM 2813 O O . ASN B 1 119 ? -8.297 7.133 16.922 1 98.81 119 ASN B O 1
ATOM 2817 N N . GLU B 1 120 ? -6.113 7.301 16.984 1 98.69 120 GLU B N 1
ATOM 2818 C CA . GLU B 1 120 ? -6.078 7.805 18.359 1 98.69 120 GLU B CA 1
ATOM 2819 C C . GLU B 1 120 ? -6.684 9.203 18.438 1 98.69 120 GLU B C 1
ATOM 2821 O O . GLU B 1 120 ? -7.223 9.586 19.484 1 98.69 120 GLU B O 1
ATOM 2826 N N . LEU B 1 121 ? -6.656 9.953 17.344 1 98.88 121 LEU B N 1
ATOM 2827 C CA . LEU B 1 121 ? -7.004 11.367 17.406 1 98.88 121 LEU B CA 1
ATOM 2828 C C . LEU B 1 121 ? -8.359 11.625 16.766 1 98.88 121 LEU B C 1
ATOM 2830 O O . LEU B 1 121 ? -8.922 12.711 16.906 1 98.88 121 LEU B O 1
ATOM 2834 N N . ILE B 1 122 ? -8.953 10.664 16.078 1 98.88 122 ILE B N 1
ATOM 2835 C CA . ILE B 1 122 ? -10.07 10.898 15.156 1 98.88 122 ILE B CA 1
ATOM 2836 C C . ILE B 1 122 ? -11.297 11.359 15.938 1 98.88 122 ILE B C 1
ATOM 2838 O O . ILE B 1 122 ? -12.008 12.266 15.508 1 98.88 122 ILE B O 1
ATOM 2842 N N . ASP B 1 123 ? -11.547 10.805 17.125 1 98.81 123 ASP B N 1
ATOM 2843 C CA . ASP B 1 123 ? -12.703 11.219 17.922 1 98.81 123 ASP B CA 1
ATOM 2844 C C . ASP B 1 123 ? -12.602 12.688 18.312 1 98.81 123 ASP B C 1
ATOM 2846 O O . ASP B 1 123 ? -13.609 13.398 18.328 1 98.81 123 ASP B O 1
ATOM 2850 N N . HIS B 1 124 ? -11.461 13.148 18.609 1 98.88 124 HIS B N 1
ATOM 2851 C CA . HIS B 1 124 ? -11.227 14.555 18.953 1 98.88 124 HIS B CA 1
ATOM 2852 C C . HIS B 1 124 ? -11.391 15.438 17.719 1 98.88 124 HIS B C 1
ATOM 2854 O O . HIS B 1 124 ? -12.062 16.469 17.766 1 98.88 124 HIS B O 1
ATOM 2860 N N . LEU B 1 125 ? -10.766 15.008 16.594 1 98.81 125 LEU B N 1
ATOM 2861 C CA . LEU B 1 125 ? -10.75 15.82 15.375 1 98.81 125 LEU B CA 1
ATOM 2862 C C . LEU B 1 125 ? -12.172 16.031 14.852 1 98.81 125 LEU B C 1
ATOM 2864 O O . LEU B 1 125 ? -12.516 17.141 14.422 1 98.81 125 LEU B O 1
ATOM 2868 N N . ILE B 1 126 ? -12.969 15.039 14.922 1 98.31 126 ILE B N 1
ATOM 2869 C CA . ILE B 1 126 ? -14.312 15.133 14.359 1 98.31 126 ILE B CA 1
ATOM 2870 C C . ILE B 1 126 ? -15.141 16.141 15.156 1 98.31 126 ILE B C 1
ATOM 2872 O O . ILE B 1 126 ? -16.125 16.672 14.648 1 98.31 126 ILE B O 1
ATOM 2876 N N . ARG B 1 127 ? -14.734 16.438 16.375 1 97.69 127 ARG B N 1
ATOM 2877 C CA . ARG B 1 127 ? -15.477 17.359 17.234 1 97.69 127 ARG B CA 1
ATOM 2878 C C . ARG B 1 127 ? -14.992 18.781 17.047 1 97.69 127 ARG B C 1
ATOM 2880 O O . ARG B 1 127 ? -15.594 19.719 17.578 1 97.69 127 ARG B O 1
ATOM 2887 N N . GLN B 1 128 ? -13.891 18.938 16.406 1 97.19 128 GLN B N 1
ATOM 2888 C CA . GLN B 1 128 ? -13.344 20.281 16.172 1 97.19 128 GLN B CA 1
ATOM 2889 C C . GLN B 1 128 ? -14.008 20.938 14.969 1 97.19 128 GLN B C 1
ATOM 2891 O O . GLN B 1 128 ? -14.414 20.266 14.023 1 97.19 128 GLN B O 1
ATOM 2896 N N . SER B 1 129 ? -14.047 22.312 15.125 1 90.69 129 SER B N 1
ATOM 2897 C CA . SER B 1 129 ? -14.461 23.062 13.953 1 90.69 129 SER B CA 1
ATOM 2898 C C . SER B 1 129 ? -13.344 23.141 12.922 1 90.69 129 SER B C 1
ATOM 2900 O O . SER B 1 129 ? -12.188 23.391 13.266 1 90.69 129 SER B O 1
ATOM 2902 N N . GLU B 1 130 ? -13.523 22.812 11.734 1 93.12 130 GLU B N 1
ATOM 2903 C CA . GLU B 1 130 ? -12.578 22.953 10.625 1 93.12 130 GLU B CA 1
ATOM 2904 C C . GLU B 1 130 ? -11.391 22 10.797 1 93.12 130 GLU B C 1
ATOM 2906 O O . GLU B 1 130 ? -10.234 22.422 10.68 1 93.12 130 GLU B O 1
ATOM 2911 N N . ALA B 1 131 ? -11.523 20.766 11.203 1 98.12 131 ALA B N 1
ATOM 2912 C CA . ALA B 1 131 ? -10.484 19.766 11.383 1 98.12 131 ALA B CA 1
ATOM 2913 C C . ALA B 1 131 ? -9.93 19.297 10.039 1 98.12 131 ALA B C 1
ATOM 2915 O O . ALA B 1 131 ? -10.664 19.234 9.047 1 98.12 131 ALA B O 1
ATOM 2916 N N . THR B 1 132 ? -8.602 19.109 9.969 1 98.75 132 THR B N 1
ATOM 2917 C CA . THR B 1 132 ? -7.938 18.672 8.75 1 98.75 132 THR B CA 1
ATOM 2918 C C . THR B 1 132 ? -6.922 17.578 9.062 1 98.75 132 THR B C 1
ATOM 2920 O O . THR B 1 132 ? -6.23 17.625 10.086 1 98.75 132 THR B O 1
ATOM 2923 N N . ILE B 1 133 ? -6.887 16.547 8.273 1 98.88 133 ILE B N 1
ATOM 2924 C CA . ILE B 1 133 ? -5.82 15.555 8.258 1 98.88 133 ILE B CA 1
ATOM 2925 C C . ILE B 1 133 ? -5.043 15.656 6.949 1 98.88 133 ILE B C 1
ATOM 2927 O O . ILE B 1 133 ? -5.637 15.68 5.867 1 98.88 133 ILE B O 1
ATOM 2931 N N . VAL B 1 134 ? -3.748 15.812 7.031 1 98.94 134 VAL B N 1
ATOM 2932 C CA . VAL B 1 134 ? -2.861 15.797 5.871 1 98.94 134 VAL B CA 1
ATOM 2933 C C . VAL B 1 134 ? -1.988 14.547 5.902 1 98.94 134 VAL B C 1
ATOM 2935 O O . VAL B 1 134 ? -1.242 14.328 6.859 1 98.94 134 VAL B O 1
ATOM 2938 N N . ASN B 1 135 ? -2.135 13.672 4.945 1 98.94 135 ASN B N 1
ATOM 2939 C CA . ASN B 1 135 ? -1.225 12.555 4.746 1 98.94 135 ASN B CA 1
ATOM 2940 C C . ASN B 1 135 ? -0.187 12.852 3.67 1 98.94 135 ASN B C 1
ATOM 2942 O O . ASN B 1 135 ? -0.535 13.297 2.574 1 98.94 135 ASN B O 1
ATOM 2946 N N . VAL B 1 136 ? 1.094 12.633 4.027 1 98.94 136 VAL B N 1
ATOM 2947 C CA . VAL B 1 136 ? 2.172 12.875 3.072 1 98.94 136 VAL B CA 1
ATOM 2948 C C . VAL B 1 136 ? 2.547 11.562 2.379 1 98.94 136 VAL B C 1
ATOM 2950 O O . VAL B 1 136 ? 3.049 10.641 3.018 1 98.94 136 VAL B O 1
ATOM 2953 N N . SER B 1 137 ? 2.279 11.477 1.105 1 98.81 137 SER B N 1
ATOM 2954 C CA . SER B 1 137 ? 2.68 10.336 0.287 1 98.81 137 SER B CA 1
ATOM 2955 C C . SER B 1 137 ? 3.961 10.633 -0.485 1 98.81 137 SER B C 1
ATOM 2957 O O . SER B 1 137 ? 5.012 10.867 0.113 1 98.81 137 SER B O 1
ATOM 2959 N N . SER B 1 138 ? 3.896 10.508 -1.823 1 98.81 138 SER B N 1
ATOM 2960 C CA . SER B 1 138 ? 5.051 10.703 -2.693 1 98.81 138 SER B CA 1
ATOM 2961 C C . SER B 1 138 ? 4.668 10.57 -4.164 1 98.81 138 SER B C 1
ATOM 2963 O O . SER B 1 138 ? 3.68 9.906 -4.492 1 98.81 138 SER B O 1
ATOM 2965 N N . GLY B 1 139 ? 5.465 11.266 -5.035 1 98.69 139 GLY B N 1
ATOM 2966 C CA . GLY B 1 139 ? 5.363 10.891 -6.438 1 98.69 139 GLY B CA 1
ATOM 2967 C C . GLY B 1 139 ? 5.559 9.406 -6.676 1 98.69 139 GLY B C 1
ATOM 2968 O O . GLY B 1 139 ? 4.961 8.836 -7.59 1 98.69 139 GLY B O 1
ATOM 2969 N N . LEU B 1 140 ? 6.289 8.75 -5.828 1 98.69 140 LEU B N 1
ATOM 2970 C CA . LEU B 1 140 ? 6.625 7.34 -5.977 1 98.69 140 LEU B CA 1
ATOM 2971 C C . LEU B 1 140 ? 5.453 6.457 -5.574 1 98.69 140 LEU B C 1
ATOM 2973 O O . LEU B 1 140 ? 5.492 5.238 -5.762 1 98.69 140 LEU B O 1
ATOM 2977 N N . ALA B 1 141 ? 4.391 7.027 -5.043 1 98.88 141 ALA B N 1
ATOM 2978 C CA . ALA B 1 141 ? 3.143 6.297 -4.832 1 98.88 141 ALA B CA 1
ATOM 2979 C C . ALA B 1 141 ? 2.518 5.887 -6.16 1 98.88 141 ALA B C 1
ATOM 2981 O O . ALA B 1 141 ? 1.756 4.918 -6.219 1 98.88 141 ALA B O 1
ATOM 2982 N N . PHE B 1 142 ? 2.895 6.652 -7.191 1 98.75 142 PHE B N 1
ATOM 2983 C CA . PHE B 1 142 ? 2.199 6.527 -8.469 1 98.75 142 PHE B CA 1
ATOM 2984 C C . PHE B 1 142 ? 3.088 5.848 -9.5 1 98.75 142 PHE B C 1
ATOM 2986 O O . PHE B 1 142 ? 2.59 5.215 -10.438 1 98.75 142 PHE B O 1
ATOM 2993 N N . VAL B 1 143 ? 4.359 6.035 -9.422 1 98.75 143 VAL B N 1
ATOM 2994 C CA . VAL B 1 143 ? 5.355 5.344 -10.227 1 98.75 143 VAL B CA 1
ATOM 2995 C C . VAL B 1 143 ? 6.477 4.824 -9.336 1 98.75 143 VAL B C 1
ATOM 2997 O O . VAL B 1 143 ? 7.277 5.609 -8.812 1 98.75 143 VAL B O 1
ATOM 3000 N N . PRO B 1 144 ? 6.598 3.518 -9.172 1 98.38 144 PRO B N 1
ATOM 3001 C CA . PRO B 1 144 ? 7.586 2.996 -8.227 1 98.38 144 PRO B CA 1
ATOM 3002 C C . PRO B 1 144 ? 9.016 3.078 -8.758 1 98.38 144 PRO B C 1
ATOM 3004 O O . PRO B 1 144 ? 9.25 2.877 -9.953 1 98.38 144 PRO B O 1
ATOM 3007 N N . MET B 1 145 ? 9.945 3.488 -7.898 1 98 145 MET B N 1
ATOM 3008 C CA . MET B 1 145 ? 11.383 3.312 -8.102 1 98 145 MET B CA 1
ATOM 3009 C C . MET B 1 145 ? 11.828 1.931 -7.633 1 98 145 MET B C 1
ATOM 3011 O O . MET B 1 145 ? 11.695 1.595 -6.453 1 98 145 MET B O 1
ATOM 3015 N N . SER B 1 146 ? 12.391 1.156 -8.523 1 97.38 146 SER B N 1
ATOM 3016 C CA . SER B 1 146 ? 12.602 -0.264 -8.258 1 97.38 146 SER B CA 1
ATOM 3017 C C . SER B 1 146 ? 13.547 -0.473 -7.082 1 97.38 146 SER B C 1
ATOM 3019 O O . SER B 1 146 ? 13.445 -1.473 -6.367 1 97.38 146 SER B O 1
ATOM 3021 N N . SER B 1 147 ? 14.414 0.475 -6.766 1 97.5 147 SER B N 1
ATOM 3022 C CA . SER B 1 147 ? 15.43 0.296 -5.73 1 97.5 147 SER B CA 1
ATOM 3023 C C . SER B 1 147 ? 14.852 0.546 -4.344 1 97.5 147 SER B C 1
ATOM 3025 O O . SER B 1 147 ? 15.492 0.249 -3.334 1 97.5 147 SER B O 1
ATOM 3027 N N . THR B 1 148 ? 13.656 1.09 -4.211 1 98.19 148 THR B N 1
ATOM 3028 C CA . THR B 1 148 ? 13.016 1.327 -2.918 1 98.19 148 THR B CA 1
ATOM 3029 C C . THR B 1 148 ? 11.609 0.74 -2.893 1 98.19 148 THR B C 1
ATOM 3031 O O . THR B 1 148 ? 10.641 1.447 -2.604 1 98.19 148 THR B O 1
ATOM 3034 N N . PRO B 1 149 ? 11.508 -0.541 -3.141 1 98.75 149 PRO B N 1
ATOM 3035 C CA . PRO B 1 149 ? 10.227 -1.184 -3.422 1 98.75 149 PRO B CA 1
ATOM 3036 C C . PRO B 1 149 ? 9.227 -1.036 -2.273 1 98.75 149 PRO B C 1
ATOM 3038 O O . PRO B 1 149 ? 8.055 -0.739 -2.504 1 98.75 149 PRO B O 1
ATOM 3041 N N . THR B 1 150 ? 9.664 -1.272 -1.016 1 98.88 150 THR B N 1
ATOM 3042 C CA . THR B 1 150 ? 8.742 -1.221 0.113 1 98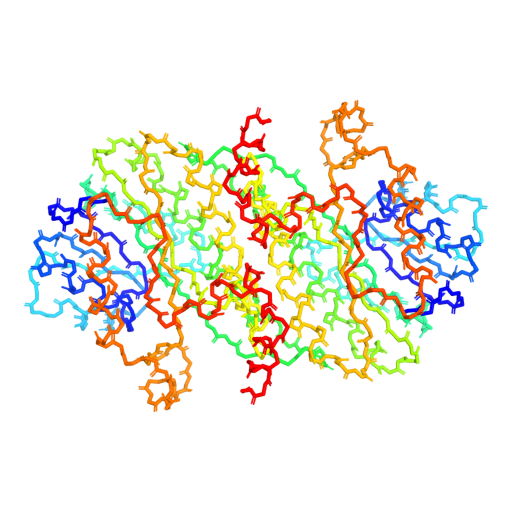.88 150 THR B CA 1
ATOM 3043 C C . THR B 1 150 ? 8.305 0.214 0.384 1 98.88 150 THR B C 1
ATOM 3045 O O . THR B 1 150 ? 7.148 0.455 0.751 1 98.88 150 THR B O 1
ATOM 3048 N N . TYR B 1 151 ? 9.211 1.173 0.202 1 98.81 151 TYR B N 1
ATOM 3049 C CA . TYR B 1 151 ? 8.852 2.58 0.333 1 98.81 151 TYR B CA 1
ATOM 3050 C C . TYR B 1 151 ? 7.723 2.947 -0.627 1 98.81 151 TYR B C 1
ATOM 3052 O O . TYR B 1 151 ? 6.688 3.473 -0.209 1 98.81 151 TYR B O 1
ATOM 3060 N N . ASN B 1 152 ? 7.945 2.605 -1.938 1 98.81 152 ASN B N 1
ATOM 3061 C CA . ASN B 1 152 ? 6.934 2.891 -2.947 1 98.81 152 ASN B CA 1
ATOM 3062 C C . ASN B 1 152 ? 5.59 2.264 -2.588 1 98.81 152 ASN B C 1
ATOM 3064 O O . ASN B 1 152 ? 4.543 2.9 -2.73 1 98.81 152 ASN B O 1
ATOM 3068 N N . ALA B 1 153 ? 5.684 1.055 -2.146 1 98.94 153 ALA B N 1
ATOM 3069 C CA . ALA B 1 153 ? 4.48 0.313 -1.778 1 98.94 153 ALA B CA 1
ATOM 3070 C C . ALA B 1 153 ? 3.723 1.019 -0.658 1 98.94 153 ALA B C 1
ATOM 3072 O O . ALA B 1 153 ? 2.5 1.166 -0.723 1 98.94 153 ALA B O 1
ATOM 3073 N N . THR B 1 154 ? 4.422 1.494 0.385 1 98.94 154 THR B N 1
ATOM 3074 C CA . THR B 1 154 ? 3.77 2.152 1.512 1 98.94 154 THR B CA 1
ATOM 3075 C C . THR B 1 154 ? 3.156 3.48 1.082 1 98.94 154 THR B C 1
ATOM 3077 O O . THR B 1 154 ? 2.098 3.871 1.578 1 98.94 154 THR B O 1
ATOM 3080 N N . LYS B 1 155 ? 3.809 4.172 0.183 1 98.94 155 LYS B N 1
ATOM 3081 C CA . LYS B 1 155 ? 3.277 5.453 -0.271 1 98.94 155 LYS B CA 1
ATOM 3082 C C . LYS B 1 155 ? 2.07 5.258 -1.185 1 98.94 155 LYS B C 1
ATOM 3084 O O . LYS B 1 155 ? 1.13 6.055 -1.158 1 98.94 155 LYS B O 1
ATOM 3089 N N . ALA B 1 156 ? 2.055 4.18 -1.969 1 98.94 156 ALA B N 1
ATOM 3090 C CA . ALA B 1 156 ? 0.851 3.807 -2.705 1 98.94 156 ALA B CA 1
ATOM 3091 C C . ALA B 1 156 ? -0.289 3.461 -1.75 1 98.94 156 ALA B C 1
ATOM 3093 O O . ALA B 1 156 ? -1.439 3.84 -1.984 1 98.94 156 ALA B O 1
ATOM 3094 N N . ALA B 1 157 ? 0.063 2.756 -0.719 1 99 157 ALA B N 1
ATOM 3095 C CA . ALA B 1 157 ? -0.931 2.359 0.275 1 99 157 ALA B CA 1
ATOM 3096 C C . ALA B 1 157 ? -1.531 3.578 0.969 1 99 157 ALA B C 1
ATOM 3098 O O . ALA B 1 157 ? -2.75 3.67 1.132 1 99 157 ALA B O 1
ATOM 3099 N N . ILE B 1 158 ? -0.696 4.5 1.381 1 98.94 158 ILE B N 1
ATOM 3100 C CA . ILE B 1 158 ? -1.19 5.656 2.117 1 98.94 158 ILE B CA 1
ATOM 3101 C C . ILE B 1 158 ? -2.033 6.535 1.194 1 98.94 158 ILE B C 1
ATOM 3103 O O . ILE B 1 158 ? -3.018 7.141 1.629 1 98.94 158 ILE B O 1
ATOM 3107 N N . HIS B 1 159 ? -1.669 6.645 -0.114 1 98.94 159 HIS B N 1
ATOM 3108 C CA . HIS B 1 159 ? -2.527 7.32 -1.079 1 98.94 159 HIS B CA 1
ATOM 3109 C C . HIS B 1 159 ? -3.922 6.703 -1.104 1 98.94 159 HIS B C 1
ATOM 3111 O O . HIS B 1 159 ? -4.922 7.414 -0.976 1 98.94 159 HIS B O 1
ATOM 3117 N N . SER B 1 160 ? -3.971 5.383 -1.27 1 98.94 160 SER B N 1
ATOM 3118 C CA . SER B 1 160 ? -5.242 4.664 -1.311 1 98.94 160 SER B CA 1
ATOM 3119 C C . SER B 1 160 ? -6.035 4.875 -0.026 1 98.94 16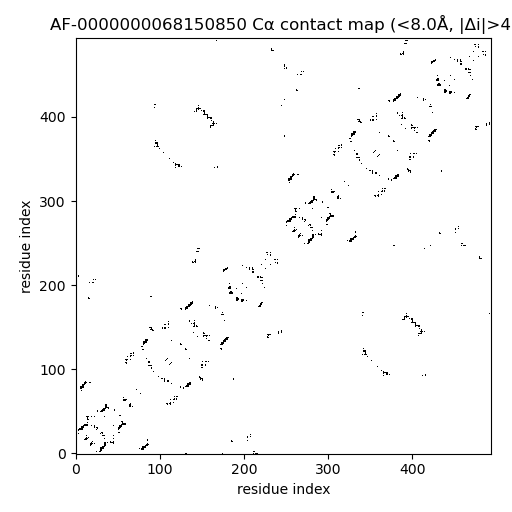0 SER B C 1
ATOM 3121 O O . SER B 1 160 ? -7.234 5.168 -0.071 1 98.94 160 SER B O 1
ATOM 3123 N N . TYR B 1 161 ? -5.387 4.75 1.109 1 98.94 161 TYR B N 1
ATOM 3124 C CA . TYR B 1 161 ? -6.023 4.922 2.41 1 98.94 161 TYR B CA 1
ATOM 3125 C C . TYR B 1 161 ? -6.582 6.332 2.561 1 98.94 161 TYR B C 1
ATOM 3127 O O . TYR B 1 161 ? -7.668 6.52 3.119 1 98.94 161 TYR B O 1
ATOM 3135 N N . THR B 1 162 ? -5.852 7.312 2.061 1 98.88 162 THR B N 1
ATOM 3136 C CA . THR B 1 162 ? -6.246 8.711 2.135 1 98.88 162 THR B CA 1
ATOM 3137 C C . THR B 1 162 ? -7.559 8.945 1.39 1 98.88 162 THR B C 1
ATOM 3139 O O . THR B 1 162 ? -8.438 9.664 1.876 1 98.88 162 THR B O 1
ATOM 3142 N N . VAL B 1 163 ? -7.691 8.344 0.234 1 98.81 163 VAL B N 1
ATOM 3143 C CA . VAL B 1 163 ? -8.922 8.477 -0.542 1 98.81 163 VAL B CA 1
ATOM 3144 C C . VAL B 1 163 ? -10.094 7.902 0.248 1 98.81 163 VAL B C 1
ATOM 3146 O O . VAL B 1 163 ? -11.156 8.531 0.344 1 98.81 163 VAL B O 1
ATOM 3149 N N . SER B 1 164 ? -9.93 6.715 0.857 1 98.62 164 SER B N 1
ATOM 3150 C CA . SER B 1 164 ? -10.977 6.094 1.663 1 98.62 164 SER B CA 1
ATOM 3151 C C . SER B 1 164 ? -11.312 6.953 2.879 1 98.62 164 SER B C 1
ATOM 3153 O O . SER B 1 164 ? -12.492 7.117 3.219 1 98.62 164 SER B O 1
ATOM 3155 N N . LEU B 1 165 ? -10.281 7.445 3.484 1 98.69 165 LEU B N 1
ATOM 3156 C CA . LEU B 1 165 ? -10.445 8.305 4.648 1 98.69 165 LEU B CA 1
ATOM 3157 C C . LEU B 1 165 ? -11.266 9.547 4.293 1 98.69 165 LEU B C 1
ATOM 3159 O O . LEU B 1 165 ? -12.188 9.914 5.02 1 98.69 165 LEU B O 1
ATOM 3163 N N . ARG B 1 166 ? -10.93 10.172 3.205 1 98.25 166 ARG B N 1
ATOM 3164 C CA . ARG B 1 166 ? -11.625 11.359 2.725 1 98.25 166 ARG B CA 1
ATOM 3165 C C . ARG B 1 166 ? -13.109 11.086 2.529 1 98.25 166 ARG B C 1
ATOM 3167 O O . ARG B 1 166 ? -13.953 11.883 2.947 1 98.25 166 ARG B O 1
ATOM 3174 N N . GLU B 1 167 ? -13.43 9.961 1.943 1 97.94 167 GLU B N 1
ATOM 3175 C CA . GLU B 1 167 ? -14.82 9.602 1.686 1 97.94 167 GLU B CA 1
ATOM 3176 C C . GLU B 1 167 ? -15.586 9.383 2.988 1 97.94 167 GLU B C 1
ATOM 3178 O O . GLU B 1 167 ? -16.719 9.859 3.141 1 97.94 167 GLU B O 1
ATOM 3183 N N . GLN B 1 168 ? -15 8.719 3.953 1 97.88 168 GLN B N 1
ATOM 3184 C CA . GLN B 1 168 ? -15.703 8.383 5.188 1 97.88 168 GLN B CA 1
ATOM 3185 C C . GLN B 1 168 ? -15.844 9.602 6.09 1 97.88 168 GLN B C 1
ATOM 3187 O O . GLN B 1 168 ? -16.75 9.664 6.918 1 97.88 168 GLN B O 1
ATOM 3192 N N . LEU B 1 169 ? -14.977 10.57 5.879 1 97.94 169 LEU B N 1
ATOM 3193 C CA . LEU B 1 169 ? -14.969 11.711 6.785 1 97.94 169 LEU B CA 1
ATOM 3194 C C . LEU B 1 169 ? -15.578 12.945 6.121 1 97.94 169 LEU B C 1
ATOM 3196 O O . LEU B 1 169 ? -15.438 14.062 6.625 1 97.94 169 LEU B O 1
ATOM 3200 N N . LYS B 1 170 ? -16.141 12.727 4.941 1 95.94 170 LYS B N 1
ATOM 3201 C CA . LYS B 1 170 ? -16.766 13.82 4.211 1 95.94 170 LYS B CA 1
ATOM 3202 C C . LYS B 1 170 ? -17.719 14.617 5.113 1 95.94 170 LYS B C 1
ATOM 3204 O O . LYS B 1 170 ? -18.578 14.039 5.781 1 95.94 170 LYS B O 1
ATOM 3209 N N . GLY B 1 171 ? -17.469 15.891 5.16 1 95.56 171 GLY B N 1
ATOM 3210 C CA . GLY B 1 171 ? -18.328 16.766 5.934 1 95.56 171 GLY B CA 1
ATOM 3211 C C . GLY B 1 171 ? -17.938 16.844 7.398 1 95.56 171 GLY B C 1
ATOM 3212 O O . GLY B 1 171 ? -18.5 17.641 8.156 1 95.56 171 GLY B O 1
ATOM 3213 N N . LYS B 1 172 ? -16.953 16.094 7.789 1 97.31 172 LYS B N 1
ATOM 3214 C CA . LYS B 1 172 ? -16.547 16.062 9.188 1 97.31 172 LYS B CA 1
ATOM 3215 C C . LYS B 1 172 ? -15.109 16.562 9.344 1 97.31 172 LYS B C 1
ATOM 3217 O O . LYS B 1 172 ? -14.836 17.438 10.156 1 97.31 172 LYS B O 1
ATOM 3222 N N . VAL B 1 173 ? -14.234 16 8.711 1 98.38 173 VAL B N 1
ATOM 3223 C CA . VAL B 1 173 ? -12.812 16.328 8.711 1 98.38 173 VAL B CA 1
ATOM 3224 C C . VAL B 1 173 ? -12.312 16.453 7.273 1 98.38 173 VAL B C 1
ATOM 3226 O O . VAL B 1 173 ? -12.578 15.594 6.434 1 98.38 173 VAL B O 1
ATOM 3229 N N . GLU B 1 174 ? -11.719 17.594 6.93 1 98.38 174 GLU B N 1
ATOM 3230 C CA . GLU B 1 174 ? -11.094 17.703 5.617 1 98.38 174 GLU B CA 1
ATOM 3231 C C . GLU B 1 174 ? -9.852 16.828 5.52 1 98.38 174 GLU B C 1
ATOM 3233 O O . GLU B 1 174 ? -9.016 16.828 6.426 1 98.38 174 GLU B O 1
ATOM 3238 N N . VAL B 1 175 ? -9.727 16 4.469 1 98.81 175 VAL B N 1
ATOM 3239 C CA . VAL B 1 175 ? -8.586 15.117 4.27 1 98.81 175 VAL B CA 1
ATOM 3240 C C . VAL B 1 175 ? -7.812 15.539 3.018 1 98.81 175 VAL B C 1
ATOM 3242 O O . VAL B 1 175 ? -8.367 15.547 1.916 1 98.81 175 VAL B O 1
ATOM 3245 N N . ILE B 1 176 ? -6.551 15.891 3.203 1 98.81 176 ILE B N 1
ATOM 3246 C CA . ILE B 1 176 ? -5.684 16.391 2.143 1 98.81 176 ILE B CA 1
ATOM 3247 C C . ILE B 1 176 ? -4.473 15.469 1.99 1 98.81 176 ILE B C 1
ATOM 3249 O O . ILE B 1 176 ? -3.965 14.93 2.977 1 98.81 176 ILE B O 1
ATOM 3253 N N . GLU B 1 177 ? -4.059 15.227 0.781 1 98.94 177 GLU B N 1
ATOM 3254 C CA . GLU B 1 177 ? -2.842 14.484 0.484 1 98.94 177 GLU B CA 1
ATOM 3255 C C . GLU B 1 177 ? -1.756 15.398 -0.073 1 98.94 177 GLU B C 1
ATOM 3257 O O . GLU B 1 177 ? -2.016 16.203 -0.968 1 98.94 177 GLU B O 1
ATOM 3262 N N . LEU B 1 178 ? -0.605 15.414 0.522 1 98.94 178 LEU B N 1
ATOM 3263 C CA . LEU B 1 178 ? 0.588 16.031 -0.042 1 98.94 178 LEU B CA 1
ATOM 3264 C C . LEU B 1 178 ? 1.487 14.992 -0.693 1 98.94 178 LEU B C 1
ATOM 3266 O O . LEU B 1 178 ? 1.91 14.031 -0.04 1 98.94 178 LEU B O 1
ATOM 3270 N N . ALA B 1 179 ? 1.781 15.086 -2 1 98.94 179 ALA B N 1
ATOM 3271 C CA . ALA B 1 179 ? 2.637 14.141 -2.719 1 98.94 179 ALA B CA 1
ATOM 3272 C C . ALA B 1 179 ? 3.881 14.836 -3.266 1 98.94 179 ALA B C 1
ATOM 3274 O O . ALA B 1 179 ? 3.85 15.414 -4.355 1 98.94 179 ALA B O 1
ATOM 3275 N N . PRO B 1 180 ? 4.98 14.742 -2.555 1 98.88 180 PRO B N 1
ATOM 3276 C CA . PRO B 1 180 ? 6.211 15.398 -3.006 1 98.88 180 PRO B CA 1
ATOM 3277 C C . PRO B 1 180 ? 6.875 14.664 -4.168 1 98.88 180 PRO B C 1
ATOM 3279 O O . PRO B 1 180 ? 6.754 13.438 -4.281 1 98.88 180 PRO B O 1
ATOM 3282 N N . PRO B 1 181 ? 7.562 15.438 -5.047 1 98.38 181 PRO B N 1
ATOM 3283 C CA . PRO B 1 181 ? 8.562 14.82 -5.922 1 98.38 181 PRO B CA 1
ATOM 3284 C C . PRO B 1 181 ? 9.875 14.523 -5.195 1 98.38 181 PRO B C 1
ATOM 3286 O O . PRO B 1 181 ? 9.898 14.438 -3.967 1 98.38 181 PRO B O 1
ATOM 3289 N N . ALA B 1 182 ? 10.93 14.234 -5.941 1 97.19 182 ALA B N 1
ATOM 3290 C CA . ALA B 1 182 ? 12.25 14.148 -5.336 1 97.19 182 ALA B CA 1
ATOM 3291 C C . ALA B 1 182 ? 12.711 15.5 -4.805 1 97.19 182 ALA B C 1
ATOM 3293 O O . ALA B 1 182 ? 12.914 16.438 -5.582 1 97.19 182 ALA B O 1
ATOM 3294 N N . VAL B 1 183 ? 12.773 15.586 -3.494 1 98.44 183 VAL B N 1
ATOM 3295 C CA . VAL B 1 183 ? 13.117 16.844 -2.852 1 98.44 183 VAL B CA 1
ATOM 3296 C C . VAL B 1 183 ? 14.469 16.719 -2.143 1 98.44 183 VAL B C 1
ATOM 3298 O O . VAL B 1 183 ? 14.781 15.664 -1.581 1 98.44 183 VAL B O 1
ATOM 3301 N N . GLN B 1 184 ? 15.234 17.781 -2.17 1 97.19 184 GLN B N 1
ATOM 3302 C CA . GLN B 1 184 ? 16.531 17.797 -1.506 1 97.19 184 GLN B CA 1
ATOM 3303 C C . GLN B 1 184 ? 16.375 17.859 0.011 1 97.19 184 GLN B C 1
ATOM 3305 O O . GLN B 1 184 ? 16.344 18.938 0.599 1 97.19 184 GLN B O 1
ATOM 3310 N N . THR B 1 185 ? 16.281 16.641 0.61 1 97 185 THR B N 1
ATOM 3311 C CA . THR B 1 185 ? 16.188 16.453 2.055 1 97 185 THR B CA 1
ATOM 3312 C C . THR B 1 185 ? 17.172 15.383 2.516 1 97 185 THR B C 1
ATOM 3314 O O . THR B 1 185 ? 17.922 14.828 1.703 1 97 185 THR B O 1
ATOM 3317 N N . GLU B 1 186 ? 17.141 15.133 3.791 1 93.56 186 GLU B N 1
ATOM 3318 C CA . GLU B 1 186 ? 18.047 14.133 4.344 1 93.56 186 GLU B CA 1
ATOM 3319 C C . GLU B 1 186 ? 17.359 12.773 4.477 1 93.56 186 GLU B C 1
ATOM 3321 O O . GLU B 1 186 ? 17.75 11.961 5.312 1 93.56 186 GLU B O 1
ATOM 3326 N N . LEU B 1 187 ? 16.281 12.555 3.715 1 93.56 187 LEU B N 1
ATOM 3327 C CA . LEU B 1 187 ? 15.523 11.312 3.795 1 93.56 187 LEU B CA 1
ATOM 3328 C C . LEU B 1 187 ? 16.422 10.109 3.514 1 93.56 187 LEU B C 1
ATOM 3330 O O . LEU B 1 187 ? 16.297 9.078 4.168 1 93.56 187 LEU B O 1
ATOM 3334 N N . THR B 1 188 ? 17.297 10.188 2.521 1 93.56 188 THR B N 1
ATOM 3335 C CA . THR B 1 188 ? 18.344 9.195 2.246 1 93.56 188 THR B CA 1
ATOM 3336 C C . THR B 1 188 ? 19.719 9.859 2.18 1 93.56 188 THR B C 1
ATOM 3338 O O . THR B 1 188 ? 19.812 11.062 1.938 1 93.56 188 THR B O 1
ATOM 3341 N N . PRO B 1 189 ? 20.75 9.102 2.469 1 91.12 189 PRO B N 1
ATOM 3342 C CA . PRO B 1 189 ? 22.094 9.688 2.424 1 91.12 189 PRO B CA 1
ATOM 3343 C C . PRO B 1 189 ? 22.406 10.344 1.08 1 91.12 189 PRO B C 1
ATOM 3345 O O . PRO B 1 189 ? 22.188 9.734 0.028 1 91.12 189 PRO B O 1
ATOM 3348 N N . GLY B 1 190 ? 22.766 11.602 1.096 1 91.38 190 GLY B N 1
ATOM 3349 C CA . GLY B 1 190 ? 23.203 12.289 -0.108 1 91.38 190 GLY B CA 1
ATOM 3350 C C . GLY B 1 190 ? 22.078 12.977 -0.853 1 91.38 190 GLY B C 1
ATOM 3351 O O . GLY B 1 190 ? 22.328 13.75 -1.776 1 91.38 190 GLY B O 1
ATOM 3352 N N . GLN B 1 191 ? 20.891 12.789 -0.435 1 92.25 191 GLN B N 1
ATOM 3353 C CA . GLN B 1 191 ? 19.734 13.289 -1.158 1 92.25 191 GLN B CA 1
ATOM 3354 C C . GLN B 1 191 ? 19.656 14.812 -1.074 1 92.25 191 GLN B C 1
ATOM 3356 O O . GLN B 1 191 ? 19.172 15.469 -2.004 1 92.25 191 GLN B O 1
ATOM 3361 N N . SER B 1 192 ? 20.219 15.438 -0.044 1 94.69 192 SER B N 1
ATOM 3362 C CA . SER B 1 192 ? 20.078 16.859 0.221 1 94.69 192 SER B CA 1
ATOM 3363 C C . SER B 1 192 ? 20.859 17.703 -0.786 1 94.69 192 SER B C 1
ATOM 3365 O O . SER B 1 192 ? 20.609 18.906 -0.924 1 94.69 192 SER B O 1
ATOM 3367 N N . THR B 1 193 ? 21.734 17.016 -1.491 1 94 193 THR B N 1
ATOM 3368 C CA . THR B 1 193 ? 22.547 17.75 -2.453 1 94 193 THR B CA 1
ATOM 3369 C C . THR B 1 193 ? 22.438 17.125 -3.842 1 94 193 THR B C 1
ATOM 3371 O O . THR B 1 193 ? 23.203 17.453 -4.742 1 94 193 THR B O 1
ATOM 3374 N N . ARG B 1 194 ? 21.547 16.203 -3.967 1 91.69 194 ARG B N 1
ATOM 3375 C CA . ARG B 1 194 ? 21.438 15.477 -5.227 1 91.69 194 ARG B CA 1
ATOM 3376 C C . ARG B 1 194 ? 20.938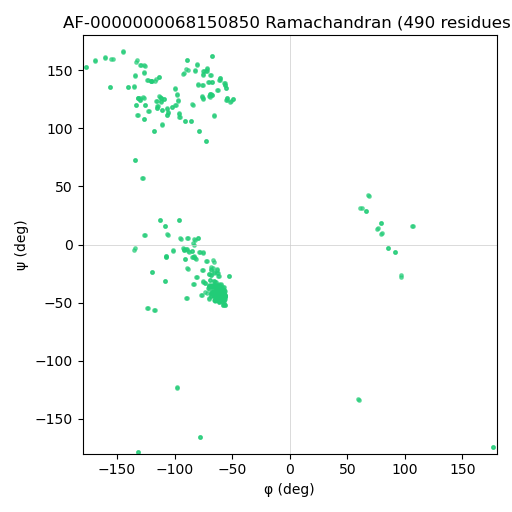 16.391 -6.348 1 91.69 194 ARG B C 1
ATOM 3378 O O . ARG B 1 194 ? 19.891 17.016 -6.227 1 91.69 194 ARG B O 1
ATOM 3385 N N . GLU B 1 195 ? 21.688 16.375 -7.438 1 91.62 195 GLU B N 1
ATOM 3386 C CA . GLU B 1 195 ? 21.297 17.172 -8.602 1 91.62 195 GLU B CA 1
ATOM 3387 C C . GLU B 1 195 ? 20.031 16.641 -9.242 1 91.62 195 GLU B C 1
ATOM 3389 O O . GLU B 1 195 ? 19.828 15.422 -9.32 1 91.62 195 GLU B O 1
ATOM 3394 N N . GLY B 1 196 ? 19.156 17.547 -9.664 1 92.31 196 GLY B N 1
ATOM 3395 C CA . GLY B 1 196 ? 17.922 17.125 -10.289 1 92.31 196 GLY B CA 1
ATOM 3396 C C . GLY B 1 196 ? 16.75 17.078 -9.32 1 92.31 196 GLY B C 1
ATOM 3397 O O . GLY B 1 196 ? 15.594 17.156 -9.742 1 92.31 196 GLY B O 1
ATOM 3398 N N . TYR B 1 197 ? 17.109 16.875 -8.039 1 96.19 197 TYR B N 1
ATOM 3399 C CA . TYR B 1 197 ? 16.047 16.953 -7.035 1 96.19 197 TYR B CA 1
ATOM 3400 C C . TYR B 1 197 ? 15.609 18.391 -6.824 1 96.19 197 TYR B C 1
ATOM 3402 O O . TYR B 1 197 ? 16.406 19.328 -6.988 1 96.19 197 TYR B O 1
ATOM 3410 N N . MET B 1 198 ? 14.336 18.516 -6.492 1 98.31 198 MET B N 1
ATOM 3411 C CA . MET B 1 198 ? 13.789 19.844 -6.25 1 98.31 198 MET B CA 1
ATOM 3412 C C . MET B 1 198 ? 14.359 20.453 -4.969 1 98.31 198 MET B C 1
ATOM 3414 O O . MET B 1 198 ? 14.352 19.812 -3.918 1 98.31 198 MET B O 1
ATOM 3418 N N . PRO B 1 199 ? 14.914 21.688 -5.066 1 98.5 199 PRO B N 1
ATOM 3419 C CA . PRO B 1 199 ? 15.375 22.328 -3.828 1 98.5 199 PRO B CA 1
ATOM 3420 C C . PRO B 1 199 ? 14.273 22.438 -2.775 1 98.5 199 PRO B C 1
ATOM 3422 O O . PRO B 1 199 ? 13.141 22.781 -3.102 1 98.5 199 PRO B O 1
ATOM 3425 N N . LEU B 1 200 ? 14.625 22.141 -1.526 1 98.62 200 LEU B N 1
ATOM 3426 C CA . LEU B 1 200 ? 13.664 22.078 -0.434 1 98.62 200 LEU B CA 1
ATOM 3427 C C . LEU B 1 200 ? 12.906 23.391 -0.308 1 98.62 200 LEU B C 1
ATOM 3429 O O . LEU B 1 200 ? 11.68 23.406 -0.176 1 98.62 200 LEU B O 1
ATOM 3433 N N . ALA B 1 201 ? 13.555 24.531 -0.377 1 98.38 201 ALA B N 1
ATOM 3434 C CA . ALA B 1 201 ? 12.93 25.844 -0.233 1 98.38 201 ALA B CA 1
ATOM 3435 C C . ALA B 1 201 ? 11.891 26.078 -1.325 1 98.38 201 ALA B C 1
ATOM 3437 O O . ALA B 1 201 ? 10.797 26.578 -1.053 1 98.38 201 ALA B O 1
ATOM 3438 N N . ALA B 1 202 ? 12.258 25.719 -2.545 1 98.75 202 ALA B N 1
ATOM 3439 C CA . ALA B 1 202 ? 11.336 25.875 -3.668 1 98.75 202 ALA B CA 1
ATOM 3440 C C . ALA B 1 202 ? 10.109 24.984 -3.506 1 98.75 202 ALA B C 1
ATOM 3442 O O . ALA B 1 202 ? 8.984 25.406 -3.785 1 98.75 202 ALA B O 1
ATOM 3443 N N . PHE B 1 203 ? 10.344 23.797 -3.094 1 98.88 203 PHE B N 1
ATOM 3444 C CA . PHE B 1 203 ? 9.25 22.859 -2.855 1 98.88 203 PHE B CA 1
ATOM 3445 C C . PHE B 1 203 ? 8.281 23.406 -1.816 1 98.88 203 PHE B C 1
ATOM 3447 O O . PHE B 1 203 ? 7.066 23.391 -2.021 1 98.88 203 PHE B O 1
ATOM 3454 N N . ILE B 1 204 ? 8.805 23.906 -0.714 1 98.81 204 ILE B N 1
ATOM 3455 C CA . ILE B 1 204 ? 7.973 24.391 0.381 1 98.81 204 ILE B CA 1
ATOM 3456 C C . ILE B 1 204 ? 7.211 25.641 -0.068 1 98.81 204 ILE B C 1
ATOM 3458 O O . ILE B 1 204 ? 6.023 25.781 0.229 1 98.81 204 ILE B O 1
ATOM 3462 N N . ASP B 1 205 ? 7.875 26.531 -0.829 1 98.81 205 ASP B N 1
ATOM 3463 C CA . ASP B 1 205 ? 7.219 27.734 -1.333 1 98.81 205 ASP B CA 1
ATOM 3464 C C . ASP B 1 205 ? 6.004 27.375 -2.186 1 98.81 205 ASP B C 1
ATOM 3466 O O . ASP B 1 205 ? 4.914 27.922 -1.976 1 98.81 205 ASP B O 1
ATOM 3470 N N . GLU B 1 206 ? 6.184 26.5 -3.102 1 98.88 206 GLU B N 1
ATOM 3471 C CA . GLU B 1 206 ? 5.086 26.109 -3.977 1 98.88 206 GLU B CA 1
ATOM 3472 C C . GLU B 1 206 ? 3.996 25.375 -3.199 1 98.88 206 GLU B C 1
ATOM 3474 O O . GLU B 1 206 ? 2.805 25.578 -3.438 1 98.88 206 GLU B O 1
ATOM 3479 N N . THR B 1 207 ? 4.371 24.516 -2.301 1 98.81 207 THR B N 1
ATOM 3480 C CA . THR B 1 207 ? 3.438 23.75 -1.477 1 98.81 207 THR B CA 1
ATOM 3481 C C . THR B 1 207 ? 2.564 24.688 -0.645 1 98.81 207 THR B C 1
ATOM 3483 O O . THR B 1 207 ? 1.342 24.531 -0.6 1 98.81 207 THR B O 1
ATOM 3486 N N . MET B 1 208 ? 3.184 25.703 -0.03 1 98.56 208 MET B N 1
ATOM 3487 C CA . MET B 1 208 ? 2.434 26.656 0.792 1 98.56 208 MET B CA 1
ATOM 3488 C C . MET B 1 208 ? 1.468 27.469 -0.06 1 98.56 208 MET B C 1
ATOM 3490 O O . MET B 1 208 ? 0.361 27.781 0.379 1 98.56 208 MET B O 1
ATOM 3494 N N . THR B 1 209 ? 1.889 27.781 -1.273 1 98.56 209 THR B N 1
ATOM 3495 C CA . THR B 1 209 ? 0.994 28.484 -2.189 1 98.56 209 THR B CA 1
ATOM 3496 C C . THR B 1 209 ? -0.267 27.672 -2.445 1 98.56 209 THR B C 1
ATOM 3498 O O . THR B 1 209 ? -1.37 28.219 -2.498 1 98.56 209 THR B O 1
ATOM 3501 N N . LEU B 1 210 ? -0.14 26.406 -2.547 1 98.69 210 LEU B N 1
ATOM 3502 C CA . LEU B 1 210 ? -1.267 25.516 -2.793 1 98.69 210 LEU B CA 1
ATOM 3503 C C . LEU B 1 210 ? -2.133 25.375 -1.547 1 98.69 210 LEU B C 1
ATOM 3505 O O . LEU B 1 210 ? -3.363 25.406 -1.634 1 98.69 210 LEU B O 1
ATOM 3509 N N . PHE B 1 211 ? -1.505 25.266 -0.37 1 98.38 211 PHE B N 1
ATOM 3510 C CA . PHE B 1 211 ? -2.25 25.172 0.88 1 98.38 211 PHE B CA 1
ATOM 3511 C C . PHE B 1 211 ? -3.088 26.422 1.112 1 98.38 211 PHE B C 1
ATOM 3513 O O . PHE B 1 211 ? -4.152 26.359 1.728 1 98.38 211 PHE B O 1
ATOM 3520 N N . LEU B 1 212 ? -2.668 27.547 0.571 1 97.12 212 LEU B N 1
ATOM 3521 C CA . LEU B 1 212 ? -3.318 28.812 0.834 1 97.12 212 LEU B CA 1
ATOM 3522 C C . LEU B 1 212 ? -4.461 29.062 -0.147 1 97.12 212 LEU B C 1
ATOM 3524 O O . LEU B 1 212 ? -5.234 30.016 0.011 1 97.12 212 LEU B O 1
ATOM 3528 N N . GLN B 1 213 ? -4.609 28.203 -1.111 1 97.31 213 GLN B N 1
ATOM 3529 C CA . GLN B 1 213 ? -5.75 28.297 -2.016 1 97.31 213 GLN B CA 1
ATOM 3530 C C . GLN B 1 213 ? -7.051 27.953 -1.296 1 97.31 213 GLN B C 1
ATOM 3532 O O . GLN B 1 213 ? -7.066 27.109 -0.392 1 97.31 213 GLN B O 1
ATOM 3537 N N . GLN B 1 214 ? -8.164 28.703 -1.766 1 94.94 214 GLN B N 1
ATOM 3538 C CA . GLN B 1 214 ? -9.5 28.422 -1.251 1 94.94 214 GLN B CA 1
ATOM 3539 C C . GLN B 1 214 ? -10.477 28.141 -2.387 1 94.94 214 GLN B C 1
ATOM 3541 O O . GLN B 1 214 ? -10.727 29.016 -3.227 1 94.94 214 GLN B O 1
ATOM 3546 N N . PRO B 1 215 ? -11.086 26.938 -2.396 1 95.25 215 PRO B N 1
ATOM 3547 C CA . PRO B 1 215 ? -10.836 25.875 -1.434 1 95.25 215 PRO B CA 1
ATOM 3548 C C . PRO B 1 215 ? -9.469 25.219 -1.62 1 95.25 215 PRO B C 1
ATOM 3550 O O . PRO B 1 215 ? -8.922 25.219 -2.727 1 95.25 215 PRO B O 1
ATOM 3553 N N . THR B 1 216 ? -8.836 24.672 -0.57 1 97.69 216 THR B N 1
ATOM 3554 C CA . THR B 1 216 ? -7.586 23.938 -0.643 1 97.69 216 THR B CA 1
ATOM 3555 C C . THR B 1 216 ? -7.75 22.672 -1.492 1 97.69 216 THR B C 1
ATOM 3557 O O . THR B 1 216 ? -8.727 21.938 -1.338 1 97.69 216 THR B O 1
ATOM 3560 N N . PRO B 1 217 ? -6.805 22.453 -2.4 1 98.12 217 PRO B N 1
ATOM 3561 C CA . PRO B 1 217 ? -6.898 21.219 -3.186 1 98.12 217 PRO B CA 1
ATOM 3562 C C . PRO B 1 217 ? -6.832 19.969 -2.322 1 98.12 217 PRO B C 1
ATOM 3564 O O . PRO B 1 217 ? -6.082 19.922 -1.341 1 98.12 217 PRO B O 1
ATOM 3567 N N . ARG B 1 218 ? -7.602 18.906 -2.689 1 97.75 218 ARG B N 1
ATOM 3568 C CA . ARG B 1 218 ? -7.574 17.641 -1.951 1 97.75 218 ARG B CA 1
ATOM 3569 C C . ARG B 1 218 ? -6.211 16.969 -2.072 1 97.75 218 ARG B C 1
ATOM 3571 O O . ARG B 1 218 ? -5.805 16.219 -1.184 1 97.75 218 ARG B O 1
ATOM 3578 N N . GLU B 1 219 ? -5.566 17.203 -3.25 1 98.62 219 GLU B N 1
ATOM 3579 C CA . GLU B 1 219 ? -4.191 16.797 -3.488 1 98.62 219 GLU B CA 1
ATOM 3580 C C . GLU B 1 219 ? -3.277 18 -3.697 1 98.62 219 GLU B C 1
ATOM 3582 O O . GLU B 1 219 ? -3.467 18.766 -4.637 1 98.62 219 GLU B O 1
ATOM 3587 N N . ILE B 1 220 ? -2.346 18.125 -2.816 1 98.88 220 ILE B N 1
ATOM 3588 C CA . ILE B 1 220 ? -1.317 19.156 -2.965 1 98.88 220 ILE B CA 1
ATOM 3589 C C . ILE B 1 220 ? -0.182 18.625 -3.838 1 98.88 220 ILE B C 1
ATOM 3591 O O . ILE B 1 220 ? 0.614 17.797 -3.395 1 98.88 220 ILE B O 1
ATOM 3595 N N . LEU B 1 221 ? -0.114 19.109 -5.07 1 98.88 221 LEU B N 1
ATOM 3596 C CA . LEU B 1 221 ? 0.833 18.672 -6.09 1 98.88 221 LEU B CA 1
ATOM 3597 C C . LEU B 1 221 ? 1.607 19.859 -6.66 1 98.88 221 LEU B C 1
ATOM 3599 O O . LEU B 1 221 ? 1.044 20.688 -7.379 1 98.88 221 LEU B O 1
ATOM 3603 N N . VAL B 1 222 ? 2.887 19.938 -6.297 1 98.88 222 VAL B N 1
ATOM 3604 C CA . VAL B 1 222 ? 3.721 20.906 -6.996 1 98.88 222 VAL B CA 1
ATOM 3605 C C . VAL B 1 222 ? 3.904 20.484 -8.453 1 98.88 222 VAL B C 1
ATOM 3607 O O . VAL B 1 222 ? 3.691 19.312 -8.789 1 98.88 222 VAL B O 1
ATOM 3610 N N . GLU B 1 223 ? 4.309 21.391 -9.297 1 98.56 223 GLU B N 1
ATOM 3611 C CA . GLU B 1 223 ? 4.379 21.125 -10.734 1 98.56 223 GLU B CA 1
ATOM 3612 C C . GLU B 1 223 ? 5.273 19.938 -11.039 1 98.56 223 GLU B C 1
ATOM 3614 O O . GLU B 1 223 ? 4.926 19.094 -11.867 1 98.56 223 GLU B O 1
ATOM 3619 N N . ARG B 1 224 ? 6.375 19.797 -10.383 1 98.25 224 ARG B N 1
ATOM 3620 C CA . ARG B 1 224 ? 7.418 18.828 -10.703 1 98.25 224 ARG B CA 1
ATOM 3621 C C . ARG B 1 224 ? 6.945 17.391 -10.43 1 98.25 224 ARG B C 1
ATOM 3623 O O . ARG B 1 224 ? 7.512 16.438 -10.961 1 98.25 224 ARG B O 1
ATOM 3630 N N . VAL B 1 225 ? 5.938 17.172 -9.594 1 98.69 225 VAL B N 1
ATOM 3631 C CA . VAL B 1 225 ? 5.504 15.812 -9.281 1 98.69 225 VAL B CA 1
ATOM 3632 C C . VAL B 1 225 ? 4.547 15.32 -10.367 1 98.69 225 VAL B C 1
ATOM 3634 O O . VAL B 1 225 ? 4.273 14.117 -10.461 1 98.69 225 VAL B O 1
ATOM 3637 N N . GLY B 1 226 ? 4.109 16.219 -11.25 1 98.38 226 GLY B N 1
ATOM 3638 C CA . GLY B 1 226 ? 3.102 15.914 -12.258 1 98.38 226 GLY B CA 1
ATOM 3639 C C . GLY B 1 226 ? 3.494 14.758 -13.156 1 98.38 226 GLY B C 1
ATOM 3640 O O . GLY B 1 226 ? 2.646 13.945 -13.539 1 98.38 226 GLY B O 1
ATOM 3641 N N . PHE B 1 227 ? 4.816 14.648 -13.508 1 97.69 227 PHE B N 1
ATOM 3642 C CA . PHE B 1 227 ? 5.301 13.586 -14.375 1 97.69 227 PHE B CA 1
ATOM 3643 C C . PHE B 1 227 ? 5.012 12.219 -13.773 1 97.69 227 PHE B C 1
ATOM 3645 O O . PHE B 1 227 ? 4.68 11.273 -14.492 1 97.69 227 PHE B O 1
ATOM 3652 N N . LEU B 1 228 ? 5.082 12.141 -12.469 1 98.38 228 LEU B N 1
ATOM 3653 C CA . LEU B 1 228 ? 4.848 10.867 -11.781 1 98.38 228 LEU B CA 1
ATOM 3654 C C . LEU B 1 228 ? 3.369 10.703 -11.445 1 98.38 228 LEU B C 1
ATOM 3656 O O . LEU B 1 228 ? 2.768 9.672 -11.758 1 98.38 228 LEU B O 1
ATOM 3660 N N . ARG B 1 229 ? 2.744 11.734 -10.914 1 98.62 229 ARG B N 1
ATOM 3661 C CA . ARG B 1 229 ? 1.366 11.672 -10.445 1 98.62 229 ARG B CA 1
ATOM 3662 C C . ARG B 1 229 ? 0.412 11.312 -11.578 1 98.62 229 ARG B C 1
ATOM 3664 O O . ARG B 1 229 ? -0.562 10.586 -11.367 1 98.62 229 ARG B O 1
ATOM 3671 N N . TRP B 1 230 ? 0.704 11.812 -12.742 1 98.06 230 TRP B N 1
ATOM 3672 C CA . TRP B 1 230 ? -0.233 11.664 -13.852 1 98.06 230 TRP B CA 1
ATOM 3673 C C . TRP B 1 230 ? 0.297 10.672 -14.883 1 98.06 230 TRP B C 1
ATOM 3675 O O . TRP B 1 230 ? -0.188 10.625 -16.016 1 98.06 230 TRP B O 1
ATOM 3685 N N . ALA B 1 231 ? 1.279 9.875 -14.531 1 98.12 231 ALA B N 1
ATOM 3686 C CA . ALA B 1 231 ? 1.916 8.945 -15.469 1 98.12 231 ALA B CA 1
ATOM 3687 C C . ALA B 1 231 ? 0.896 7.984 -16.062 1 98.12 231 ALA B C 1
ATOM 3689 O O . ALA B 1 231 ? 0.89 7.75 -17.281 1 98.12 231 ALA B O 1
ATOM 3690 N N . GLU B 1 232 ? 0.039 7.406 -15.25 1 97.25 232 GLU B N 1
ATOM 3691 C CA . GLU B 1 232 ? -0.983 6.496 -15.758 1 97.25 232 GLU B CA 1
ATOM 3692 C C . GLU B 1 232 ? -1.984 7.23 -16.641 1 97.25 232 GLU B C 1
ATOM 3694 O O . GLU B 1 232 ? -2.326 6.758 -17.734 1 97.25 232 GLU B O 1
ATOM 3699 N N . ARG B 1 233 ? -2.451 8.328 -16.172 1 97.12 233 ARG B N 1
ATOM 3700 C CA . ARG B 1 233 ? -3.438 9.117 -16.891 1 97.12 233 ARG B CA 1
ATOM 3701 C C . ARG B 1 233 ? -2.912 9.516 -18.281 1 97.12 233 ARG B C 1
ATOM 3703 O O . ARG B 1 233 ? -3.656 9.508 -19.25 1 97.12 233 ARG B O 1
ATOM 3710 N N . ASN B 1 234 ? -1.625 9.828 -18.297 1 97.06 234 ASN B N 1
ATOM 3711 C CA . ASN B 1 234 ? -1.027 10.367 -19.516 1 97.06 234 ASN B CA 1
ATOM 3712 C C . ASN B 1 234 ? -0.436 9.258 -20.391 1 97.06 234 ASN B C 1
ATOM 3714 O O . ASN B 1 234 ? 0.15 9.531 -21.438 1 97.06 234 ASN B O 1
ATOM 3718 N N . GLY B 1 235 ? -0.461 8.031 -19.953 1 95.12 235 GLY B N 1
ATOM 3719 C CA . GLY B 1 235 ? 0.002 6.895 -20.734 1 95.12 235 GLY B CA 1
ATOM 3720 C C . GLY B 1 235 ? 1.511 6.742 -20.734 1 95.12 235 GLY B C 1
ATOM 3721 O O . GLY B 1 235 ? 2.078 6.109 -21.625 1 95.12 235 GLY B O 1
ATOM 3722 N N . ASN B 1 236 ? 2.221 7.359 -19.781 1 96.06 236 ASN B N 1
ATOM 3723 C CA . ASN B 1 236 ? 3.68 7.293 -19.75 1 96.06 236 ASN B CA 1
ATOM 3724 C C . ASN B 1 236 ? 4.18 6.508 -18.547 1 96.06 236 ASN B C 1
ATOM 3726 O O . ASN B 1 236 ? 5.312 6.695 -18.094 1 96.06 236 ASN B O 1
ATOM 3730 N N . PHE B 1 237 ? 3.355 5.688 -18 1 97.75 237 PHE B N 1
ATOM 3731 C CA . PHE B 1 237 ? 3.697 4.938 -16.797 1 97.75 237 PHE B CA 1
ATOM 3732 C C . PHE B 1 237 ? 4.949 4.098 -17.016 1 97.75 237 PHE B C 1
ATOM 3734 O O . PHE B 1 237 ? 5.922 4.211 -16.266 1 97.75 237 PHE B O 1
ATOM 3741 N N . ASP B 1 238 ? 4.988 3.305 -18.094 1 96.88 238 ASP B N 1
ATOM 3742 C CA . ASP B 1 238 ? 6.113 2.412 -18.344 1 96.88 238 ASP B CA 1
ATOM 3743 C C . ASP B 1 238 ? 7.402 3.201 -18.578 1 96.88 238 ASP B C 1
ATOM 3745 O O . ASP B 1 238 ? 8.469 2.814 -18.094 1 96.88 238 ASP B O 1
ATOM 3749 N N . LYS B 1 239 ? 7.242 4.297 -19.344 1 96.81 239 LYS B N 1
ATOM 3750 C CA . LYS B 1 239 ? 8.398 5.16 -19.562 1 96.81 239 LYS B CA 1
ATOM 3751 C C . LYS B 1 239 ? 8.93 5.73 -18.266 1 96.81 239 LYS B C 1
ATOM 3753 O O . LYS B 1 239 ? 10.141 5.789 -18.047 1 96.81 239 LYS B O 1
ATOM 3758 N N . ALA B 1 240 ? 8.031 6.168 -17.375 1 97.81 240 ALA B N 1
ATOM 3759 C CA . ALA B 1 240 ? 8.422 6.723 -16.078 1 97.81 240 ALA B CA 1
ATOM 3760 C C . ALA B 1 240 ? 9.117 5.668 -15.219 1 97.81 240 ALA B C 1
ATOM 3762 O O . ALA B 1 240 ? 10.125 5.957 -14.562 1 97.81 240 ALA B O 1
ATOM 3763 N N . VAL B 1 241 ? 8.641 4.414 -15.195 1 98 241 VAL B N 1
ATOM 3764 C CA . VAL B 1 241 ? 9.25 3.32 -14.445 1 98 241 VAL B CA 1
ATOM 3765 C C . VAL B 1 241 ? 10.68 3.086 -14.945 1 98 241 VAL B C 1
ATOM 3767 O O . VAL B 1 241 ? 11.602 2.928 -14.148 1 98 241 VAL B O 1
ATOM 3770 N N . GLU B 1 242 ? 10.852 3.062 -16.234 1 95.81 242 GLU B N 1
ATOM 3771 C CA . GLU B 1 242 ? 12.164 2.844 -16.828 1 95.81 242 GLU B CA 1
ATOM 3772 C C . GLU B 1 242 ? 13.141 3.949 -16.422 1 95.81 242 GLU B C 1
ATOM 3774 O O . GLU B 1 242 ? 14.305 3.68 -16.125 1 95.81 242 GLU B O 1
ATOM 3779 N N . MET B 1 243 ? 12.656 5.141 -16.438 1 93.94 243 MET B N 1
ATOM 3780 C CA . MET B 1 243 ? 13.5 6.289 -16.109 1 93.94 243 MET B CA 1
ATOM 3781 C C . MET B 1 243 ? 13.969 6.211 -14.656 1 93.94 243 MET B C 1
ATOM 3783 O O . MET B 1 243 ? 15.109 6.566 -14.352 1 93.94 243 MET B O 1
ATOM 3787 N N . LEU B 1 244 ? 13.062 5.746 -13.758 1 93.06 244 LEU B N 1
ATOM 3788 C CA . LEU B 1 244 ? 13.391 5.637 -12.344 1 93.06 244 LEU B CA 1
ATOM 3789 C C . LEU B 1 244 ? 14.297 4.438 -12.078 1 93.06 244 LEU B C 1
ATOM 3791 O O . LEU B 1 244 ? 14.977 4.379 -11.055 1 93.06 244 LEU B O 1
ATOM 3795 N N . GLY B 1 245 ? 14.148 3.34 -12.875 1 81.88 245 GLY B N 1
ATOM 3796 C CA . GLY B 1 245 ? 14.961 2.141 -12.734 1 81.88 245 GLY B CA 1
ATOM 3797 C C . GLY B 1 245 ? 16.438 2.377 -13.031 1 81.88 245 GLY B C 1
ATOM 3798 O O . GLY B 1 245 ? 17.297 1.661 -12.523 1 81.88 245 GLY B O 1
ATOM 3799 N N . SER B 1 246 ? 16.688 3.277 -13.938 1 64.94 246 SER B N 1
ATOM 3800 C CA . SER B 1 246 ? 18.047 3.633 -14.328 1 64.94 246 SER B CA 1
ATOM 3801 C C . SER B 1 246 ? 18.672 4.586 -13.32 1 64.94 246 SER B C 1
ATOM 3803 O O . SER B 1 246 ? 19.859 4.914 -13.43 1 64.94 246 SER B O 1
ATOM 3805 N N . SER B 1 247 ? 18.031 4.867 -12.242 1 56.34 247 SER B N 1
ATOM 3806 C CA . SER B 1 247 ? 18.516 5.836 -11.258 1 56.34 247 SER B CA 1
ATOM 3807 C C . SER B 1 247 ? 19.109 5.141 -10.039 1 56.34 247 SER B C 1
ATOM 3809 O O . SER B 1 247 ? 18.688 4.035 -9.688 1 56.34 247 SER B O 1
#

Secondary structure (DSSP, 8-state):
---SS-EEEEETTTSHHHHHHHHHHHHTT-EEEEEES-HHHHHHHHTT-SSEEEEE--TT-HHHHHHHHHHHHHH-TT--EEEE---------TTS----HHHHHHHIIIIIHHHHHHHHHHHHHHTSTT-EEEEE--GGGTS--TTSHHHHHHHHHHHHHHHHHHHHTTTTSEEEEE---SBSSSSSTTGGG-TTSBPHHHHHHHHHHHHTSSSPPSEE--GGGHHHHTTTTTT-HHHHHHHHHT-/---SS-EEEEETTTSHHHHHHHHHHHHTT-EEEEEES-HHHHHHHHTT-SSEEEEE--TT-HHHHHHHHHHHHHH-TT--EEEE---------TTS----HHHHHHHIIIIIHHHHHHHHHHHHHHHSTT-EEEEE--GGGTS--TTSHHHHHHHHHHHHHHHHHHHHTTTTSEEEEE---SBSSSSSTTGGG-TTSBPHHHHHHHHHHHHTSSSPPSEE--GGGHHHHTTTTTT-HHHHHHHHHT-

InterPro domains:
  IPR002347 Short-chain dehydrogenase/reductase SDR [PF00106] (7-191)
  IPR002347 Short-chain dehydrogenase/reductase SDR [PR00080] (77-88)
  IPR002347 Short-chain dehydrogenase/reductase SDR [PR00080] (131-139)
  IPR002347 Short-chain dehydrogenase/reductase SDR [PR00080] (151-170)
  IPR002347 Short-chain dehydrogenase/reductase SDR [PR00081] (7-24)
  IPR002347 Short-chain dehydrogenase/reductase SDR [PR00081] (77-88)
  IPR002347 Short-chain dehydrogenase/reductase SDR [PR00081] (125-141)
  IPR002347 Short-chain dehydrogenase/reductase SDR [PR00081] (151-170)
  IPR002347 Short-chain dehydrogenase/reductase SDR [PR00081] (171-188)
  IPR020904 Short-chain dehydrogenase/reductase, conserved site [PS00061] (138-166)
  IPR036291 NAD(P)-binding domain superfamily [SSF51735] (1-193)

Nearest PDB structures (foldseek):
  5hs6-assembly1_A  TM=8.795E-01  e=4.323E-16  Homo sapiens
  6emm-assembly1_A  TM=8.910E-01  e=1.070E-15  Homo sapiens
  5jsf-assembly1_A  TM=8.932E-01  e=1.538E-15  Homo sapiens
  5k9z-assembly2_D  TM=9.149E-01  e=2.067E-14  Paraburkholderia xenovorans LB400
  5k9z-assembly1_C  TM=7.400E-01  e=6.173E-15  Paraburkholderia xenovorans LB400

Radius of gyration: 22.8 Å; Cα contacts (8 Å, |Δi|>4): 1056; chains: 2; bounding box: 49×69×52 Å

pLDDT: mean 97.34, std 3.94, range [56.34, 99.0]

Foldseek 3Di:
DDQADAEEEFEPCLWFLNLLLQLVSVVRHYQYEYEEADQVSLCVSCPPGPNYHYDYFDLLDLVRLLVSLVVCCVVPVRHQEYELDWAAFDFDDPPDDDDCPVLVSRLSGLAVSVVSNCVSCVVSNLPHDAHEYEYEAALLLQAPQPRGHSNNVSSVVVVVVLVVVCVVCPPRYQGAYEYYYQELIVSDPPSVPDPPGHYRVVRNVQQVVQCPDVVRDSYRDDPVSCCSNCCVVVVNNVVSNVVSHVD/DDQADAEEEFEPCLWFLNLLLQLVSVVRHYQYEYEEADQVSLCVSCPPGPNYYYDYFDLLDLVRLLVRLVVCCVVPVRHQEYELDWAAFDFDDPPDDDDCPVLVSRLSGLAVSVVSNCVNCVVSNLPHDAHEYEYEAALLLQAPQPRGRSNNVSSVVVVVVLVVVCVVCPPRYQGAYEYYYQELIVSDPPSVPDPPGHYRVVRSVQQVVQCPDVVRDSYRDDPVSCCSNCCVVVVNRVVRNVVSHVD

Organism: Rhizobium meliloti (strain 1021) (NCBI:txid266834)

Solvent-accessible surface area (backbone atoms only — not comparable to full-atom values): 24343 Å² total; per-residue (Å²): 96,80,68,50,73,45,26,34,40,29,31,32,12,42,45,53,68,32,23,53,49,46,49,54,42,32,73,54,58,16,36,29,36,28,24,30,71,51,56,68,40,23,48,62,54,37,59,97,50,76,61,45,45,66,47,69,42,52,58,72,35,70,69,46,39,53,54,47,49,52,49,49,45,69,76,38,73,68,48,21,33,43,32,42,49,42,65,61,59,58,78,50,71,80,72,39,60,68,81,55,64,64,50,54,50,32,42,35,35,42,35,48,24,49,54,52,48,48,38,70,41,31,58,59,26,55,71,29,82,80,10,32,40,34,42,53,46,30,21,35,33,62,40,39,35,34,52,26,27,54,35,19,10,26,22,18,15,42,49,36,30,46,55,14,48,30,62,62,23,61,97,44,31,50,51,30,35,38,31,48,50,64,53,27,22,74,70,41,94,67,32,54,74,40,84,89,38,40,52,46,68,59,52,51,53,50,45,50,56,45,52,68,34,86,79,36,56,55,62,44,65,50,77,82,16,45,71,32,63,40,11,56,44,71,71,39,40,69,61,52,32,52,59,40,55,77,100,97,81,68,49,74,44,27,34,40,30,32,32,13,40,45,52,67,31,24,51,50,47,49,54,42,33,73,55,57,15,37,29,36,28,24,30,72,51,57,69,41,23,48,63,53,36,59,96,51,78,62,45,45,66,46,67,41,52,59,72,36,70,69,46,38,53,53,47,48,52,50,48,45,69,77,39,71,68,48,22,32,41,33,43,48,42,66,62,59,58,78,52,71,81,73,37,61,67,82,56,65,64,51,54,49,32,42,34,36,40,36,49,23,49,54,51,49,48,39,69,41,32,57,58,27,56,72,31,82,80,10,34,39,34,42,53,46,30,20,36,33,63,40,41,36,34,52,26,26,57,37,18,9,25,21,18,14,42,49,36,29,46,54,13,50,30,63,64,24,59,95,44,33,50,50,30,35,37,31,48,47,63,53,26,22,74,70,42,92,66,33,54,73,37,84,89,38,40,52,47,68,59,51,50,54,50,45,51,55,44,52,68,33,86,79,35,56,54,62,43,65,49,76,82,15,44,71,32,64,39,12,56,45,70,71,38,40,71,61,51,32,53,59,39,55,76,100